Protein AF-0000000078962928 (afdb_homodimer)

Structure (mmCIF, N/CA/C/O backbone):
data_AF-0000000078962928-model_v1
#
loop_
_entity.id
_entity.type
_entity.pdbx_description
1 polymer GH17647
#
loop_
_atom_site.group_PDB
_atom_site.id
_atom_site.type_symbol
_atom_site.label_atom_id
_atom_site.label_alt_id
_atom_site.label_comp_id
_atom_site.label_asym_id
_atom_site.label_entity_id
_atom_site.label_seq_id
_atom_site.pdbx_PDB_ins_code
_atom_site.Cartn_x
_atom_site.Cartn_y
_atom_site.Cartn_z
_atom_site.occupancy
_atom_site.B_iso_or_equiv
_atom_site.auth_seq_id
_atom_site.auth_comp_id
_atom_site.auth_asym_id
_atom_site.auth_atom_id
_atom_site.pdbx_PDB_model_num
ATOM 1 N N . MET A 1 1 ? -3.213 33.406 3.795 1 86.19 1 MET A N 1
ATOM 2 C CA . MET A 1 1 ? -2.703 32.656 4.949 1 86.19 1 MET A CA 1
ATOM 3 C C . MET A 1 1 ? -3.242 33.25 6.25 1 86.19 1 MET A C 1
ATOM 5 O O . MET A 1 1 ? -3.115 32.625 7.312 1 86.19 1 MET A O 1
ATOM 9 N N . GLN A 1 2 ? -3.898 34.312 6.117 1 88.88 2 GLN A N 1
ATOM 10 C CA . GLN A 1 2 ? -4.398 35 7.301 1 88.88 2 GLN A CA 1
ATOM 11 C C . GLN A 1 2 ? -5.383 34.125 8.078 1 88.88 2 GLN A C 1
ATOM 13 O O . GLN A 1 2 ? -5.391 34.125 9.305 1 88.88 2 GLN A O 1
ATOM 18 N N . ARG A 1 3 ? -6.16 33.344 7.367 1 91.06 3 ARG A N 1
ATOM 19 C CA . ARG A 1 3 ? -7.18 32.531 8 1 91.06 3 ARG A CA 1
ATOM 20 C C . ARG A 1 3 ? -6.551 31.453 8.883 1 91.06 3 ARG A C 1
ATOM 22 O O . ARG A 1 3 ? -7.211 30.891 9.758 1 91.06 3 ARG A O 1
ATOM 29 N N . TRP A 1 4 ? -5.242 31.188 8.625 1 95.06 4 TRP A N 1
ATOM 30 C CA . TRP A 1 4 ? -4.57 30.109 9.359 1 95.06 4 TRP A CA 1
ATOM 31 C C . TRP A 1 4 ? -3.742 30.688 10.508 1 95.06 4 TRP A C 1
ATOM 33 O O . TRP A 1 4 ? -3.094 29.938 11.242 1 95.06 4 TRP A O 1
ATOM 43 N N . HIS A 1 5 ? -3.814 32.031 10.617 1 96.44 5 HIS A N 1
ATOM 44 C CA . HIS A 1 5 ? -3.051 32.656 11.695 1 96.44 5 HIS A CA 1
ATOM 45 C C . HIS A 1 5 ? -3.488 32.125 13.055 1 96.44 5 HIS A C 1
ATOM 47 O O . HIS A 1 5 ? -4.684 32.062 13.344 1 96.44 5 HIS A O 1
ATOM 53 N N . ASN A 1 6 ? -2.539 31.578 13.844 1 96.88 6 ASN A N 1
ATOM 54 C CA . ASN A 1 6 ? -2.684 31.047 15.195 1 96.88 6 ASN A CA 1
ATOM 55 C C . ASN A 1 6 ? -3.383 29.703 15.188 1 96.88 6 ASN A C 1
ATOM 57 O O . ASN A 1 6 ? -3.703 29.156 16.25 1 96.88 6 ASN A O 1
ATOM 61 N N . LYS A 1 7 ? -3.715 29.219 13.992 1 97.25 7 LYS A N 1
ATOM 62 C CA . LYS A 1 7 ? -4.238 27.859 13.914 1 97.25 7 LYS A CA 1
ATOM 63 C C . LYS A 1 7 ? -3.125 26.828 14.109 1 97.25 7 LYS A C 1
ATOM 65 O O . LYS A 1 7 ? -1.946 27.141 13.922 1 97.25 7 LYS A O 1
ATOM 70 N N . VAL A 1 8 ? -3.508 25.609 14.469 1 98.38 8 VAL A N 1
ATOM 71 C CA . VAL A 1 8 ? -2.535 24.609 14.891 1 98.38 8 VAL A CA 1
ATOM 72 C C . VAL A 1 8 ? -2.287 23.625 13.75 1 98.38 8 VAL A C 1
ATOM 74 O O . VAL A 1 8 ? -3.232 23.047 13.203 1 98.38 8 VAL A O 1
ATOM 77 N N . ALA A 1 9 ? -1.033 23.422 13.414 1 98.81 9 ALA A N 1
ATOM 78 C CA . ALA A 1 9 ? -0.599 22.422 12.445 1 98.81 9 ALA A CA 1
ATOM 79 C C . ALA A 1 9 ? 0.276 21.359 13.117 1 98.81 9 ALA A C 1
ATOM 81 O O . ALA A 1 9 ? 1.124 21.688 13.945 1 98.81 9 ALA A O 1
ATOM 82 N N . VAL A 1 10 ? 0.019 20.125 12.781 1 98.94 10 VAL A N 1
ATOM 83 C CA . VAL A 1 10 ? 0.899 19.031 13.172 1 98.94 10 VAL A CA 1
ATOM 84 C C . VAL A 1 10 ? 1.692 18.547 11.961 1 98.94 10 VAL A C 1
ATOM 86 O O . VAL A 1 10 ? 1.134 18.359 10.883 1 98.94 10 VAL A O 1
ATOM 89 N N . VAL A 1 11 ? 2.988 18.422 12.117 1 98.94 11 VAL A N 1
ATOM 90 C CA . VAL A 1 11 ? 3.867 17.922 11.062 1 98.94 11 VAL A CA 1
ATOM 91 C C . VAL A 1 11 ? 4.59 16.656 11.547 1 98.94 11 VAL A C 1
ATOM 93 O O . VAL A 1 11 ? 5.348 16.703 12.516 1 98.94 11 VAL A O 1
ATOM 96 N N . SER A 1 12 ? 4.352 15.539 10.922 1 98.88 12 SER A N 1
ATOM 97 C CA . SER A 1 12 ? 5.121 14.344 11.258 1 98.88 12 SER A CA 1
ATOM 98 C C . SER A 1 12 ? 6.457 14.328 10.516 1 98.88 12 SER A C 1
ATOM 100 O O . SER A 1 12 ? 6.559 14.828 9.391 1 98.88 12 SER A O 1
ATOM 102 N N . GLY A 1 13 ? 7.461 13.711 11.172 1 98.19 13 GLY A N 1
ATOM 103 C CA . GLY A 1 13 ? 8.789 13.734 10.578 1 98.19 13 GLY A CA 1
ATOM 104 C C . GLY A 1 13 ? 9.367 15.133 10.461 1 98.19 13 GLY A C 1
ATOM 105 O O . GLY A 1 13 ? 9.938 15.492 9.43 1 98.19 13 GLY A O 1
ATOM 106 N N . ALA A 1 14 ? 9.203 15.922 11.469 1 98.5 14 ALA A N 1
ATOM 107 C CA . ALA A 1 14 ? 9.492 17.344 11.391 1 98.5 14 ALA A CA 1
ATOM 108 C C . ALA A 1 14 ? 10.961 17.625 11.711 1 98.5 14 ALA A C 1
ATOM 110 O O . ALA A 1 14 ? 11.391 18.781 11.703 1 98.5 14 ALA A O 1
ATOM 111 N N . SER A 1 15 ? 11.758 16.594 11.953 1 97.19 15 SER A N 1
ATOM 112 C CA . SER A 1 15 ? 13.109 16.812 12.469 1 97.19 15 SER A CA 1
ATOM 113 C C . SER A 1 15 ? 14.102 17.047 11.344 1 97.19 15 SER A C 1
ATOM 115 O O . SER A 1 15 ? 15.242 17.453 11.586 1 97.19 15 SER A O 1
ATOM 117 N N . ALA A 1 16 ? 13.742 16.75 10.102 1 95.31 16 ALA A N 1
ATOM 118 C CA . ALA A 1 16 ? 14.688 16.906 9 1 95.31 16 ALA A CA 1
ATOM 119 C C . ALA A 1 16 ? 13.961 17.016 7.664 1 95.31 16 ALA A C 1
ATOM 121 O O . ALA A 1 16 ? 12.742 16.844 7.602 1 95.31 16 ALA A O 1
ATOM 122 N N . GLY A 1 17 ? 14.68 17.438 6.719 1 96.31 17 GLY A N 1
ATOM 123 C CA . GLY A 1 17 ? 14.211 17.359 5.348 1 96.31 17 GLY A CA 1
ATOM 124 C C . GLY A 1 17 ? 12.969 18.203 5.098 1 96.31 17 GLY A C 1
ATOM 125 O O . GLY A 1 17 ? 12.891 19.359 5.516 1 96.31 17 GLY A O 1
ATOM 126 N N . ILE A 1 18 ? 12.07 17.578 4.332 1 97.62 18 ILE A N 1
ATOM 127 C CA . ILE A 1 18 ? 10.836 18.25 3.932 1 97.62 18 ILE A CA 1
ATOM 128 C C . ILE A 1 18 ? 10.047 18.641 5.172 1 97.62 18 ILE A C 1
ATOM 130 O O . ILE A 1 18 ? 9.508 19.75 5.238 1 97.62 18 ILE A O 1
ATOM 134 N N . GLY A 1 19 ? 10.031 17.766 6.195 1 98.44 19 GLY A N 1
ATOM 135 C CA . GLY A 1 19 ? 9.289 18.047 7.41 1 98.44 19 GLY A CA 1
ATOM 136 C C . GLY A 1 19 ? 9.781 19.266 8.156 1 98.44 19 GLY A C 1
ATOM 137 O O . GLY A 1 19 ? 8.977 20.094 8.594 1 98.44 19 GLY A O 1
ATOM 138 N N . ALA A 1 20 ? 11.031 19.375 8.234 1 98.44 20 ALA A N 1
ATOM 139 C CA . ALA A 1 20 ? 11.617 20.516 8.914 1 98.44 20 ALA A CA 1
ATOM 140 C C . ALA A 1 20 ? 11.336 21.812 8.148 1 98.44 20 ALA A C 1
ATOM 142 O O . ALA A 1 20 ? 10.969 22.828 8.742 1 98.44 20 ALA A O 1
ATOM 143 N N . ALA A 1 21 ? 11.5 21.75 6.836 1 98.38 21 ALA A N 1
ATOM 144 C CA . ALA A 1 21 ? 11.234 22.906 6 1 98.38 21 ALA A CA 1
ATOM 145 C C . ALA A 1 21 ? 9.766 23.344 6.102 1 98.38 21 ALA A C 1
ATOM 147 O O . ALA A 1 21 ? 9.469 24.531 6.156 1 98.38 21 ALA A O 1
ATOM 148 N N . CYS A 1 22 ? 8.922 22.359 6.16 1 98.5 22 CYS A N 1
ATOM 149 C CA . CYS A 1 22 ? 7.492 22.625 6.277 1 98.5 22 CYS A CA 1
ATOM 150 C C . CYS A 1 22 ? 7.164 23.266 7.621 1 98.5 22 CYS A C 1
ATOM 152 O O . CYS A 1 22 ? 6.414 24.234 7.68 1 98.5 22 CYS A O 1
ATOM 154 N N . ALA A 1 23 ? 7.719 22.703 8.672 1 98.75 23 ALA A N 1
ATOM 155 C CA . ALA A 1 23 ? 7.484 23.25 10 1 98.75 23 ALA A CA 1
ATOM 156 C C . ALA A 1 23 ? 7.906 24.719 10.055 1 98.75 23 ALA A C 1
ATOM 158 O O . ALA A 1 23 ? 7.152 25.578 10.531 1 98.75 23 ALA A O 1
ATOM 159 N N . ARG A 1 24 ? 9.055 25.031 9.516 1 98.31 24 ARG A N 1
ATOM 160 C CA . ARG A 1 24 ? 9.562 26.406 9.492 1 98.31 24 ARG A CA 1
ATOM 161 C C . ARG A 1 24 ? 8.641 27.312 8.695 1 98.31 24 ARG A C 1
ATOM 163 O O . ARG A 1 24 ? 8.328 28.422 9.125 1 98.31 24 ARG A O 1
ATOM 170 N N . ALA A 1 25 ? 8.258 26.828 7.547 1 98.25 25 ALA A N 1
ATOM 171 C CA . ALA A 1 25 ? 7.426 27.641 6.656 1 98.25 25 ALA A CA 1
ATOM 172 C C . ALA A 1 25 ? 6.07 27.938 7.297 1 98.25 25 ALA A C 1
ATOM 174 O O . ALA A 1 25 ? 5.562 29.047 7.195 1 98.25 25 ALA A O 1
ATOM 175 N N . LEU A 1 26 ? 5.496 26.953 7.973 1 98.69 26 LEU A N 1
ATOM 176 C CA . LEU A 1 26 ? 4.191 27.109 8.617 1 98.69 26 LEU A CA 1
ATOM 177 C C . LEU A 1 26 ? 4.277 28.078 9.789 1 98.69 26 LEU A C 1
ATOM 179 O O . LEU A 1 26 ? 3.395 28.922 9.969 1 98.69 26 LEU A O 1
ATOM 183 N N . VAL A 1 27 ? 5.324 27.953 10.57 1 98.69 27 VAL A N 1
ATOM 184 C CA . VAL A 1 27 ? 5.551 28.906 11.656 1 98.69 27 VAL A CA 1
ATOM 185 C C . VAL A 1 27 ? 5.664 30.312 11.102 1 98.69 27 VAL A C 1
ATOM 187 O O . VAL A 1 27 ? 5.031 31.25 11.617 1 98.69 27 VAL A O 1
ATOM 190 N N . GLY A 1 28 ? 6.414 30.438 10.055 1 97.69 28 GLY A N 1
ATOM 191 C CA . GLY A 1 28 ? 6.594 31.734 9.406 1 97.69 28 GLY A CA 1
ATOM 192 C C . GLY A 1 28 ? 5.301 32.312 8.867 1 97.69 28 GLY A C 1
ATOM 193 O O . GLY A 1 28 ? 5.148 33.531 8.797 1 97.69 28 GLY A O 1
ATOM 194 N N . ALA A 1 29 ? 4.395 31.453 8.562 1 97.75 29 ALA A N 1
ATOM 195 C CA . ALA A 1 29 ? 3.109 31.891 8.016 1 97.75 29 ALA A CA 1
ATOM 196 C C . ALA A 1 29 ? 2.119 32.188 9.133 1 97.75 29 ALA A C 1
ATOM 198 O O . ALA A 1 29 ? 0.967 32.562 8.867 1 97.75 29 ALA A O 1
ATOM 199 N N . GLY A 1 30 ? 2.555 32 10.367 1 98.06 30 GLY A N 1
ATOM 200 C CA . GLY A 1 30 ? 1.758 32.438 11.5 1 98.06 30 GLY A CA 1
ATOM 201 C C . GLY A 1 30 ? 1.047 31.312 12.219 1 98.06 30 GLY A C 1
ATOM 202 O O . GLY A 1 30 ? 0.286 31.562 13.156 1 98.06 30 GLY A O 1
ATOM 203 N N . LEU A 1 31 ? 1.229 30.078 11.812 1 98.56 31 LEU A N 1
ATOM 204 C CA . LEU A 1 31 ? 0.598 28.953 12.484 1 98.56 31 LEU A CA 1
ATOM 205 C C . LEU A 1 31 ? 1.374 28.562 13.734 1 98.56 31 LEU A C 1
ATOM 207 O O . LEU A 1 31 ? 2.555 28.891 13.867 1 98.56 31 LEU A O 1
ATOM 211 N N . VAL A 1 32 ? 0.657 27.938 14.633 1 98.75 32 VAL A N 1
ATOM 212 C CA . VAL A 1 32 ? 1.296 27.203 15.719 1 98.75 32 VAL A CA 1
ATOM 213 C C . VAL A 1 32 ? 1.577 25.766 15.266 1 98.75 32 VAL A C 1
ATOM 215 O O . VAL A 1 32 ? 0.673 25.062 14.805 1 98.75 32 VAL A O 1
ATOM 218 N N . VAL A 1 33 ? 2.859 25.344 15.391 1 98.94 33 VAL A N 1
ATOM 219 C CA . VAL A 1 33 ? 3.242 24.078 14.766 1 98.94 33 VAL A CA 1
ATOM 220 C C . VAL A 1 33 ? 3.699 23.094 15.836 1 98.94 33 VAL A C 1
ATOM 222 O O . VAL A 1 33 ? 4.492 23.438 16.719 1 98.94 33 VAL A O 1
ATOM 225 N N . VAL A 1 34 ? 3.137 21.906 15.812 1 98.94 34 VAL A N 1
ATOM 226 C CA . VAL A 1 34 ? 3.613 20.766 16.578 1 98.94 34 VAL A CA 1
ATOM 227 C C . VAL A 1 34 ? 4.383 19.812 15.68 1 98.94 34 VAL A C 1
ATOM 229 O O . VAL A 1 34 ? 3.795 19.156 14.812 1 98.94 34 VAL A O 1
ATOM 232 N N . GLY A 1 35 ? 5.691 19.734 15.93 1 98.88 35 GLY A N 1
ATOM 233 C CA . GLY A 1 35 ? 6.52 18.797 15.195 1 98.88 35 GLY A CA 1
ATOM 234 C C . GLY A 1 35 ? 6.688 17.469 15.906 1 98.88 35 GLY A C 1
ATOM 235 O O . GLY A 1 35 ? 7.082 17.422 17.078 1 98.88 35 GLY A O 1
ATOM 236 N N . LEU A 1 36 ? 6.367 16.422 15.203 1 98.88 36 LEU A N 1
ATOM 237 C CA . LEU A 1 36 ? 6.547 15.07 15.719 1 98.88 36 LEU A CA 1
ATOM 238 C C . LEU A 1 36 ? 7.789 14.422 15.125 1 98.88 36 LEU A C 1
ATOM 240 O O . LEU A 1 36 ? 7.996 14.469 13.906 1 98.88 36 LEU A O 1
ATOM 244 N N . ALA A 1 37 ? 8.586 13.891 15.938 1 98.62 37 ALA A N 1
ATOM 245 C CA . ALA A 1 37 ? 9.734 13.125 15.461 1 98.62 37 ALA A CA 1
ATOM 246 C C . ALA A 1 37 ? 10.312 12.258 16.578 1 98.62 37 ALA A C 1
ATOM 248 O O . ALA A 1 37 ? 10.18 12.586 17.766 1 98.62 37 ALA A O 1
ATOM 249 N N . ARG A 1 38 ? 11.016 11.211 16.203 1 96.62 38 ARG A N 1
ATOM 250 C CA . ARG A 1 38 ? 11.789 10.43 17.172 1 96.62 38 ARG A CA 1
ATOM 251 C C . ARG A 1 38 ? 12.945 11.25 17.734 1 96.62 38 ARG A C 1
ATOM 253 O O . ARG A 1 38 ? 13.195 11.242 18.938 1 96.62 38 ARG A O 1
ATOM 260 N N . ARG A 1 39 ? 13.523 12.031 16.812 1 94.81 39 ARG A N 1
ATOM 261 C CA . ARG A 1 39 ? 14.602 12.938 17.188 1 94.81 39 ARG A CA 1
ATOM 262 C C . ARG A 1 39 ? 14.078 14.352 17.438 1 94.81 39 ARG A C 1
ATOM 264 O O . ARG A 1 39 ? 14.477 15.297 16.75 1 94.81 39 ARG A O 1
ATOM 271 N N . HIS A 1 40 ? 13.266 14.352 18.469 1 96.94 40 HIS A N 1
ATOM 272 C CA . HIS A 1 40 ? 12.562 15.602 18.719 1 96.94 40 HIS A CA 1
ATOM 273 C C . HIS A 1 40 ? 13.531 16.703 19.109 1 96.94 40 HIS A C 1
ATOM 275 O O . HIS A 1 40 ? 13.211 17.891 18.984 1 96.94 40 HIS A O 1
ATOM 281 N N . GLN A 1 41 ? 14.727 16.391 19.547 1 98.25 41 GLN A N 1
ATOM 282 C CA . GLN A 1 41 ? 15.727 17.391 19.906 1 98.25 41 GLN A CA 1
ATOM 283 C C . GLN A 1 41 ? 16.125 18.25 18.703 1 98.25 41 GLN A C 1
ATOM 285 O O . GLN A 1 41 ? 16.438 19.422 18.859 1 98.25 41 GLN A O 1
ATOM 290 N N . ARG A 1 42 ? 16.031 17.641 17.531 1 98 42 ARG A N 1
ATOM 291 C CA . ARG A 1 42 ? 16.344 18.391 16.328 1 98 42 ARG A CA 1
ATOM 292 C C . ARG A 1 42 ? 15.305 19.469 16.062 1 98 42 ARG A C 1
ATOM 294 O O . ARG A 1 42 ? 15.625 20.516 15.5 1 98 42 ARG A O 1
ATOM 301 N N . ILE A 1 43 ? 14.109 19.219 16.422 1 98.56 43 ILE A N 1
ATOM 302 C CA . ILE A 1 43 ? 13.047 20.203 16.312 1 98.56 43 ILE A CA 1
ATOM 303 C C . ILE A 1 43 ? 13.273 21.328 17.312 1 98.56 43 ILE A C 1
ATOM 305 O O . ILE A 1 43 ? 13.086 22.516 17 1 98.56 43 ILE A O 1
ATOM 309 N N . GLU A 1 44 ? 13.719 20.984 18.5 1 98.38 44 GLU A N 1
ATOM 310 C CA . GLU A 1 44 ? 14.047 21.984 19.516 1 98.38 44 GLU A CA 1
ATOM 311 C C . GLU A 1 44 ? 15.18 22.891 19.047 1 98.38 44 GLU A C 1
ATOM 313 O O . GLU A 1 44 ? 15.125 24.109 19.234 1 98.38 44 GLU A O 1
ATOM 318 N N . GLN A 1 45 ? 16.141 22.25 18.438 1 98.38 45 GLN A N 1
ATOM 319 C CA . GLN A 1 45 ? 17.234 23.031 17.891 1 98.38 45 GLN A CA 1
ATOM 320 C C . GLN A 1 45 ? 16.75 23.984 16.797 1 98.38 45 GLN A C 1
ATOM 322 O O . GLN A 1 45 ? 17.188 25.141 16.734 1 98.38 45 GLN A O 1
ATOM 327 N N . MET A 1 46 ? 15.898 23.484 15.969 1 97.69 46 MET A N 1
ATOM 328 C CA . MET A 1 46 ? 15.305 24.312 14.914 1 97.69 46 MET A CA 1
ATOM 329 C C . MET A 1 46 ? 14.539 25.484 15.516 1 97.69 46 MET A C 1
ATOM 331 O O . MET A 1 46 ? 14.602 26.594 15.008 1 97.69 46 MET A O 1
ATOM 335 N N . ARG A 1 47 ? 13.812 25.234 16.578 1 98.06 47 ARG A N 1
ATOM 336 C CA . ARG A 1 47 ? 13.047 26.281 17.266 1 98.06 47 ARG A CA 1
ATOM 337 C C . ARG A 1 47 ? 13.945 27.422 17.703 1 98.06 47 ARG A C 1
ATOM 339 O O . ARG A 1 47 ? 13.602 28.594 17.516 1 98.06 47 ARG A O 1
ATOM 346 N N . LEU A 1 48 ? 15.102 27.109 18.172 1 97.5 48 LEU A N 1
ATOM 347 C CA . LEU A 1 48 ? 16.031 28.094 18.703 1 97.5 48 LEU A CA 1
ATOM 348 C C . LEU A 1 48 ? 16.609 28.953 17.562 1 97.5 48 LEU A C 1
ATOM 350 O O . LEU A 1 48 ? 17.141 30.031 17.812 1 97.5 48 LEU A O 1
ATOM 354 N N . GLN A 1 49 ? 16.5 28.469 16.375 1 97.25 49 GLN A N 1
ATOM 355 C CA . GLN A 1 49 ? 17.031 29.188 15.227 1 97.25 49 GLN A CA 1
ATOM 356 C C . GLN A 1 49 ? 15.984 30.109 14.625 1 97.25 49 GLN A C 1
ATOM 358 O O . GLN A 1 49 ? 16.297 30.938 13.758 1 97.25 49 GLN A O 1
ATOM 363 N N . LEU A 1 50 ? 14.781 30 15.062 1 97.56 50 LEU A N 1
ATOM 364 C CA . LEU A 1 50 ? 13.703 30.859 14.586 1 97.56 50 LEU A CA 1
ATOM 365 C C . LEU A 1 50 ? 13.805 32.25 15.188 1 97.56 50 LEU A C 1
ATOM 367 O O . LEU A 1 50 ? 14.43 32.438 16.234 1 97.56 50 LEU A O 1
ATOM 371 N N . PRO A 1 51 ? 13.203 33.25 14.484 1 97.06 51 PRO A N 1
ATOM 372 C CA . PRO A 1 51 ? 13.062 34.531 15.156 1 97.06 51 PRO A CA 1
ATOM 373 C C . PRO A 1 51 ? 12.398 34.438 16.531 1 97.06 51 PRO A C 1
ATOM 375 O O . PRO A 1 51 ? 11.477 33.625 16.703 1 97.06 51 PRO A O 1
ATOM 378 N N . LEU A 1 52 ? 12.82 35.188 17.453 1 97 52 LEU A N 1
ATOM 379 C CA . LEU A 1 52 ? 12.391 35.094 18.844 1 97 52 LEU A CA 1
ATOM 380 C C . LEU A 1 52 ? 10.867 35.125 18.938 1 97 52 LEU A C 1
ATOM 382 O O . LEU A 1 52 ? 10.273 34.344 19.67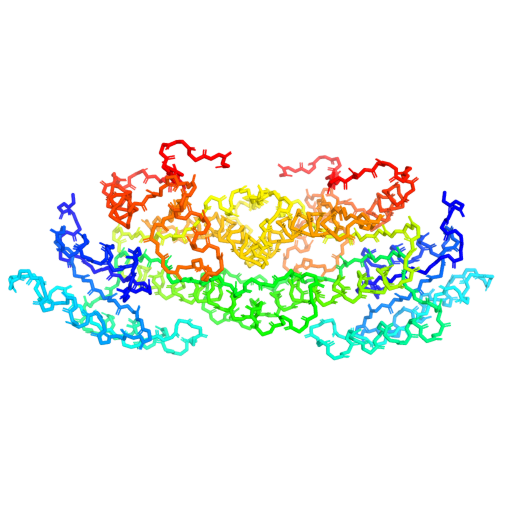2 1 97 52 LEU A O 1
ATOM 386 N N . ALA A 1 53 ? 10.297 36 18.125 1 96.06 53 ALA A N 1
ATOM 387 C CA . ALA A 1 53 ? 8.852 36.188 18.188 1 96.06 53 ALA A CA 1
ATOM 388 C C . ALA A 1 53 ? 8.109 34.938 17.688 1 96.06 53 ALA A C 1
ATOM 390 O O . ALA A 1 53 ? 6.914 34.781 17.938 1 96.06 53 ALA A O 1
ATOM 391 N N . GLU A 1 54 ? 8.797 34 17.016 1 97.44 54 GLU A N 1
ATOM 392 C CA . GLU A 1 54 ? 8.156 32.875 16.406 1 97.44 54 GLU A CA 1
ATOM 393 C C . GLU A 1 54 ? 8.469 31.578 17.172 1 97.44 54 GLU A C 1
ATOM 395 O O . GLU A 1 54 ? 7.844 30.547 16.938 1 97.44 54 GLU A O 1
ATOM 400 N N . GLN A 1 55 ? 9.406 31.594 18.078 1 98.12 55 GLN A N 1
ATOM 401 C CA . GLN A 1 55 ? 9.898 30.391 18.75 1 98.12 55 GLN A CA 1
ATOM 402 C C . GLN A 1 55 ? 8.789 29.703 19.547 1 98.12 55 GLN A C 1
ATOM 404 O O . GLN A 1 55 ? 8.742 28.484 19.609 1 98.12 55 GLN A O 1
ATOM 409 N N . ASN A 1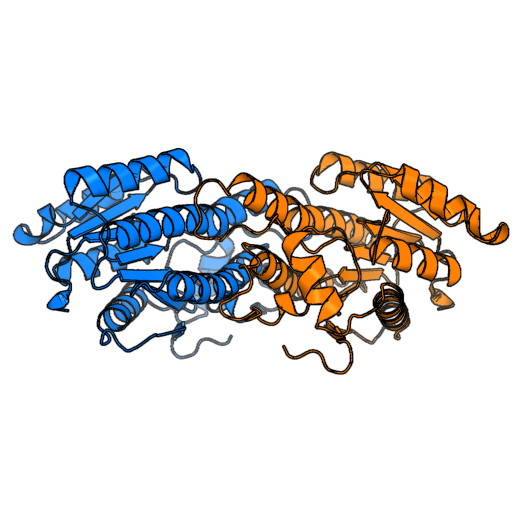 56 ? 7.879 30.516 20.078 1 97.44 56 ASN A N 1
ATOM 410 C CA . ASN A 1 56 ? 6.805 29.953 20.891 1 97.44 56 ASN A CA 1
ATOM 411 C C . ASN A 1 56 ? 5.754 29.266 20.016 1 97.44 56 ASN A C 1
ATOM 413 O O . ASN A 1 56 ? 4.859 28.594 20.547 1 97.44 56 ASN A O 1
ATOM 417 N N . ARG A 1 57 ? 5.902 29.406 18.703 1 98.38 57 ARG A N 1
ATOM 418 C CA . ARG A 1 57 ? 4.93 28.828 17.781 1 98.38 57 ARG A CA 1
ATOM 419 C C . ARG A 1 57 ? 5.355 27.422 17.359 1 98.38 57 ARG A C 1
ATOM 421 O O . ARG A 1 57 ? 4.617 26.734 16.641 1 98.38 57 ARG A O 1
ATOM 428 N N . LEU A 1 58 ? 6.504 26.984 17.734 1 98.81 58 LEU A N 1
ATOM 429 C CA . LEU A 1 58 ? 6.977 25.641 17.375 1 98.81 58 LEU A CA 1
ATOM 430 C C . LEU A 1 58 ? 7.145 24.781 18.625 1 98.81 58 LEU A C 1
ATOM 432 O O . LEU A 1 58 ? 7.91 25.109 19.516 1 98.81 58 LEU A O 1
ATOM 436 N N . HIS A 1 59 ? 6.387 23.719 18.656 1 98.81 59 HIS A N 1
ATOM 437 C CA . HIS A 1 59 ? 6.465 22.734 19.719 1 98.81 59 HIS A CA 1
ATOM 438 C C . HIS A 1 59 ? 7.043 21.422 19.219 1 98.81 59 HIS A C 1
ATOM 440 O O . HIS A 1 59 ? 6.668 20.938 18.156 1 98.81 59 HIS A O 1
ATOM 446 N N . ALA A 1 60 ? 7.98 20.875 20 1 98.75 60 ALA A N 1
ATOM 447 C CA . ALA A 1 60 ? 8.602 19.594 19.672 1 98.75 60 ALA A CA 1
ATOM 448 C C . ALA A 1 60 ? 8.055 18.469 20.531 1 98.75 60 ALA A C 1
ATOM 450 O O . ALA A 1 60 ? 8.102 18.547 21.766 1 98.75 60 ALA A O 1
ATOM 451 N N . LEU A 1 61 ? 7.508 17.438 19.922 1 98.75 61 LEU A N 1
ATOM 452 C CA . LEU A 1 61 ? 7.051 16.266 20.656 1 98.75 61 LEU A CA 1
ATOM 453 C C . LEU A 1 61 ? 7.766 15.016 20.172 1 98.75 61 LEU A C 1
ATOM 455 O O . LEU A 1 61 ? 7.879 14.781 18.969 1 98.75 61 LEU A O 1
ATOM 459 N N . ARG A 1 62 ? 8.266 14.266 21.141 1 98.62 62 ARG A N 1
ATOM 460 C CA . ARG A 1 62 ? 8.805 12.953 20.797 1 98.62 62 ARG A CA 1
ATOM 461 C C . ARG A 1 62 ? 7.684 12 20.391 1 98.62 62 ARG A C 1
ATOM 463 O O . ARG A 1 62 ? 6.734 11.789 21.141 1 98.62 62 ARG A O 1
ATOM 470 N N . CYS A 1 63 ? 7.832 11.484 19.156 1 98.75 63 CYS A N 1
ATOM 471 C CA . CYS A 1 63 ? 6.793 10.586 18.656 1 98.75 63 CYS A CA 1
ATOM 472 C C . CYS A 1 63 ? 7.332 9.672 17.578 1 98.75 63 CYS A C 1
ATOM 474 O O . CYS A 1 63 ? 7.832 10.141 16.547 1 98.75 63 CYS A O 1
ATOM 476 N N . ASP A 1 64 ? 7.324 8.406 17.812 1 98.75 64 ASP A N 1
ATOM 477 C CA . ASP A 1 64 ? 7.441 7.398 16.766 1 98.75 64 ASP A CA 1
ATOM 478 C C . ASP A 1 64 ? 6.082 7.082 16.156 1 98.75 64 ASP A C 1
ATOM 480 O O . ASP A 1 64 ? 5.246 6.43 16.781 1 98.75 64 ASP A O 1
ATOM 484 N N . ILE A 1 65 ? 5.93 7.496 14.922 1 98.44 65 ILE A N 1
ATOM 485 C CA . ILE A 1 65 ? 4.586 7.441 14.367 1 98.44 65 ILE A CA 1
ATOM 486 C C . ILE A 1 65 ? 4.195 5.984 14.109 1 98.44 65 ILE A C 1
ATOM 488 O O . ILE A 1 65 ? 3.031 5.691 13.828 1 98.44 65 ILE A O 1
ATOM 492 N N . THR A 1 66 ? 5.18 5.039 14.141 1 98.38 66 THR A N 1
ATOM 493 C CA . THR A 1 66 ? 4.832 3.627 14 1 98.38 66 THR A CA 1
ATOM 494 C C . THR A 1 66 ? 4.152 3.113 15.266 1 98.38 66 THR A C 1
ATOM 496 O O . THR A 1 66 ? 3.574 2.025 15.273 1 98.38 66 THR A O 1
ATOM 499 N N . SER A 1 67 ? 4.258 3.863 16.344 1 98.62 67 SER A N 1
ATOM 500 C CA . SER A 1 67 ? 3.578 3.545 17.594 1 98.62 67 SER A CA 1
ATOM 501 C C . SER A 1 67 ? 2.232 4.258 17.688 1 98.62 67 SER A C 1
ATOM 503 O O . SER A 1 67 ? 2.18 5.473 17.906 1 98.62 67 SER A O 1
ATOM 505 N N . GLU A 1 68 ? 1.179 3.463 17.625 1 98 68 GLU A N 1
ATOM 506 C CA . GLU A 1 68 ? -0.168 4.023 17.672 1 98 68 GLU A CA 1
ATOM 507 C C . GLU A 1 68 ? -0.388 4.805 18.969 1 98 68 GLU A C 1
ATOM 509 O O . GLU A 1 68 ? -0.975 5.891 18.953 1 98 68 GLU A O 1
ATOM 514 N N . SER A 1 69 ? 0.084 4.281 20.047 1 98.25 69 SER A N 1
ATOM 515 C CA . SER A 1 69 ? -0.115 4.918 21.344 1 98.25 69 SER A CA 1
ATOM 516 C C . SER A 1 69 ? 0.631 6.246 21.422 1 98.25 69 SER A C 1
ATOM 518 O O . SER A 1 69 ? 0.13 7.207 22 1 98.25 69 SER A O 1
ATOM 520 N N . GLN A 1 70 ? 1.855 6.352 20.828 1 98.81 70 GLN A N 1
ATOM 521 C CA . GLN A 1 70 ? 2.6 7.605 20.859 1 98.81 70 GLN A CA 1
ATOM 522 C C . GLN A 1 70 ? 1.912 8.672 20 1 98.81 70 GLN A C 1
ATOM 524 O O . GLN A 1 70 ? 1.897 9.852 20.375 1 98.81 70 GLN A O 1
ATOM 529 N N . VAL A 1 71 ? 1.308 8.219 18.906 1 98.69 71 VAL A N 1
ATOM 530 C CA . VAL A 1 71 ? 0.557 9.148 18.062 1 98.69 71 VAL A CA 1
ATOM 531 C C . VAL A 1 71 ? -0.657 9.672 18.828 1 98.69 71 VAL A C 1
ATOM 533 O O . VAL A 1 71 ? -0.915 10.875 18.844 1 98.69 71 VAL A O 1
ATOM 536 N N . LEU A 1 72 ? -1.35 8.758 19.469 1 98.12 72 LEU A N 1
ATOM 537 C CA . LEU A 1 72 ? -2.502 9.156 20.266 1 98.12 72 LEU A CA 1
ATOM 538 C C . LEU A 1 72 ? -2.1 10.164 21.328 1 98.12 72 LEU A C 1
ATOM 540 O O . LEU A 1 72 ? -2.764 11.188 21.5 1 98.12 72 LEU A O 1
ATOM 544 N N . ASP A 1 73 ? -1.006 9.922 21.984 1 98.69 73 ASP A N 1
ATOM 545 C CA . ASP A 1 73 ? -0.515 10.797 23.047 1 98.69 73 ASP A CA 1
ATOM 546 C C . ASP A 1 73 ? -0.182 12.18 22.5 1 98.69 73 ASP A C 1
ATOM 548 O O . ASP A 1 73 ? -0.474 13.195 23.156 1 98.69 73 ASP A O 1
ATOM 552 N N . ALA A 1 74 ? 0.429 12.203 21.375 1 98.81 74 ALA A N 1
ATOM 553 C CA . ALA A 1 74 ? 0.819 13.477 20.766 1 98.81 74 ALA A CA 1
ATOM 554 C C . ALA A 1 74 ? -0.406 14.32 20.422 1 98.81 74 ALA A C 1
ATOM 556 O O . ALA A 1 74 ? -0.418 15.531 20.656 1 98.81 74 ALA A O 1
ATOM 557 N N . PHE A 1 75 ? -1.437 13.719 19.891 1 98.31 75 PHE A N 1
ATOM 558 C CA . PHE A 1 75 ? -2.633 14.461 19.5 1 98.31 75 PHE A CA 1
ATOM 559 C C . PHE A 1 75 ? -3.455 14.844 20.719 1 98.31 75 PHE A C 1
ATOM 561 O O . PHE A 1 75 ? -4.098 15.898 20.734 1 98.31 75 PHE A O 1
ATOM 568 N N . GLU A 1 76 ? -3.404 14 21.75 1 98.38 76 GLU A N 1
ATOM 569 C CA . GLU A 1 76 ? -4.035 14.359 23.016 1 98.38 76 GLU A CA 1
ATOM 570 C C . GLU A 1 76 ? -3.35 15.57 23.641 1 98.38 76 GLU A C 1
ATOM 572 O O . GLU A 1 76 ? -4.02 16.469 24.141 1 98.38 76 GLU A O 1
ATOM 577 N N . TRP A 1 77 ? -2.057 15.531 23.609 1 98.75 77 TRP A N 1
ATOM 578 C CA . TRP A 1 77 ? -1.314 16.688 24.094 1 98.75 77 TRP A CA 1
ATOM 579 C C . TRP A 1 77 ? -1.712 17.953 23.328 1 98.75 77 TRP A C 1
ATOM 581 O O . TRP A 1 77 ? -1.953 19 23.922 1 98.75 77 TRP A O 1
ATOM 591 N N . THR A 1 78 ? -1.796 17.844 22 1 98.56 78 THR A N 1
ATOM 592 C CA . THR A 1 78 ? -2.146 18.969 21.141 1 98.56 78 THR A CA 1
ATOM 593 C C . THR A 1 78 ? -3.533 19.516 21.484 1 98.56 78 THR A C 1
ATOM 595 O O . THR A 1 78 ? -3.744 20.719 21.531 1 98.56 78 THR A O 1
ATOM 598 N N . GLN A 1 79 ? -4.422 18.594 21.734 1 97.69 79 GLN A N 1
ATOM 599 C CA . GLN A 1 79 ? -5.77 18.969 22.156 1 97.69 79 GLN A CA 1
ATOM 600 C C . GLN A 1 79 ? -5.738 19.703 23.484 1 97.69 79 GLN A C 1
ATOM 602 O O . GLN A 1 79 ? -6.324 20.781 23.625 1 97.69 79 GLN A O 1
ATOM 607 N N . ARG A 1 80 ? -5.062 19.172 24.406 1 98.06 80 ARG A N 1
ATOM 608 C CA . ARG A 1 80 ? -5.035 19.719 25.766 1 98.06 80 ARG A CA 1
ATOM 609 C C . ARG A 1 80 ? -4.34 21.062 25.812 1 98.06 80 ARG A C 1
ATOM 611 O O . ARG A 1 80 ? -4.836 22.016 26.422 1 98.06 80 ARG A O 1
ATOM 618 N N . GLU A 1 81 ? -3.229 21.203 25.078 1 98.38 81 GLU A N 1
ATOM 619 C CA . GLU A 1 81 ? -2.367 22.375 25.219 1 98.38 81 GLU A CA 1
ATOM 620 C C . GLU A 1 81 ? -2.727 23.453 24.188 1 98.38 81 GLU A C 1
ATOM 622 O O . GLU A 1 81 ? -2.533 24.641 24.453 1 98.38 81 GLU A O 1
ATOM 627 N N . LEU A 1 82 ? -3.252 23.047 23.031 1 97.88 82 LEU A N 1
ATOM 628 C CA . LEU A 1 82 ? -3.371 24.016 21.938 1 97.88 82 LEU A CA 1
ATOM 629 C C . LEU A 1 82 ? -4.797 24.062 21.406 1 97.88 82 LEU A C 1
ATOM 631 O O . LEU A 1 82 ? -5.105 24.844 20.516 1 97.88 82 LEU A O 1
ATOM 635 N N . GLY A 1 83 ? -5.68 23.203 21.953 1 96.31 83 GLY A N 1
ATOM 636 C CA . GLY A 1 83 ? -7.09 23.25 21.609 1 96.31 83 GLY A CA 1
ATOM 637 C C . GLY A 1 83 ? -7.445 22.391 20.406 1 96.31 83 GLY A C 1
ATOM 638 O O . GLY A 1 83 ? -8.586 22.422 19.938 1 96.31 83 GLY A O 1
ATOM 639 N N . GLY A 1 84 ? -6.484 21.688 19.859 1 96.56 84 GLY A N 1
ATOM 640 C CA . GLY A 1 84 ? -6.781 20.781 18.75 1 96.56 84 GLY A CA 1
ATOM 641 C C . GLY A 1 84 ? -5.98 21.094 17.5 1 96.56 84 GLY A C 1
ATOM 642 O O . GLY A 1 84 ? -5.105 21.969 17.516 1 96.56 84 GLY A O 1
ATOM 643 N N . VAL A 1 85 ? -6.328 20.328 16.422 1 97.25 85 VAL A N 1
ATOM 644 C CA . VAL A 1 85 ? -5.555 20.391 15.18 1 97.25 85 VAL A CA 1
ATOM 645 C C . VAL A 1 85 ? -6.402 20.984 14.062 1 97.25 85 VAL A C 1
ATOM 647 O O . VAL A 1 85 ? -7.594 20.703 13.953 1 97.25 85 VAL A O 1
ATOM 650 N N . HIS A 1 86 ? -5.758 21.844 13.242 1 97.5 86 HIS A N 1
ATOM 651 C CA . HIS A 1 86 ? -6.43 22.422 12.086 1 97.5 86 HIS A CA 1
ATOM 652 C C . HIS A 1 86 ? -5.82 21.938 10.781 1 97.5 86 HIS A C 1
ATOM 654 O O . HIS A 1 86 ? -6.508 21.844 9.758 1 97.5 86 HIS A O 1
ATOM 660 N N . VAL A 1 87 ? -4.52 21.672 10.789 1 98.25 87 VAL A N 1
ATOM 661 C CA . VAL A 1 87 ? -3.789 21.188 9.617 1 98.25 87 VAL A CA 1
ATOM 662 C C . VAL A 1 87 ? -2.881 20.031 10.008 1 98.25 87 VAL A C 1
ATOM 664 O O . VAL A 1 87 ? -2.221 20.078 11.047 1 98.25 87 VAL A O 1
ATOM 667 N N . LEU A 1 88 ? -2.936 18.984 9.273 1 98.81 88 LEU A N 1
ATOM 668 C CA . LEU A 1 88 ? -1.947 17.906 9.383 1 98.81 88 LEU A CA 1
ATOM 669 C C . LEU A 1 88 ? -1.093 17.828 8.117 1 98.81 88 LEU A C 1
ATOM 671 O O . LEU A 1 88 ? -1.623 17.797 7.008 1 98.81 88 LEU A O 1
ATOM 675 N N . VAL A 1 89 ? 0.185 17.891 8.289 1 98.94 89 VAL A N 1
ATOM 676 C CA . VAL A 1 89 ? 1.126 17.484 7.25 1 98.94 89 VAL A CA 1
ATOM 677 C C . VAL A 1 89 ? 1.719 16.125 7.582 1 98.94 89 VAL A C 1
ATOM 679 O O . VAL A 1 89 ? 2.652 16.031 8.383 1 98.94 89 VAL A O 1
ATOM 682 N N . SER A 1 90 ? 1.137 15.117 7.027 1 98.81 90 SER A N 1
ATOM 683 C CA . SER A 1 90 ? 1.659 13.766 7.148 1 98.81 90 SER A CA 1
ATOM 684 C C . SER A 1 90 ? 2.855 13.547 6.23 1 98.81 90 SER A C 1
ATOM 686 O O . SER A 1 90 ? 2.689 13.219 5.055 1 98.81 90 SER A O 1
ATOM 688 N N . ASN A 1 91 ? 4.055 13.633 6.816 1 98.44 91 ASN A N 1
ATOM 689 C CA . ASN A 1 91 ? 5.27 13.719 6.016 1 98.44 91 ASN A CA 1
ATOM 690 C C . ASN A 1 91 ? 6.242 12.586 6.348 1 98.44 91 ASN A C 1
ATOM 692 O O . ASN A 1 91 ? 7.031 12.172 5.496 1 98.44 91 ASN A O 1
ATOM 696 N N . ALA A 1 92 ? 6.164 12.086 7.598 1 97.5 92 ALA A N 1
ATOM 697 C CA . ALA A 1 92 ? 7.109 11.047 7.992 1 97.5 92 ALA A CA 1
ATOM 698 C C . ALA A 1 92 ? 7.082 9.875 7.012 1 97.5 92 ALA A C 1
ATOM 700 O O . ALA A 1 92 ? 6.012 9.414 6.613 1 97.5 92 ALA A O 1
ATOM 701 N N . GLY A 1 93 ? 8.195 9.469 6.594 1 96.38 93 GLY A N 1
ATOM 702 C CA . GLY A 1 93 ? 8.352 8.352 5.672 1 96.38 93 GLY A CA 1
ATOM 703 C C . GLY A 1 93 ? 9.789 7.887 5.539 1 96.38 93 GLY A C 1
ATOM 704 O O . GLY A 1 93 ? 10.719 8.641 5.812 1 96.38 93 GLY A O 1
ATOM 705 N N . ILE A 1 94 ? 9.914 6.66 5.137 1 95.12 94 ILE A N 1
ATOM 706 C CA . ILE A 1 94 ? 11.258 6.125 4.945 1 95.12 94 ILE A CA 1
ATOM 707 C C . ILE A 1 94 ? 11.305 5.277 3.676 1 95.12 94 ILE A C 1
ATOM 709 O O . ILE A 1 94 ? 10.266 4.906 3.135 1 95.12 94 ILE A O 1
ATOM 713 N N . MET A 1 95 ? 12.477 5.086 3.229 1 91.88 95 MET A N 1
ATOM 714 C CA . MET A 1 95 ? 12.82 4.133 2.176 1 91.88 95 MET A CA 1
ATOM 715 C C . MET A 1 95 ? 13.82 3.102 2.678 1 91.88 95 MET A C 1
ATOM 717 O O . MET A 1 95 ? 14.859 3.459 3.236 1 91.88 95 MET A O 1
ATOM 721 N N . ALA A 1 96 ? 13.438 1.872 2.545 1 83.56 96 ALA A N 1
ATOM 722 C CA . ALA A 1 96 ? 14.359 0.821 2.973 1 83.56 96 ALA A CA 1
ATOM 723 C C . ALA A 1 96 ? 15.672 0.896 2.207 1 83.56 96 ALA A C 1
ATOM 725 O O . ALA A 1 96 ? 15.703 1.314 1.047 1 83.56 96 ALA A O 1
ATOM 726 N N . ALA A 1 97 ? 16.766 0.552 2.969 1 75.62 97 ALA A N 1
ATOM 727 C CA . ALA A 1 97 ? 18.047 0.434 2.285 1 75.62 97 ALA A CA 1
ATOM 728 C C . ALA A 1 97 ? 17.953 -0.529 1.105 1 75.62 97 ALA A C 1
ATOM 730 O O . ALA A 1 97 ? 17.156 -1.464 1.12 1 75.62 97 ALA A O 1
ATOM 731 N N . SER A 1 98 ? 18.641 -0.112 0.104 1 65.5 98 SER A N 1
ATOM 732 C CA . SER A 1 98 ? 18.531 -0.758 -1.199 1 65.5 98 SER A CA 1
ATOM 733 C C . SER A 1 98 ? 18.719 -2.268 -1.085 1 65.5 98 SER A C 1
ATOM 735 O O . SER A 1 98 ? 19.719 -2.732 -0.521 1 65.5 98 SER A O 1
ATOM 737 N N . THR A 1 99 ? 17.531 -2.973 -1.029 1 77.81 99 THR A N 1
ATOM 738 C CA . THR A 1 99 ? 17.359 -4.391 -1.328 1 77.81 99 THR A CA 1
ATOM 739 C C . THR A 1 99 ? 16.172 -4.613 -2.256 1 77.81 99 THR A C 1
ATOM 741 O O . THR A 1 99 ? 15.242 -3.801 -2.293 1 77.81 99 THR A O 1
ATOM 744 N N . GLU A 1 100 ? 16.391 -5.555 -3.135 1 88.75 100 GLU A N 1
ATOM 745 C CA . GLU A 1 100 ? 15.32 -5.949 -4.035 1 88.75 100 GLU A CA 1
ATOM 746 C C . GLU A 1 100 ? 14.109 -6.465 -3.26 1 88.75 100 GLU A C 1
ATOM 748 O O . GLU A 1 100 ? 14.266 -7.145 -2.244 1 88.75 100 GLU A O 1
ATOM 753 N N . LEU A 1 101 ? 12.938 -6.074 -3.73 1 92.94 101 LEU A N 1
ATOM 754 C CA . LEU A 1 101 ? 11.711 -6.59 -3.143 1 92.94 101 LEU A CA 1
ATOM 755 C C . LEU A 1 101 ? 11.672 -8.109 -3.209 1 92.94 101 LEU A C 1
ATOM 757 O O . LEU A 1 101 ? 11.141 -8.766 -2.307 1 92.94 101 LEU A O 1
ATOM 761 N N . SER A 1 102 ? 12.312 -8.625 -4.156 1 92.75 102 SER A N 1
ATOM 762 C CA . SER A 1 102 ? 12.336 -10.07 -4.359 1 92.75 102 SER A CA 1
ATOM 763 C C . SER A 1 102 ? 13.539 -10.703 -3.672 1 92.75 102 SER A C 1
ATOM 765 O O . SER A 1 102 ? 13.734 -11.922 -3.752 1 92.75 102 SER A O 1
ATOM 767 N N . GLY A 1 103 ? 14.336 -9.883 -3.02 1 89.69 103 GLY A N 1
ATOM 768 C CA . GLY A 1 103 ? 15.555 -10.383 -2.402 1 89.69 103 GLY A CA 1
ATOM 769 C C . GLY A 1 103 ? 15.305 -11.102 -1.089 1 89.69 103 GLY A C 1
ATOM 770 O O . GLY A 1 103 ? 14.32 -10.82 -0.399 1 89.69 103 GLY A O 1
ATOM 771 N N . ALA A 1 104 ? 16.328 -11.906 -0.762 1 84.69 104 ALA A N 1
ATOM 772 C CA . ALA A 1 104 ? 16.25 -12.609 0.516 1 84.69 104 ALA A CA 1
ATOM 773 C C . ALA A 1 104 ? 16.594 -11.68 1.676 1 84.69 104 ALA A C 1
ATOM 775 O O . ALA A 1 104 ? 17.297 -10.68 1.491 1 84.69 104 ALA A O 1
ATOM 776 N N . THR A 1 105 ? 16.109 -11.914 2.82 1 82.12 105 THR A N 1
ATOM 777 C CA . THR A 1 105 ? 16.469 -11.281 4.086 1 82.12 105 THR A CA 1
ATOM 778 C C . THR A 1 105 ? 16.141 -9.789 4.059 1 82.12 105 THR A C 1
ATOM 780 O O . THR A 1 105 ? 16.938 -8.961 4.508 1 82.12 105 THR A O 1
ATOM 783 N N . ASN A 1 106 ? 15.102 -9.367 3.463 1 89.94 106 ASN A N 1
ATOM 784 C CA . ASN A 1 106 ? 14.758 -7.945 3.42 1 89.94 106 ASN A CA 1
ATOM 785 C C . ASN A 1 106 ? 13.422 -7.676 4.105 1 89.94 106 ASN A C 1
ATOM 787 O O . ASN A 1 106 ? 12.875 -6.574 3.992 1 89.94 106 ASN A O 1
ATOM 791 N N . THR A 1 107 ? 12.93 -8.617 4.867 1 94.94 107 THR A N 1
ATOM 792 C CA . THR A 1 107 ? 11.594 -8.547 5.441 1 94.94 107 THR A CA 1
ATOM 793 C C . THR A 1 107 ? 11.477 -7.387 6.426 1 94.94 107 THR A C 1
ATOM 795 O O . THR A 1 107 ? 10.492 -6.645 6.406 1 94.94 107 THR A O 1
ATOM 798 N N . GLN A 1 108 ? 12.461 -7.266 7.219 1 94.94 108 GLN A N 1
ATOM 799 C CA . GLN A 1 108 ? 12.391 -6.234 8.25 1 94.94 108 GLN A CA 1
ATOM 800 C C . GLN A 1 108 ? 12.328 -4.84 7.625 1 94.94 108 GLN A C 1
ATOM 802 O O . GLN A 1 108 ? 11.555 -3.988 8.07 1 94.94 108 GLN A O 1
ATOM 807 N N . GLY A 1 109 ? 13.195 -4.578 6.598 1 94.38 109 GLY A N 1
ATOM 808 C CA . GLY A 1 109 ? 13.148 -3.299 5.906 1 94.38 109 GLY A CA 1
ATOM 809 C C . GLY A 1 109 ? 11.797 -3.016 5.27 1 94.38 109 GLY A C 1
ATOM 810 O O . GLY A 1 109 ? 11.32 -1.88 5.293 1 94.38 109 GLY A O 1
ATOM 811 N N . ILE A 1 110 ? 11.188 -4.043 4.695 1 96.5 110 ILE A N 1
ATOM 812 C CA . ILE A 1 110 ? 9.867 -3.924 4.086 1 96.5 110 ILE A CA 1
ATOM 813 C C . ILE A 1 110 ? 8.836 -3.562 5.152 1 96.5 110 ILE A C 1
ATOM 815 O O . ILE A 1 110 ? 8.055 -2.625 4.977 1 96.5 110 ILE A O 1
ATOM 819 N N . ARG A 1 111 ? 8.859 -4.258 6.262 1 96.94 111 ARG A N 1
ATOM 820 C CA . ARG A 1 111 ? 7.918 -4.027 7.352 1 96.94 111 ARG A CA 1
ATOM 821 C C . ARG A 1 111 ? 8.086 -2.623 7.926 1 96.94 111 ARG A C 1
ATOM 823 O O . ARG A 1 111 ? 7.094 -1.937 8.195 1 96.94 111 ARG A O 1
ATOM 830 N N . ASP A 1 112 ? 9.336 -2.227 8.117 1 96.56 112 ASP A N 1
ATOM 831 C CA . ASP A 1 112 ? 9.594 -0.883 8.625 1 96.56 112 ASP A CA 1
ATOM 832 C C . ASP A 1 112 ? 8.984 0.177 7.711 1 96.56 112 ASP A C 1
ATOM 834 O O . ASP A 1 112 ? 8.406 1.157 8.188 1 96.56 112 ASP A O 1
ATOM 838 N N . THR A 1 113 ? 9.117 -0.015 6.426 1 97 113 THR A N 1
ATOM 839 C CA . THR A 1 113 ? 8.594 0.935 5.449 1 97 113 THR A CA 1
ATOM 840 C C . THR A 1 113 ? 7.07 0.975 5.496 1 97 113 THR A C 1
ATOM 842 O O . THR A 1 113 ? 6.473 2.053 5.516 1 97 113 THR A O 1
ATOM 845 N N . ILE A 1 114 ? 6.449 -0.168 5.566 1 98.12 114 ILE A N 1
ATOM 846 C CA . ILE A 1 114 ? 4.992 -0.265 5.613 1 98.12 114 ILE A CA 1
ATOM 847 C C . ILE A 1 114 ? 4.477 0.36 6.906 1 98.12 114 ILE A C 1
ATOM 849 O O . ILE A 1 114 ? 3.525 1.146 6.887 1 98.12 114 ILE A O 1
ATOM 853 N N . ASP A 1 115 ? 5.113 0.073 7.984 1 98.25 115 ASP A N 1
ATOM 854 C CA . ASP A 1 115 ? 4.691 0.581 9.289 1 98.25 115 ASP A CA 1
ATOM 855 C C . ASP A 1 115 ? 4.801 2.104 9.344 1 98.25 115 ASP A C 1
ATOM 857 O O . ASP A 1 115 ? 3.922 2.775 9.891 1 98.25 115 ASP A O 1
ATOM 861 N N . THR A 1 116 ? 5.82 2.594 8.789 1 98.31 116 THR A N 1
ATOM 862 C CA . THR A 1 116 ? 6.035 4.035 8.844 1 98.31 116 THR A CA 1
ATOM 863 C C . THR A 1 116 ? 5.176 4.746 7.801 1 98.31 116 THR A C 1
ATOM 865 O O . THR A 1 116 ? 4.371 5.617 8.141 1 98.31 116 THR A O 1
ATOM 868 N N . ASN A 1 117 ? 5.266 4.352 6.555 1 98.69 117 ASN A N 1
ATOM 869 C CA . ASN A 1 117 ? 4.688 5.102 5.445 1 98.69 117 ASN A CA 1
ATOM 870 C C . ASN A 1 117 ? 3.172 4.941 5.391 1 98.69 117 ASN A C 1
ATOM 872 O O . ASN A 1 117 ? 2.461 5.855 4.973 1 98.69 117 ASN A O 1
ATOM 876 N N . ILE A 1 118 ? 2.713 3.736 5.766 1 98.69 118 ILE A N 1
ATOM 877 C CA . ILE A 1 118 ? 1.281 3.486 5.637 1 98.69 118 ILE A CA 1
ATOM 878 C C . ILE A 1 118 ? 0.614 3.578 7.004 1 98.69 118 ILE A C 1
ATOM 880 O O . ILE A 1 118 ? -0.191 4.48 7.254 1 98.69 118 ILE A O 1
ATOM 884 N N . MET A 1 119 ? 1.055 2.748 7.941 1 98.5 119 MET A N 1
ATOM 885 C CA . MET A 1 119 ? 0.372 2.693 9.234 1 98.5 119 MET A CA 1
ATOM 886 C C . MET A 1 119 ? 0.545 4.004 9.992 1 98.5 119 MET A C 1
ATOM 888 O O . MET A 1 119 ? -0.404 4.504 10.602 1 98.5 119 MET A O 1
ATOM 892 N N . GLY A 1 120 ? 1.775 4.535 10.023 1 98.69 120 GLY A N 1
ATOM 893 C CA . GLY A 1 120 ? 1.983 5.836 10.648 1 98.69 120 GLY A CA 1
ATOM 894 C C . GLY A 1 120 ? 1.068 6.914 10.094 1 98.69 120 GLY A C 1
ATOM 895 O O . GLY A 1 120 ? 0.534 7.727 10.852 1 98.69 120 GLY A O 1
ATOM 896 N N . THR A 1 121 ? 0.921 6.906 8.773 1 98.75 121 THR A N 1
ATOM 897 C CA . THR A 1 121 ? 0.027 7.848 8.109 1 98.75 121 THR A CA 1
ATOM 898 C C . THR A 1 121 ? -1.418 7.621 8.547 1 98.75 121 THR A C 1
ATOM 900 O O . THR A 1 121 ? -2.145 8.578 8.82 1 98.75 121 THR A O 1
ATOM 903 N N . VAL A 1 122 ? -1.841 6.391 8.648 1 98.38 122 VAL A N 1
ATOM 904 C CA . VAL A 1 122 ? -3.188 6.043 9.094 1 98.38 122 VAL A CA 1
ATOM 905 C C . VAL A 1 122 ? -3.438 6.625 10.484 1 98.38 122 VAL A C 1
ATOM 907 O O . VAL A 1 122 ? -4.457 7.281 10.711 1 98.38 122 VAL A O 1
ATOM 910 N N . TYR A 1 123 ? -2.498 6.406 11.414 1 98.5 123 TYR A N 1
ATOM 911 C CA . TYR A 1 123 ? -2.67 6.863 12.789 1 98.5 123 TYR A CA 1
ATOM 912 C C . TYR A 1 123 ? -2.783 8.383 12.844 1 98.5 123 TYR A C 1
ATOM 914 O O . TYR A 1 123 ? -3.68 8.922 13.5 1 98.5 123 TYR A O 1
ATOM 922 N N . CYS A 1 124 ? -1.889 9.047 12.141 1 98.69 124 CYS A N 1
ATOM 923 C CA . CYS A 1 124 ? -1.852 10.5 12.195 1 98.69 124 CYS A CA 1
ATOM 924 C C . CYS A 1 124 ? -3.119 11.102 11.602 1 98.69 124 CYS A C 1
ATOM 926 O O . CYS A 1 124 ? -3.707 12.016 12.172 1 98.69 124 CYS A O 1
ATOM 928 N N . ILE A 1 125 ? -3.562 10.602 10.469 1 98.56 125 ILE A N 1
ATOM 929 C CA . ILE A 1 125 ? -4.734 11.164 9.805 1 98.56 125 ILE A CA 1
ATOM 930 C C . ILE A 1 125 ? -5.984 10.883 10.633 1 98.56 125 ILE A C 1
ATOM 932 O O . ILE A 1 125 ? -6.855 11.75 10.766 1 98.56 125 ILE A O 1
ATOM 936 N N . ARG A 1 126 ? -6.035 9.68 11.148 1 97.44 126 ARG A N 1
ATOM 937 C CA . ARG A 1 126 ? -7.18 9.336 11.984 1 97.44 126 ARG A CA 1
ATOM 938 C C . ARG A 1 126 ? -7.332 10.312 13.141 1 97.44 126 ARG A C 1
ATOM 940 O O . ARG A 1 126 ? -8.406 10.875 13.352 1 97.44 126 ARG A O 1
ATOM 947 N N . GLU A 1 127 ? -6.262 10.531 13.883 1 97.5 127 GLU A N 1
ATOM 948 C CA . GLU A 1 127 ? -6.324 11.398 15.055 1 97.5 127 GLU A CA 1
ATOM 949 C C . GLU A 1 127 ? -6.559 12.852 14.656 1 97.5 127 GLU A C 1
ATOM 951 O O . GLU A 1 127 ? -7.297 13.57 15.328 1 97.5 127 GLU A O 1
ATOM 956 N N . ALA A 1 128 ? -5.926 13.32 13.562 1 97.75 128 ALA A N 1
ATOM 957 C CA . ALA A 1 128 ? -6.141 14.68 13.078 1 97.75 128 ALA A CA 1
ATOM 958 C C . ALA A 1 128 ? -7.598 14.891 12.672 1 97.75 128 ALA A C 1
ATOM 960 O O . ALA A 1 128 ? -8.211 15.898 13.039 1 97.75 128 ALA A O 1
ATOM 961 N N . PHE A 1 129 ? -8.125 13.938 11.938 1 97.06 129 PHE A N 1
ATOM 962 C CA . PHE A 1 129 ? -9.5 14.039 11.469 1 97.06 129 PHE A CA 1
ATOM 963 C C . PHE A 1 129 ? -10.469 14.07 12.648 1 97.06 129 PHE A C 1
ATOM 965 O O . PHE A 1 129 ? -11.398 14.883 12.672 1 97.06 129 PHE A O 1
ATOM 972 N N . GLN A 1 130 ? -10.234 13.172 13.602 1 95.12 130 GLN A N 1
ATOM 973 C CA . GLN A 1 130 ? -11.109 13.141 14.766 1 95.12 130 GLN A CA 1
ATOM 974 C C . GLN A 1 130 ? -11.062 14.469 15.523 1 95.12 130 GLN A C 1
ATOM 976 O O . GLN A 1 130 ? -12.086 14.945 16 1 95.12 130 GLN A O 1
ATOM 981 N N . SER A 1 131 ? -9.93 15.031 15.68 1 95.81 131 SER A N 1
ATOM 982 C CA . SER A 1 131 ? -9.781 16.328 16.312 1 95.81 131 SER A CA 1
ATOM 983 C C . SER A 1 131 ? -10.562 17.406 15.57 1 95.81 131 SER A C 1
ATOM 985 O O . SER A 1 131 ? -11.281 18.203 16.188 1 95.81 131 SER A O 1
ATOM 987 N N . MET A 1 132 ? -10.453 17.406 14.242 1 95.88 132 MET A N 1
ATOM 988 C CA . MET A 1 132 ? -11.125 18.391 13.398 1 95.88 132 MET A CA 1
ATOM 989 C C . MET A 1 132 ? -12.641 18.203 13.445 1 95.88 132 MET A C 1
ATOM 991 O O . MET A 1 132 ? -13.383 19.188 13.531 1 95.88 132 MET A O 1
ATOM 995 N N . ARG A 1 133 ? -13.016 16.984 13.422 1 92.88 133 ARG A N 1
ATOM 996 C CA . ARG A 1 133 ? -14.43 16.656 13.406 1 92.88 133 ARG A CA 1
ATOM 997 C C . ARG A 1 133 ? -15.102 17.047 14.719 1 92.88 133 ARG A C 1
ATOM 999 O O . ARG A 1 133 ? -16.203 17.609 14.719 1 92.88 133 ARG A O 1
ATOM 1006 N N . ARG A 1 134 ? -14.508 16.812 15.789 1 89.75 134 ARG A N 1
ATOM 1007 C CA . ARG A 1 134 ? -15.07 17.078 17.109 1 89.75 134 ARG A CA 1
ATOM 1008 C C . ARG A 1 134 ? -15.25 18.578 17.328 1 89.75 134 ARG A C 1
ATOM 1010 O O . ARG A 1 134 ? -16.188 18.984 18.016 1 89.75 134 ARG A O 1
ATOM 1017 N N . ARG A 1 135 ? -14.445 19.281 16.75 1 86.75 135 ARG A N 1
ATOM 1018 C CA . ARG A 1 135 ? -14.477 20.719 16.984 1 86.75 135 ARG A CA 1
ATOM 1019 C C . ARG A 1 135 ? -15.406 21.406 15.984 1 86.75 135 ARG A C 1
ATOM 1021 O O . ARG A 1 135 ? -15.547 22.625 16 1 86.75 135 ARG A O 1
ATOM 1028 N N . GLU A 1 136 ? -16.016 20.562 15.195 1 79.56 136 GLU A N 1
ATOM 1029 C CA . GLU A 1 136 ? -16.891 21.094 14.156 1 79.56 136 GLU A CA 1
ATOM 1030 C C . GLU A 1 136 ? -16.25 22.281 13.453 1 79.56 136 GLU A C 1
ATOM 1032 O O . GLU A 1 136 ? -16.875 23.328 13.266 1 79.56 136 GLU A O 1
ATOM 1037 N N . THR A 1 137 ? -14.914 22.062 13.328 1 71 137 THR A N 1
ATOM 1038 C CA . THR A 1 137 ? -14.125 23.156 12.758 1 71 137 THR A CA 1
ATOM 1039 C C . THR A 1 137 ? -14.734 23.625 11.438 1 71 137 THR A C 1
ATOM 1041 O O . THR A 1 137 ? -15.336 22.828 10.711 1 71 137 THR A O 1
ATOM 1044 N N . GLU A 1 138 ? -14.609 24.828 11.312 1 74.38 138 GLU A N 1
ATOM 1045 C CA . GLU A 1 138 ? -15.078 25.406 10.055 1 74.38 138 GLU A CA 1
ATOM 1046 C C . GLU A 1 138 ? -14.203 24.969 8.883 1 74.38 138 GLU A C 1
ATOM 1048 O O . GLU A 1 138 ? -14.641 24.984 7.73 1 74.38 138 GLU A O 1
ATOM 1053 N N . GLU A 1 139 ? -12.906 24.688 9.297 1 88.12 139 GLU A N 1
ATOM 1054 C CA . GLU A 1 139 ? -12.031 24.266 8.203 1 88.12 139 GLU A CA 1
ATOM 1055 C C . GLU A 1 139 ? -10.875 23.422 8.727 1 88.12 139 GLU A C 1
ATOM 1057 O O . GLU A 1 139 ? -10.352 23.672 9.812 1 88.12 139 GLU A O 1
ATOM 1062 N N . GLY A 1 140 ? -10.492 22.328 8.078 1 95.88 140 GLY A N 1
ATOM 1063 C CA . GLY A 1 140 ? -9.344 21.469 8.305 1 95.88 140 GLY A CA 1
ATOM 1064 C C . GLY A 1 140 ? -8.68 21 7.023 1 95.88 140 GLY A C 1
ATOM 1065 O O . GLY A 1 140 ? -9.312 20.984 5.965 1 95.88 140 GLY A O 1
ATOM 1066 N N . HIS A 1 141 ? -7.453 20.75 7.109 1 97.94 141 HIS A N 1
ATOM 1067 C CA . HIS A 1 141 ? -6.754 20.297 5.91 1 97.94 141 HIS A CA 1
ATOM 1068 C C . HIS A 1 141 ? -5.699 19.25 6.254 1 97.94 141 HIS A C 1
ATOM 1070 O O . HIS A 1 141 ? -4.84 19.484 7.105 1 97.94 141 HIS A O 1
ATOM 1076 N N . VAL A 1 142 ? -5.824 18.125 5.637 1 98.44 142 VAL A N 1
ATOM 1077 C CA . VAL A 1 142 ? -4.824 17.062 5.73 1 98.44 142 VAL A CA 1
ATOM 1078 C C . VAL A 1 142 ? -3.971 17.047 4.465 1 98.44 142 VAL A C 1
ATOM 1080 O O . VAL A 1 142 ? -4.496 16.938 3.355 1 98.44 142 VAL A O 1
ATOM 1083 N N . ILE A 1 143 ? -2.682 17.203 4.637 1 98.81 143 ILE A N 1
ATOM 1084 C CA . ILE A 1 143 ? -1.729 17.094 3.537 1 98.81 143 ILE A CA 1
ATOM 1085 C C . ILE A 1 143 ? -0.91 15.812 3.686 1 98.81 143 ILE A C 1
ATOM 1087 O O . ILE A 1 143 ? -0.288 15.586 4.727 1 98.81 143 ILE A O 1
ATOM 1091 N N . ILE A 1 144 ? -0.942 14.961 2.672 1 98.81 144 ILE A N 1
ATOM 1092 C CA . ILE A 1 144 ? -0.106 13.766 2.621 1 98.81 144 ILE A CA 1
ATOM 1093 C C . ILE A 1 144 ? 1.087 14.008 1.699 1 98.81 144 ILE A C 1
ATOM 1095 O O . ILE A 1 144 ? 0.914 14.305 0.514 1 98.81 144 ILE A O 1
ATOM 1099 N N . VAL A 1 145 ? 2.293 13.93 2.289 1 98.62 145 VAL A N 1
ATOM 1100 C CA . VAL A 1 145 ? 3.479 14.031 1.445 1 98.62 145 VAL A CA 1
ATOM 1101 C C . VAL A 1 145 ? 3.748 12.688 0.769 1 98.62 145 VAL A C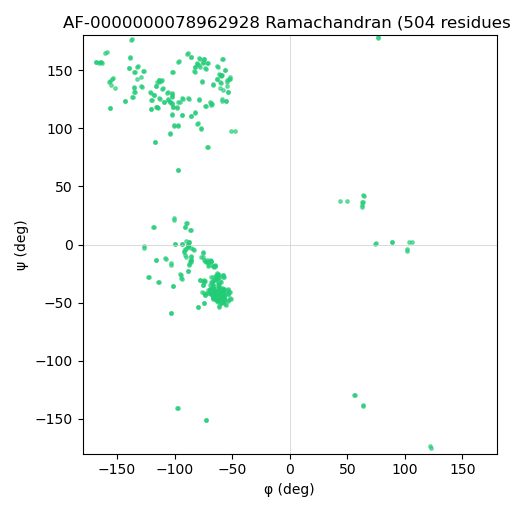 1
ATOM 1103 O O . VAL A 1 145 ? 4.219 11.75 1.411 1 98.62 145 VAL A O 1
ATOM 1106 N N . ASN A 1 146 ? 3.438 12.633 -0.442 1 98.19 146 ASN A N 1
ATOM 1107 C CA . ASN A 1 146 ? 3.613 11.445 -1.272 1 98.19 146 ASN A CA 1
ATOM 1108 C C . ASN A 1 146 ? 4.898 11.516 -2.088 1 98.19 146 ASN A C 1
ATOM 1110 O O . ASN A 1 146 ? 5.969 11.789 -1.544 1 98.19 146 ASN A O 1
ATOM 1114 N N . SER A 1 147 ? 4.883 11.086 -3.311 1 96.25 147 SER A N 1
ATOM 1115 C CA . SER A 1 147 ? 6.02 11.062 -4.227 1 96.25 147 SER A CA 1
ATOM 1116 C C . SER A 1 147 ? 5.566 10.828 -5.664 1 96.25 147 SER A C 1
ATOM 1118 O O . SER A 1 147 ? 4.477 10.297 -5.898 1 96.25 147 SER A O 1
ATOM 1120 N N . VAL A 1 148 ? 6.418 11.266 -6.609 1 94.19 148 VAL A N 1
ATOM 1121 C CA . VAL A 1 148 ? 6.188 10.836 -7.984 1 94.19 148 VAL A CA 1
ATOM 1122 C C . VAL A 1 148 ? 6.195 9.312 -8.062 1 94.19 148 VAL A C 1
ATOM 1124 O O . VAL A 1 148 ? 5.527 8.727 -8.922 1 94.19 148 VAL A O 1
ATOM 1127 N N . ALA A 1 149 ? 6.875 8.68 -7.164 1 93.62 149 ALA A N 1
ATOM 1128 C CA . ALA A 1 149 ? 6.926 7.223 -7.09 1 93.62 149 ALA A CA 1
ATOM 1129 C C . ALA A 1 149 ? 5.578 6.645 -6.664 1 93.62 149 ALA A C 1
ATOM 1131 O O . ALA A 1 149 ? 5.363 5.434 -6.734 1 93.62 149 ALA A O 1
ATOM 1132 N N . GLY A 1 150 ? 4.668 7.441 -6.176 1 96.38 150 GLY A N 1
ATOM 1133 C CA . GLY A 1 150 ? 3.305 7.035 -5.879 1 96.38 150 GLY A CA 1
ATOM 1134 C C . GLY A 1 150 ? 2.379 7.125 -7.074 1 96.38 150 GLY A C 1
ATOM 1135 O O . GLY A 1 150 ? 1.248 6.637 -7.031 1 96.38 150 GLY A O 1
ATOM 1136 N N . GLN A 1 151 ? 2.914 7.762 -8.125 1 93.44 151 GLN A N 1
ATOM 1137 C CA . GLN A 1 151 ? 2.141 7.93 -9.344 1 93.44 151 GLN A CA 1
ATOM 1138 C C . GLN A 1 151 ? 2.559 6.91 -10.406 1 93.44 151 GLN A C 1
ATOM 1140 O O . GLN A 1 151 ? 1.72 6.402 -11.148 1 93.44 151 GLN A O 1
ATOM 1145 N N . GLN A 1 152 ? 3.816 6.672 -10.367 1 93.75 152 GLN A N 1
ATOM 1146 C CA . GLN A 1 152 ? 4.406 5.691 -11.273 1 93.75 152 GLN A CA 1
ATOM 1147 C C . GLN A 1 152 ? 5.676 5.09 -10.672 1 93.75 152 GLN A C 1
ATOM 1149 O O . GLN A 1 152 ? 6.484 5.801 -10.07 1 93.75 152 GLN A O 1
ATOM 1154 N N . VAL A 1 153 ? 5.848 3.779 -10.945 1 93.69 153 VAL A N 1
ATOM 1155 C CA . VAL A 1 153 ? 7.07 3.135 -10.484 1 93.69 153 VAL A CA 1
ATOM 1156 C C . VAL A 1 153 ? 8.25 3.59 -11.336 1 93.69 153 VAL A C 1
ATOM 1158 O O . VAL A 1 153 ? 8.273 3.359 -12.547 1 93.69 153 VAL A O 1
ATOM 1161 N N . PRO A 1 154 ? 9.211 4.207 -10.695 1 86.75 154 PRO A N 1
ATOM 1162 C CA . PRO A 1 154 ? 10.352 4.672 -11.492 1 86.75 154 PRO A CA 1
ATOM 1163 C C . PRO A 1 154 ? 11.172 3.525 -12.07 1 86.75 154 PRO A C 1
ATOM 1165 O O . PRO A 1 154 ? 11.352 2.492 -11.422 1 86.75 154 PRO A O 1
ATOM 1168 N N . ASN A 1 155 ? 11.539 3.672 -13.258 1 84.5 155 ASN A N 1
ATOM 1169 C CA . ASN A 1 155 ? 12.539 2.799 -13.875 1 84.5 155 ASN A CA 1
ATOM 1170 C C . ASN A 1 155 ? 13.93 3.422 -13.836 1 84.5 155 ASN A C 1
ATOM 1172 O O . ASN A 1 155 ? 14.227 4.352 -14.586 1 84.5 155 ASN A O 1
ATOM 1176 N N . LEU A 1 156 ? 14.742 2.984 -12.953 1 74.94 156 LEU A N 1
ATOM 1177 C CA . LEU A 1 156 ? 16.047 3.602 -12.703 1 74.94 156 LEU A CA 1
ATOM 1178 C C . LEU A 1 156 ? 17.125 2.961 -13.57 1 74.94 156 LEU A C 1
ATOM 1180 O O . LEU A 1 156 ? 18.312 3.18 -13.352 1 74.94 156 LEU A O 1
ATOM 1184 N N . GLY A 1 157 ? 16.672 2.256 -14.523 1 72.75 157 GLY A N 1
ATOM 1185 C CA . GLY A 1 157 ? 17.625 1.599 -15.406 1 72.75 157 GLY A CA 1
ATOM 1186 C C . GLY A 1 157 ? 18.25 0.362 -14.797 1 72.75 157 GLY A C 1
ATOM 1187 O O . GLY A 1 157 ? 17.938 -0.009 -13.664 1 72.75 157 GLY A O 1
ATOM 1188 N N . PRO A 1 158 ? 19.078 -0.274 -15.531 1 70.94 158 PRO A N 1
ATOM 1189 C CA . PRO A 1 158 ? 19.609 -1.574 -15.125 1 70.94 158 PRO A CA 1
ATOM 1190 C C . PRO A 1 158 ? 20.703 -1.456 -14.055 1 70.94 158 PRO A C 1
ATOM 1192 O O . PRO A 1 158 ? 21.047 -2.451 -13.414 1 70.94 158 PRO A O 1
ATOM 1195 N N . LEU A 1 159 ? 21.125 -0.23 -13.844 1 70.31 159 LEU A N 1
ATOM 1196 C CA . LEU A 1 159 ? 22.312 -0.094 -13 1 70.31 159 LEU A CA 1
ATOM 1197 C C . LEU A 1 159 ? 21.922 0.371 -11.594 1 70.31 159 LEU A C 1
ATOM 1199 O O . LEU A 1 159 ? 22.703 0.225 -10.648 1 70.31 159 LEU A O 1
ATOM 1203 N N . LEU A 1 160 ? 20.75 0.884 -11.5 1 72.94 160 LEU A N 1
ATOM 1204 C CA . LEU A 1 160 ? 20.375 1.395 -10.188 1 72.94 160 LEU A CA 1
ATOM 1205 C C . LEU A 1 160 ? 19.453 0.405 -9.461 1 72.94 160 LEU A C 1
ATOM 1207 O O . LEU A 1 160 ? 18.688 -0.315 -10.102 1 72.94 160 LEU A O 1
ATOM 1211 N N . PRO A 1 161 ? 19.625 0.452 -8.18 1 76.19 161 PRO A N 1
ATOM 1212 C CA . PRO A 1 161 ? 18.891 -0.544 -7.402 1 76.19 161 PRO A CA 1
ATOM 1213 C C . PRO A 1 161 ? 17.391 -0.262 -7.359 1 76.19 161 PRO A C 1
ATOM 1215 O O . PRO A 1 161 ? 16.953 0.867 -7.609 1 76.19 161 PRO A O 1
ATOM 1218 N N . SER A 1 162 ? 16.703 -1.35 -7.121 1 82.69 162 SER A N 1
ATOM 1219 C CA . SER A 1 162 ? 15.273 -1.276 -6.863 1 82.69 162 SER A CA 1
ATOM 1220 C C . SER A 1 162 ? 14.977 -0.432 -5.629 1 82.69 162 SER A C 1
ATOM 1222 O O . SER A 1 162 ? 15.781 -0.377 -4.699 1 82.69 162 SER A O 1
ATOM 1224 N N . LEU A 1 163 ? 13.867 0.27 -5.684 1 87.31 163 LEU A N 1
ATOM 1225 C CA . LEU A 1 163 ? 13.43 1.061 -4.539 1 87.31 163 LEU A CA 1
ATOM 1226 C C . LEU A 1 163 ? 12.625 0.207 -3.566 1 87.31 163 LEU A C 1
ATOM 1228 O O . LEU A 1 163 ? 11.969 0.736 -2.666 1 87.31 163 LEU A O 1
ATOM 1232 N N . ASN A 1 164 ? 12.695 -1.116 -3.799 1 91.19 164 ASN A N 1
ATOM 1233 C CA . ASN A 1 164 ? 12.039 -2.08 -2.924 1 91.19 164 ASN A CA 1
ATOM 1234 C C . ASN A 1 164 ? 10.539 -1.795 -2.797 1 91.19 164 ASN A C 1
ATOM 1236 O O . ASN A 1 164 ? 9.859 -1.592 -3.801 1 91.19 164 ASN A O 1
ATOM 1240 N N . ILE A 1 165 ? 10.031 -1.73 -1.574 1 96.31 165 ILE A N 1
ATOM 1241 C CA . ILE A 1 165 ? 8.594 -1.637 -1.354 1 96.31 165 ILE A CA 1
ATOM 1242 C C . ILE A 1 165 ? 8.164 -0.171 -1.367 1 96.31 165 ILE A C 1
ATOM 1244 O O . ILE A 1 165 ? 6.969 0.133 -1.332 1 96.31 165 ILE A O 1
ATOM 1248 N N . TYR A 1 166 ? 9.016 0.779 -1.532 1 95.38 166 TYR A N 1
ATOM 1249 C CA . TYR A 1 166 ? 8.742 2.203 -1.365 1 95.38 166 TYR A CA 1
ATOM 1250 C C . TYR A 1 166 ? 7.68 2.676 -2.348 1 95.38 166 TYR A C 1
ATOM 1252 O O . TYR A 1 166 ? 6.66 3.238 -1.943 1 95.38 166 TYR A O 1
ATOM 1260 N N . PRO A 1 167 ? 7.848 2.428 -3.672 1 96.5 167 PRO A N 1
ATOM 1261 C CA . PRO A 1 167 ? 6.785 2.883 -4.574 1 96.5 167 PRO A CA 1
ATOM 1262 C C . PRO A 1 167 ? 5.418 2.311 -4.215 1 96.5 167 PRO A C 1
ATOM 1264 O O . PRO A 1 167 ? 4.406 3.008 -4.324 1 96.5 167 PRO A O 1
ATOM 1267 N N . ALA A 1 168 ? 5.402 1.062 -3.807 1 98.06 168 ALA A N 1
ATOM 1268 C CA . ALA A 1 168 ? 4.137 0.442 -3.414 1 98.06 168 ALA A CA 1
ATOM 1269 C C . ALA A 1 168 ? 3.494 1.196 -2.254 1 98.06 168 ALA A C 1
ATOM 1271 O O . ALA A 1 168 ? 2.279 1.413 -2.244 1 98.06 168 ALA A O 1
ATOM 1272 N N . SER A 1 169 ? 4.277 1.567 -1.265 1 98.31 169 SER A N 1
ATOM 1273 C CA . SER A 1 169 ? 3.756 2.34 -0.141 1 98.31 169 SER A CA 1
ATOM 1274 C C . SER A 1 169 ? 3.199 3.682 -0.604 1 98.31 169 SER A C 1
ATOM 1276 O O . SER A 1 169 ? 2.189 4.156 -0.08 1 98.31 169 SER A O 1
ATOM 1278 N N . LYS A 1 170 ? 3.84 4.246 -1.555 1 98.38 170 LYS A N 1
ATOM 1279 C CA . LYS A 1 170 ? 3.416 5.562 -2.031 1 98.38 170 LYS A CA 1
ATOM 1280 C C . LYS A 1 170 ? 2.195 5.449 -2.939 1 98.38 170 LYS A C 1
ATOM 1282 O O . LYS A 1 170 ? 1.348 6.344 -2.963 1 98.38 170 LYS A O 1
ATOM 1287 N N . PHE A 1 171 ? 2.061 4.348 -3.648 1 98.62 171 PHE A N 1
ATOM 1288 C CA . PHE A 1 171 ? 0.811 4.059 -4.34 1 98.62 171 PHE A CA 1
ATOM 1289 C C . PHE A 1 171 ? -0.341 3.936 -3.352 1 98.62 171 PHE A C 1
ATOM 1291 O O . PHE A 1 171 ? -1.447 4.41 -3.617 1 98.62 171 PHE A O 1
ATOM 1298 N N . ALA A 1 172 ? -0.054 3.285 -2.299 1 98.75 172 ALA A N 1
ATOM 1299 C CA . ALA A 1 172 ? -1.074 3.145 -1.263 1 98.75 172 ALA A CA 1
ATOM 1300 C C . ALA A 1 172 ? -1.531 4.508 -0.754 1 98.75 172 ALA A C 1
ATOM 1302 O O . ALA A 1 172 ? -2.727 4.734 -0.548 1 98.75 172 ALA A O 1
ATOM 1303 N N . LEU A 1 173 ? -0.603 5.398 -0.541 1 98.69 173 LEU A N 1
ATOM 1304 C CA . LEU A 1 173 ? -0.936 6.738 -0.072 1 98.69 173 LEU A CA 1
ATOM 1305 C C . LEU A 1 173 ? -1.829 7.457 -1.076 1 98.69 173 LEU A C 1
ATOM 1307 O O . LEU A 1 173 ? -2.723 8.211 -0.688 1 98.69 173 LEU A O 1
ATOM 1311 N N . ARG A 1 174 ? -1.537 7.285 -2.32 1 98.19 174 ARG A N 1
ATOM 1312 C CA . ARG A 1 174 ? -2.375 7.867 -3.361 1 98.19 174 ARG A CA 1
ATOM 1313 C C . ARG A 1 174 ? -3.818 7.395 -3.232 1 98.19 174 ARG A C 1
ATOM 1315 O O . ARG A 1 174 ? -4.75 8.195 -3.293 1 98.19 174 ARG A O 1
ATOM 1322 N N . ALA A 1 175 ? -3.967 6.121 -3.082 1 98.25 175 ALA A N 1
ATOM 1323 C CA . ALA A 1 175 ? -5.309 5.574 -2.893 1 98.25 175 ALA A CA 1
ATOM 1324 C C . ALA A 1 175 ? -5.945 6.105 -1.613 1 98.25 175 ALA A C 1
ATOM 1326 O O . ALA A 1 175 ? -7.133 6.434 -1.594 1 98.25 175 ALA A O 1
ATOM 1327 N N . MET A 1 176 ? -5.188 6.168 -0.568 1 98.12 176 MET A N 1
ATOM 1328 C CA . MET A 1 176 ? -5.68 6.617 0.731 1 98.12 176 MET A CA 1
ATOM 1329 C C . MET A 1 176 ? -6.207 8.047 0.65 1 98.12 176 MET A C 1
ATOM 1331 O O . MET A 1 176 ? -7.203 8.383 1.295 1 98.12 176 MET A O 1
ATOM 1335 N N . GLN A 1 177 ? -5.523 8.852 -0.104 1 97.81 177 GLN A N 1
ATOM 1336 C CA . GLN A 1 177 ? -6 10.219 -0.281 1 97.81 177 GLN A CA 1
ATOM 1337 C C . GLN A 1 177 ? -7.449 10.234 -0.757 1 97.81 177 GLN A C 1
ATOM 1339 O O . GLN A 1 177 ? -8.281 10.953 -0.195 1 97.81 177 GLN A O 1
ATOM 1344 N N . GLU A 1 178 ? -7.723 9.461 -1.742 1 96.69 178 GLU A N 1
ATOM 1345 C CA . GLU A 1 178 ? -9.07 9.422 -2.291 1 96.69 178 GLU A CA 1
ATOM 1346 C C . GLU A 1 178 ? -10.047 8.781 -1.308 1 96.69 178 GLU A C 1
ATOM 1348 O O . GLU A 1 178 ? -11.195 9.227 -1.184 1 96.69 178 GLU A O 1
ATOM 1353 N N . ILE A 1 179 ? -9.656 7.781 -0.606 1 96 179 ILE A N 1
ATOM 1354 C CA . ILE A 1 179 ? -10.492 7.129 0.394 1 96 179 ILE A CA 1
ATOM 1355 C C . ILE A 1 179 ? -10.891 8.141 1.47 1 96 179 ILE A C 1
ATOM 1357 O O . ILE A 1 179 ? -12.07 8.273 1.79 1 96 179 ILE A O 1
ATOM 1361 N N . TYR A 1 180 ? -9.922 8.828 1.987 1 96.81 180 TYR A N 1
ATOM 1362 C CA . TYR A 1 180 ? -10.18 9.82 3.023 1 96.81 180 TYR A CA 1
ATOM 1363 C C . TYR A 1 180 ? -11.109 10.914 2.51 1 96.81 180 TYR A C 1
ATOM 1365 O O . TYR A 1 180 ? -12.023 11.344 3.213 1 96.81 180 TYR A O 1
ATOM 1373 N N . ARG A 1 181 ? -10.82 11.414 1.291 1 95.25 181 ARG A N 1
ATOM 1374 C CA . ARG A 1 181 ? -11.672 12.453 0.718 1 95.25 181 ARG A CA 1
ATOM 1375 C C . ARG A 1 181 ? -13.141 12.031 0.758 1 95.25 181 ARG A C 1
ATOM 1377 O O . ARG A 1 181 ? -14 12.812 1.175 1 95.25 181 ARG A O 1
ATOM 1384 N N . GLN A 1 182 ? -13.391 10.82 0.354 1 94 182 GLN A N 1
ATOM 1385 C CA . GLN A 1 182 ? -14.758 10.312 0.318 1 94 182 GLN A CA 1
ATOM 1386 C C . GLN A 1 182 ? -15.328 10.18 1.726 1 94 182 GLN A C 1
ATOM 1388 O O . GLN A 1 182 ? -16.484 10.539 1.97 1 94 182 GLN A O 1
ATOM 1393 N N . GLU A 1 183 ? -14.57 9.703 2.635 1 93.19 183 GLU A N 1
ATOM 1394 C CA . GLU A 1 183 ? -15.039 9.508 4.004 1 93.19 183 GLU A CA 1
ATOM 1395 C C . GLU A 1 183 ? -15.328 10.836 4.684 1 93.19 183 GLU A C 1
ATOM 1397 O O . GLU A 1 183 ? -16.344 10.977 5.383 1 93.19 183 GLU A O 1
ATOM 1402 N N . PHE A 1 184 ? -14.359 11.773 4.488 1 93.44 184 PHE A N 1
ATOM 1403 C CA . PHE A 1 184 ? -14.555 13.086 5.086 1 93.44 184 PHE A CA 1
ATOM 1404 C C . PHE A 1 184 ? -15.844 13.719 4.586 1 93.44 184 PHE A C 1
ATOM 1406 O O . PHE A 1 184 ? -16.578 14.336 5.359 1 93.44 184 PHE A O 1
ATOM 1413 N N . GLN A 1 185 ? -16.109 13.531 3.33 1 90.38 185 GLN A N 1
ATOM 1414 C CA . GLN A 1 185 ? -17.344 14.055 2.727 1 90.38 185 GLN A CA 1
ATOM 1415 C C . GLN A 1 185 ? -18.562 13.359 3.297 1 90.38 185 GLN A C 1
ATOM 1417 O O . GLN A 1 185 ? -19.578 14.008 3.561 1 90.38 185 GLN A O 1
ATOM 1422 N N . ARG A 1 186 ? -18.469 12.109 3.514 1 89.75 186 ARG A N 1
ATOM 1423 C CA . ARG A 1 186 ? -19.578 11.352 4.062 1 89.75 186 ARG A CA 1
ATOM 1424 C C . ARG A 1 186 ? -19.922 11.82 5.473 1 89.75 186 ARG A C 1
ATOM 1426 O O . ARG A 1 186 ? -21.094 11.82 5.875 1 89.75 186 ARG A O 1
ATOM 1433 N N . HIS A 1 187 ? -18.969 12.273 6.172 1 90.5 187 HIS A N 1
ATOM 1434 C CA . HIS A 1 187 ? -19.172 12.812 7.512 1 90.5 187 HIS A CA 1
ATOM 1435 C C . HIS A 1 187 ? -19.609 14.266 7.457 1 90.5 187 HIS A C 1
ATOM 1437 O O . HIS A 1 187 ? -19.812 14.898 8.5 1 90.5 187 HIS A O 1
ATOM 1443 N N . LYS A 1 188 ? -19.656 14.836 6.238 1 90 188 LYS A N 1
ATOM 1444 C CA . LYS A 1 188 ? -20.109 16.203 5.988 1 90 188 LYS A CA 1
ATOM 1445 C C . LYS A 1 188 ? -19.203 17.219 6.684 1 90 188 LYS A C 1
ATOM 1447 O O . LYS A 1 188 ? -19.688 18.219 7.203 1 90 188 LYS A O 1
ATOM 1452 N N . THR A 1 189 ? -17.969 16.828 6.75 1 91.88 189 THR A N 1
ATOM 1453 C CA . THR A 1 189 ? -17.016 17.781 7.293 1 91.88 189 THR A CA 1
ATOM 1454 C C . THR A 1 189 ? -16.453 18.672 6.188 1 91.88 189 THR A C 1
ATOM 1456 O O . THR A 1 189 ? -16.625 18.375 5.004 1 91.88 189 THR A O 1
ATOM 1459 N N . ARG A 1 190 ? -15.836 19.766 6.664 1 91.5 190 ARG A N 1
ATOM 1460 C CA . ARG A 1 190 ? -15.156 20.656 5.727 1 91.5 190 ARG A CA 1
ATOM 1461 C C . ARG A 1 190 ? -13.656 20.406 5.73 1 91.5 190 ARG A C 1
ATOM 1463 O O . ARG A 1 190 ? -12.867 21.312 5.406 1 91.5 190 ARG A O 1
ATOM 1470 N N . VAL A 1 191 ? -13.297 19.234 6.191 1 95.56 191 VAL A N 1
ATOM 1471 C CA . VAL A 1 191 ? -11.891 18.859 6.176 1 95.56 191 VAL A CA 1
ATOM 1472 C C . VAL A 1 191 ? -11.484 18.422 4.77 1 95.56 191 VAL A C 1
ATOM 1474 O O . VAL A 1 191 ? -12.148 17.594 4.152 1 95.56 191 VAL A O 1
ATOM 1477 N N . ARG A 1 192 ? -10.461 19.047 4.262 1 96.69 192 ARG A N 1
ATOM 1478 C CA . ARG A 1 192 ? -9.922 18.703 2.951 1 96.69 192 ARG A CA 1
ATOM 1479 C C . ARG A 1 192 ? -8.734 17.766 3.076 1 96.69 192 ARG A C 1
ATOM 1481 O O . ARG A 1 192 ? -8.109 17.672 4.141 1 96.69 192 ARG A O 1
ATOM 1488 N N . VAL A 1 193 ? -8.453 17 1.982 1 97.88 193 VAL A N 1
ATOM 1489 C CA . VAL A 1 193 ? -7.281 16.125 1.939 1 97.88 193 VAL A CA 1
ATOM 1490 C C . VAL A 1 193 ? -6.582 16.266 0.59 1 97.88 193 VAL A C 1
ATOM 1492 O O . VAL A 1 193 ? -7.227 16.203 -0.46 1 97.88 193 VAL A O 1
ATOM 1495 N N . SER A 1 194 ? -5.242 16.562 0.649 1 98.19 194 SER A N 1
ATOM 1496 C CA . SER A 1 194 ? -4.422 16.734 -0.542 1 98.19 194 SER A CA 1
ATOM 1497 C C . SER A 1 194 ? -3.127 15.938 -0.45 1 98.19 194 SER A C 1
ATOM 1499 O O . SER A 1 194 ? -2.648 15.648 0.647 1 98.19 194 SER A O 1
ATOM 1501 N N . THR A 1 195 ? -2.625 15.594 -1.619 1 98.44 195 THR A N 1
ATOM 1502 C CA . THR A 1 195 ? -1.29 15.008 -1.679 1 98.44 195 THR A CA 1
ATOM 1503 C C . THR A 1 195 ? -0.322 15.945 -2.395 1 98.44 195 THR A C 1
ATOM 1505 O O . THR A 1 195 ? -0.714 16.672 -3.318 1 98.44 195 THR A O 1
ATOM 1508 N N . ILE A 1 196 ? 0.891 16.016 -1.909 1 98.31 196 ILE A N 1
ATOM 1509 C CA . ILE A 1 196 ? 2.027 16.578 -2.631 1 98.31 196 ILE A CA 1
ATOM 1510 C C . ILE A 1 196 ? 2.941 15.453 -3.113 1 98.31 196 ILE A C 1
ATOM 1512 O O . ILE A 1 196 ? 3.369 14.609 -2.322 1 98.31 196 ILE A O 1
ATOM 1516 N N . SER A 1 197 ? 3.207 15.406 -4.395 1 98.06 197 SER A N 1
ATOM 1517 C CA . SER A 1 197 ? 4.027 14.359 -4.992 1 98.06 197 SER A CA 1
ATOM 1518 C C . SER A 1 197 ? 5.297 14.938 -5.609 1 98.06 197 SER A C 1
ATOM 1520 O O . SER A 1 197 ? 5.363 15.133 -6.824 1 98.06 197 SER A O 1
ATOM 1522 N N . PRO A 1 198 ? 6.32 15.039 -4.809 1 96.69 198 PRO A N 1
ATOM 1523 C CA . PRO A 1 198 ? 7.566 15.594 -5.336 1 96.69 198 PRO A CA 1
ATOM 1524 C C . PRO A 1 198 ? 8.398 14.562 -6.094 1 96.69 198 PRO A C 1
ATOM 1526 O O . PRO A 1 198 ? 8.305 13.367 -5.816 1 96.69 198 PRO A O 1
ATOM 1529 N N . GLY A 1 199 ? 9.188 15.07 -7.031 1 93.56 199 GLY A N 1
ATOM 1530 C CA . GLY A 1 199 ? 10.297 14.305 -7.566 1 93.56 199 GLY A CA 1
ATOM 1531 C C . GLY A 1 199 ? 11.461 14.172 -6.598 1 93.56 199 GLY A C 1
ATOM 1532 O O . GLY A 1 199 ? 11.258 14.109 -5.383 1 93.56 199 GLY A O 1
ATOM 1533 N N . ILE A 1 200 ? 12.586 14.047 -7.066 1 90.5 200 ILE A N 1
ATOM 1534 C CA . ILE A 1 200 ? 13.75 13.859 -6.199 1 90.5 200 ILE A CA 1
ATOM 1535 C C . ILE A 1 200 ? 14.008 15.141 -5.402 1 90.5 200 ILE A C 1
ATOM 1537 O O . ILE A 1 200 ? 14.102 16.234 -5.977 1 90.5 200 ILE A O 1
ATOM 1541 N N . VAL A 1 201 ? 13.977 14.992 -4.156 1 92.81 201 VAL A N 1
ATOM 1542 C CA . VAL A 1 201 ? 14.234 16.109 -3.244 1 92.81 201 VAL A CA 1
ATOM 1543 C C . VAL A 1 201 ? 15.555 15.867 -2.514 1 92.81 201 VAL A C 1
ATOM 1545 O O . VAL A 1 201 ? 15.875 14.734 -2.141 1 92.81 201 VAL A O 1
ATOM 1548 N N . ASP A 1 202 ? 16.266 16.875 -2.342 1 89.06 202 ASP A N 1
ATOM 1549 C CA . ASP A 1 202 ? 17.547 16.781 -1.646 1 89.06 202 ASP A CA 1
ATOM 1550 C C . ASP A 1 202 ? 17.344 16.531 -0.154 1 89.06 202 ASP A C 1
ATOM 1552 O O . ASP A 1 202 ? 17.297 17.469 0.64 1 89.06 202 ASP A O 1
ATOM 1556 N N . THR A 1 203 ? 17.156 15.258 0.187 1 89.75 203 THR A N 1
ATOM 1557 C CA . THR A 1 203 ? 17.016 14.797 1.563 1 89.75 203 THR A CA 1
ATOM 1558 C C . THR A 1 203 ? 17.797 13.508 1.785 1 89.75 203 THR A C 1
ATOM 1560 O O . THR A 1 203 ? 18.406 12.977 0.851 1 89.75 203 THR A O 1
ATOM 1563 N N . ASP A 1 204 ? 17.781 13.086 3.004 1 81.06 204 ASP A N 1
ATOM 1564 C CA . ASP A 1 204 ? 18.516 11.875 3.348 1 81.06 204 ASP A CA 1
ATOM 1565 C C . ASP A 1 204 ? 17.656 10.633 3.172 1 81.06 204 ASP A C 1
ATOM 1567 O O . ASP A 1 204 ? 17.938 9.586 3.754 1 81.06 204 ASP A O 1
ATOM 1571 N N . ILE A 1 205 ? 16.578 10.75 2.406 1 83.31 205 ILE A N 1
ATOM 1572 C CA . ILE A 1 205 ? 15.648 9.633 2.305 1 83.31 205 ILE A CA 1
ATOM 1573 C C . ILE A 1 205 ? 16.25 8.539 1.425 1 83.31 205 ILE A C 1
ATOM 1575 O O . ILE A 1 205 ? 15.977 7.352 1.63 1 83.31 205 ILE A O 1
ATOM 1579 N N . LEU A 1 206 ? 17.078 8.945 0.443 1 79.62 206 LEU A N 1
ATOM 1580 C CA . LEU A 1 206 ? 17.688 7.965 -0.447 1 79.62 206 LEU A CA 1
ATOM 1581 C C . LEU A 1 206 ? 18.828 7.23 0.254 1 79.62 206 LEU A C 1
ATOM 1583 O O . LEU A 1 206 ? 19.594 7.836 0.996 1 79.62 206 LEU A O 1
ATOM 1587 N N . PRO A 1 207 ? 18.859 5.996 -0.015 1 75.62 207 PRO A N 1
ATOM 1588 C CA . PRO A 1 207 ? 20.016 5.266 0.508 1 75.62 207 PRO A CA 1
ATOM 1589 C C . PRO A 1 207 ? 21.344 5.867 0.054 1 75.62 207 PRO A C 1
ATOM 1591 O O . PRO A 1 207 ? 21.422 6.441 -1.035 1 75.62 207 PRO A O 1
ATOM 1594 N N . GLU A 1 208 ? 22.281 5.688 0.916 1 72.75 208 GLU A N 1
ATOM 1595 C CA . GLU A 1 208 ? 23.594 6.297 0.688 1 72.75 208 GLU A CA 1
ATOM 1596 C C . GLU A 1 208 ? 24.141 5.922 -0.685 1 72.75 208 GLU A C 1
ATOM 1598 O O . GLU A 1 208 ? 24.734 6.754 -1.37 1 72.75 208 GLU A O 1
ATOM 1603 N N . GLN A 1 209 ? 23.906 4.668 -1.058 1 69.88 209 GLN A N 1
ATOM 1604 C CA . GLN A 1 209 ? 24.453 4.168 -2.32 1 69.88 209 GLN A CA 1
ATOM 1605 C C . GLN A 1 209 ? 23.859 4.926 -3.506 1 69.88 209 GLN A C 1
ATOM 1607 O O . GLN A 1 209 ? 24.516 5.078 -4.539 1 69.88 209 GLN A O 1
ATOM 1612 N N . LEU A 1 210 ? 22.688 5.43 -3.299 1 73.75 210 LEU A N 1
ATOM 1613 C CA . LEU A 1 210 ? 22 6.105 -4.391 1 73.75 210 LEU A CA 1
ATOM 1614 C C . LEU A 1 210 ? 22.234 7.609 -4.34 1 73.75 210 LEU A C 1
ATOM 1616 O O . LEU A 1 210 ? 22.156 8.289 -5.363 1 73.75 210 LEU A O 1
ATOM 1620 N N . GLN A 1 211 ? 22.5 8.07 -3.174 1 75.25 211 GLN A N 1
ATOM 1621 C CA . GLN A 1 211 ? 22.625 9.508 -2.979 1 75.25 211 GLN A CA 1
ATOM 1622 C C . GLN A 1 211 ? 23.75 10.086 -3.848 1 75.25 211 GLN A C 1
ATOM 1624 O O . GLN A 1 211 ? 23.562 11.117 -4.496 1 75.25 211 GLN A O 1
ATOM 1629 N N . GLY A 1 212 ? 24.812 9.281 -3.867 1 73.12 212 GLY A N 1
ATOM 1630 C CA . GLY A 1 212 ? 25.953 9.773 -4.633 1 73.12 212 GLY A CA 1
ATOM 1631 C C . GLY A 1 212 ? 25.688 9.836 -6.125 1 73.12 212 GLY A C 1
ATOM 1632 O O . GLY A 1 212 ? 26 10.828 -6.777 1 73.12 212 GLY A O 1
ATOM 1633 N N . ILE A 1 213 ? 25.016 8.859 -6.582 1 74.06 213 ILE A N 1
ATOM 1634 C CA . ILE A 1 213 ? 24.781 8.75 -8.016 1 74.06 213 ILE A CA 1
ATOM 1635 C C . ILE A 1 213 ? 23.703 9.75 -8.438 1 74.06 213 ILE A C 1
ATOM 1637 O O . ILE A 1 213 ? 23.875 10.484 -9.414 1 74.06 213 ILE A O 1
ATOM 1641 N N . ILE A 1 214 ? 22.719 9.867 -7.66 1 75.56 214 ILE A N 1
ATOM 1642 C CA . ILE A 1 214 ? 21.578 10.703 -8.008 1 75.56 214 ILE A CA 1
ATOM 1643 C C . ILE A 1 214 ? 21.953 12.18 -7.875 1 75.56 214 ILE A C 1
ATOM 1645 O O . ILE A 1 214 ? 21.641 12.984 -8.758 1 75.56 214 ILE A O 1
ATOM 1649 N N . LYS A 1 215 ? 22.641 12.531 -6.812 1 75.81 215 LYS A N 1
ATOM 1650 C CA . LYS A 1 215 ? 23 13.922 -6.559 1 75.81 215 LYS A CA 1
ATOM 1651 C C . LYS A 1 215 ? 23.922 14.453 -7.656 1 75.81 215 LYS A C 1
ATOM 1653 O O . LYS A 1 215 ? 23.891 15.648 -7.977 1 75.81 215 LYS A O 1
ATOM 1658 N N . GLN A 1 216 ? 24.594 13.461 -8.25 1 76.5 216 GLN A N 1
ATOM 1659 C CA . GLN A 1 216 ? 25.562 13.867 -9.273 1 76.5 216 GLN A CA 1
ATOM 1660 C C . GLN A 1 216 ? 24.891 13.961 -10.641 1 76.5 216 GLN A C 1
ATOM 1662 O O . GLN A 1 216 ? 25.344 14.703 -11.508 1 76.5 216 GLN A O 1
ATOM 1667 N N . GLN A 1 217 ? 23.844 13.289 -10.758 1 75.88 217 GLN A N 1
ATOM 1668 C CA . GLN A 1 217 ? 23.391 13.094 -12.133 1 75.88 217 GLN A CA 1
ATOM 1669 C C . GLN A 1 217 ? 22.031 13.758 -12.359 1 75.88 217 GLN A C 1
ATOM 1671 O O . GLN A 1 217 ? 21.625 13.977 -13.5 1 75.88 217 GLN A O 1
ATOM 1676 N N . MET A 1 218 ? 21.375 14.141 -11.273 1 80.44 218 MET A N 1
ATOM 1677 C CA . MET A 1 218 ? 20 14.586 -11.477 1 80.44 218 MET A CA 1
ATOM 1678 C C . MET A 1 218 ? 19.719 15.867 -10.703 1 80.44 218 MET A C 1
ATOM 1680 O O . MET A 1 218 ? 20.203 16.031 -9.578 1 80.44 218 MET A O 1
ATOM 1684 N N . PRO A 1 219 ? 19.047 16.812 -11.414 1 87.81 219 PRO A N 1
ATOM 1685 C CA . PRO A 1 219 ? 18.562 17.938 -10.625 1 87.81 219 PRO A CA 1
ATOM 1686 C C . PRO A 1 219 ? 17.625 17.531 -9.5 1 87.81 219 PRO A C 1
ATOM 1688 O O . PRO A 1 219 ? 16.906 16.531 -9.625 1 87.81 219 PRO A O 1
ATOM 1691 N N . MET A 1 220 ? 17.688 18.234 -8.43 1 92.25 220 MET A N 1
ATOM 1692 C CA . MET A 1 220 ? 16.859 17.906 -7.27 1 92.25 220 MET A CA 1
ATOM 1693 C C . MET A 1 220 ? 16.062 19.125 -6.809 1 92.25 220 MET A C 1
ATOM 1695 O O . MET A 1 220 ? 16.516 20.266 -6.988 1 92.25 220 MET A O 1
ATOM 1699 N N . LEU A 1 221 ? 14.93 18.906 -6.273 1 94.38 221 LEU A N 1
ATOM 1700 C CA . LEU A 1 221 ? 14.203 19.922 -5.527 1 94.38 221 LEU A CA 1
ATOM 1701 C C . LEU A 1 221 ? 14.859 20.172 -4.176 1 94.38 221 LEU A C 1
ATOM 1703 O O . LEU A 1 221 ? 15.516 19.297 -3.623 1 94.38 221 LEU A O 1
ATOM 1707 N N . SER A 1 222 ? 14.695 21.391 -3.713 1 95.44 222 SER A N 1
ATOM 1708 C CA . SER A 1 222 ? 15.008 21.656 -2.312 1 95.44 222 SER A CA 1
ATOM 1709 C C . SER A 1 222 ? 13.82 21.344 -1.411 1 95.44 222 SER A C 1
ATOM 1711 O O . SER A 1 222 ? 12.68 21.281 -1.876 1 95.44 222 SER A O 1
ATOM 1713 N N . CYS A 1 223 ? 14.047 21.172 -0.151 1 97.38 223 CYS A N 1
ATOM 1714 C CA . CYS A 1 223 ? 12.977 20.969 0.816 1 97.38 223 CYS A CA 1
ATOM 1715 C C . CYS A 1 223 ? 12.023 22.156 0.834 1 97.38 223 CYS A C 1
ATOM 1717 O O . CYS A 1 223 ? 10.812 21.984 1.017 1 97.38 223 CYS A O 1
ATOM 1719 N N . LYS A 1 224 ? 12.523 23.328 0.582 1 97.44 224 LYS A N 1
ATOM 1720 C CA . LYS A 1 224 ? 11.719 24.547 0.568 1 97.44 224 LYS A CA 1
ATOM 1721 C C . LYS A 1 224 ? 10.719 24.531 -0.585 1 97.44 224 LYS A C 1
ATOM 1723 O O . LYS A 1 224 ? 9.609 25.062 -0.457 1 97.44 224 LYS A O 1
ATOM 1728 N N . ASP A 1 225 ? 11.094 23.953 -1.701 1 97.19 225 ASP A N 1
ATOM 1729 C CA . ASP A 1 225 ? 10.188 23.859 -2.838 1 97.19 225 ASP A CA 1
ATOM 1730 C C . ASP A 1 225 ? 8.922 23.094 -2.463 1 97.19 225 ASP A C 1
ATOM 1732 O O . ASP A 1 225 ? 7.812 23.484 -2.834 1 97.19 225 ASP A O 1
ATOM 1736 N N . VAL A 1 226 ? 9.102 22.047 -1.722 1 97.81 226 VAL A N 1
ATOM 1737 C CA . VAL A 1 226 ? 7.969 21.234 -1.292 1 97.81 226 VAL A CA 1
ATOM 1738 C C . VAL A 1 226 ? 7.152 22 -0.25 1 97.81 226 VAL A C 1
ATOM 1740 O O . VAL A 1 226 ? 5.922 22.016 -0.307 1 97.81 226 VAL A O 1
ATOM 1743 N N . ALA A 1 227 ? 7.82 22.672 0.68 1 98.44 227 ALA A N 1
ATOM 1744 C CA . ALA A 1 227 ? 7.145 23.469 1.698 1 98.44 227 ALA A CA 1
ATOM 1745 C C . ALA A 1 227 ? 6.285 24.562 1.061 1 98.44 227 ALA A C 1
ATOM 1747 O O . ALA A 1 227 ? 5.176 24.828 1.521 1 98.44 227 ALA A O 1
ATOM 1748 N N . ASP A 1 228 ? 6.785 25.141 -0.02 1 97.62 228 ASP A N 1
ATOM 1749 C CA . ASP A 1 228 ? 6.043 26.188 -0.731 1 97.62 228 ASP A CA 1
ATOM 1750 C C . ASP A 1 228 ? 4.758 25.625 -1.338 1 97.62 228 ASP A C 1
ATOM 1752 O O . ASP A 1 228 ? 3.715 26.281 -1.305 1 97.62 228 ASP A O 1
ATOM 1756 N N . ALA A 1 229 ? 4.883 24.469 -1.896 1 97.88 229 ALA A N 1
ATOM 1757 C CA . ALA A 1 229 ? 3.703 23.812 -2.463 1 97.88 229 ALA A CA 1
ATOM 1758 C C . ALA A 1 229 ? 2.66 23.547 -1.385 1 97.88 229 ALA A C 1
ATOM 1760 O O . ALA A 1 229 ? 1.459 23.703 -1.618 1 97.88 229 ALA A O 1
ATOM 1761 N N . ILE A 1 230 ? 3.109 23.141 -0.218 1 97.88 230 ILE A N 1
ATOM 1762 C CA . ILE A 1 230 ? 2.215 22.844 0.895 1 97.88 230 ILE A CA 1
ATOM 1763 C C . ILE A 1 230 ? 1.53 24.125 1.359 1 97.88 230 ILE A C 1
ATOM 1765 O O . ILE A 1 230 ? 0.314 24.156 1.562 1 97.88 230 ILE A O 1
ATOM 1769 N N . LEU A 1 231 ? 2.248 25.234 1.475 1 97.94 231 LEU A N 1
ATOM 1770 C CA . LEU A 1 231 ? 1.676 26.516 1.875 1 97.94 231 LEU A CA 1
ATOM 1771 C C . LEU A 1 231 ? 0.635 26.984 0.864 1 97.94 231 LEU A C 1
ATOM 1773 O O . LEU A 1 231 ? -0.439 27.453 1.245 1 97.94 231 LEU A O 1
ATOM 1777 N N . TRP A 1 232 ? 1.022 26.859 -0.407 1 96.94 232 TRP A N 1
ATOM 1778 C CA . TRP A 1 232 ? 0.063 27.25 -1.437 1 96.94 232 TRP A CA 1
ATOM 1779 C C . TRP A 1 232 ? -1.221 26.422 -1.318 1 96.94 232 TRP A C 1
ATOM 1781 O O . TRP A 1 232 ? -2.322 26.969 -1.419 1 96.94 232 TRP A O 1
ATOM 1791 N N . THR A 1 233 ? -1.08 25.188 -1.097 1 97.44 233 THR A N 1
ATOM 1792 C CA . THR A 1 233 ? -2.211 24.266 -1.042 1 97.44 233 THR A CA 1
ATOM 1793 C C . THR A 1 233 ? -3.156 24.641 0.097 1 97.44 233 THR A C 1
ATOM 1795 O O . THR A 1 233 ? -4.367 24.75 -0.106 1 97.44 233 THR A O 1
ATOM 1798 N N . ILE A 1 234 ? -2.611 24.859 1.311 1 96.75 234 ILE A N 1
ATOM 1799 C CA . ILE A 1 234 ? -3.492 25.156 2.438 1 96.75 234 ILE A CA 1
ATOM 1800 C C . ILE A 1 234 ? -4.035 26.578 2.318 1 96.75 234 ILE A C 1
ATOM 1802 O O . ILE A 1 234 ? -5.035 26.922 2.953 1 96.75 234 ILE A O 1
ATOM 1806 N N . GLY A 1 235 ? -3.441 27.375 1.457 1 96.38 235 GLY A N 1
ATOM 1807 C CA . GLY A 1 235 ? -3.867 28.75 1.278 1 96.38 235 GLY A CA 1
ATOM 1808 C C . GLY A 1 235 ? -5.008 28.906 0.289 1 96.38 235 GLY A C 1
ATOM 1809 O O . GLY A 1 235 ? -5.602 29.984 0.177 1 96.38 235 GLY A O 1
ATOM 1810 N N . THR A 1 236 ? -5.266 27.828 -0.464 1 95.06 236 THR A N 1
ATOM 1811 C CA . THR A 1 236 ? -6.363 27.922 -1.419 1 95.06 236 THR A CA 1
ATOM 1812 C C . THR A 1 236 ? -7.691 28.141 -0.698 1 95.06 236 THR A C 1
ATOM 1814 O O . THR A 1 236 ? -7.836 27.781 0.471 1 95.06 236 THR A O 1
ATOM 1817 N N . PRO A 1 237 ? -8.656 28.766 -1.369 1 92.44 237 PRO A N 1
ATOM 1818 C CA . PRO A 1 237 ? -9.953 29 -0.729 1 92.44 237 PRO A CA 1
ATOM 1819 C C . PRO A 1 237 ? -10.625 27.703 -0.27 1 92.44 237 PRO A C 1
ATOM 1821 O O . PRO A 1 237 ? -10.328 26.625 -0.801 1 92.44 237 PRO A O 1
ATOM 1824 N N . SER A 1 238 ? -11.547 27.906 0.673 1 88.38 238 SER A N 1
ATOM 1825 C CA . SER A 1 238 ? -12.148 26.766 1.35 1 88.38 238 SER A CA 1
ATOM 1826 C C . SER A 1 238 ? -12.961 25.906 0.381 1 88.38 238 SER A C 1
ATOM 1828 O O . SER A 1 238 ? -13.234 24.734 0.652 1 88.38 238 SER A O 1
ATOM 1830 N N . ASN A 1 239 ? -13.297 26.469 -0.725 1 90.44 239 ASN A N 1
ATOM 1831 C CA . ASN A 1 239 ? -14.102 25.719 -1.686 1 90.44 239 ASN A CA 1
ATOM 1832 C C . ASN A 1 239 ? -13.227 24.953 -2.67 1 90.44 239 ASN A C 1
ATOM 1834 O O . ASN A 1 239 ? -13.734 24.203 -3.508 1 90.44 239 ASN A O 1
ATOM 1838 N N . VAL A 1 240 ? -11.914 25.125 -2.59 1 93.5 240 VAL A N 1
ATOM 1839 C CA . VAL A 1 240 ? -10.992 24.484 -3.529 1 93.5 240 VAL A CA 1
ATOM 1840 C C . VAL A 1 240 ? -10.422 23.219 -2.906 1 93.5 240 VAL A C 1
ATOM 1842 O O . VAL A 1 240 ? -9.773 23.266 -1.861 1 93.5 240 VAL A O 1
ATOM 1845 N N . GLN A 1 241 ? -10.688 22.078 -3.533 1 94.94 241 GLN A N 1
ATOM 1846 C CA . GLN A 1 241 ? -10.102 20.781 -3.174 1 94.94 241 GLN A CA 1
ATOM 1847 C C . GLN A 1 241 ? -8.953 20.422 -4.113 1 94.94 241 GLN A C 1
ATOM 1849 O O . GLN A 1 241 ? -9.188 19.984 -5.242 1 94.94 241 GLN A O 1
ATOM 1854 N N . VAL A 1 242 ? -7.746 20.609 -3.637 1 95.31 242 VAL A N 1
ATOM 1855 C CA . VAL A 1 242 ? -6.582 20.203 -4.414 1 95.31 242 VAL A CA 1
ATOM 1856 C C . VAL A 1 242 ? -6.328 18.719 -4.23 1 95.31 242 VAL A C 1
ATOM 1858 O O . VAL A 1 242 ? -5.922 18.266 -3.154 1 95.31 242 VAL A O 1
ATOM 1861 N N . GLN A 1 243 ? -6.496 18.016 -5.258 1 95.5 243 GLN A N 1
ATOM 1862 C CA . GLN A 1 243 ? -6.352 16.562 -5.145 1 95.5 243 GLN A CA 1
ATOM 1863 C C . GLN A 1 243 ? -4.887 16.156 -5.016 1 95.5 243 GLN A C 1
ATOM 1865 O O . GLN A 1 243 ? -4.523 15.383 -4.133 1 95.5 243 GLN A O 1
ATOM 1870 N N . ASN A 1 244 ? -4.078 16.641 -5.875 1 96.69 244 ASN A N 1
ATOM 1871 C CA . ASN A 1 244 ? -2.658 16.312 -5.93 1 96.69 244 ASN A CA 1
ATOM 1872 C C . ASN A 1 244 ? -1.856 17.406 -6.625 1 96.69 244 ASN A C 1
ATOM 1874 O O . ASN A 1 244 ? -2.324 18 -7.602 1 96.69 244 ASN A O 1
ATOM 1878 N N . ILE A 1 245 ? -0.683 17.719 -6.109 1 95.81 245 ILE A N 1
ATOM 1879 C CA . ILE A 1 245 ? 0.316 18.516 -6.805 1 95.81 245 ILE A CA 1
ATOM 1880 C C . ILE A 1 245 ? 1.549 17.672 -7.102 1 95.81 245 ILE A C 1
ATOM 1882 O O . ILE A 1 245 ? 2.172 17.125 -6.188 1 95.81 245 ILE A O 1
ATOM 1886 N N . THR A 1 246 ? 1.863 17.484 -8.344 1 96.38 246 THR A N 1
ATOM 1887 C CA . THR A 1 246 ? 3.137 16.906 -8.742 1 96.38 246 THR A CA 1
ATOM 1888 C C . THR A 1 246 ? 4.156 17.984 -9.07 1 96.38 246 THR A C 1
ATOM 1890 O O . THR A 1 246 ? 3.9 18.844 -9.914 1 96.38 246 THR A O 1
ATOM 1893 N N . ILE A 1 247 ? 5.266 17.969 -8.398 1 94.25 247 ILE A N 1
ATOM 1894 C CA . ILE A 1 247 ? 6.312 18.938 -8.688 1 94.25 247 ILE A CA 1
ATOM 1895 C C . ILE A 1 247 ? 7.645 18.234 -8.891 1 94.25 247 ILE A C 1
ATOM 1897 O O . ILE A 1 247 ? 7.98 17.297 -8.148 1 94.25 247 ILE A O 1
ATOM 1901 N N . LYS A 1 248 ? 8.398 18.594 -9.859 1 93.06 248 LYS A N 1
ATOM 1902 C CA . LYS A 1 248 ? 9.664 17.969 -10.227 1 93.06 248 LYS A CA 1
ATOM 1903 C C . LYS A 1 248 ? 10.727 19.031 -10.516 1 93.06 248 LYS A C 1
ATOM 1905 O O . LYS A 1 248 ? 10.406 20.141 -10.938 1 93.06 248 LYS A O 1
ATOM 1910 N N . PRO A 1 249 ? 11.914 18.672 -10.234 1 91.69 249 PRO A N 1
ATOM 1911 C CA . PRO A 1 249 ? 12.938 19.578 -10.758 1 91.69 249 PRO A CA 1
ATOM 1912 C C . PRO A 1 249 ? 12.945 19.625 -12.289 1 91.69 249 PRO A C 1
ATOM 1914 O O . PRO A 1 249 ? 12.711 18.609 -12.945 1 91.69 249 PRO A O 1
ATOM 1917 N N . GLN A 1 250 ? 13.18 20.828 -12.734 1 86.62 250 GLN A N 1
ATOM 1918 C CA . GLN A 1 250 ? 13.312 20.938 -14.18 1 86.62 250 GLN A CA 1
ATOM 1919 C C . GLN A 1 250 ? 14.391 19.984 -14.711 1 86.62 250 GLN A C 1
ATOM 1921 O O . GLN A 1 250 ? 15.508 19.969 -14.203 1 86.62 250 GLN A O 1
ATOM 1926 N N . GLY A 1 251 ? 14.094 19.109 -15.633 1 79.31 251 GLY A N 1
ATOM 1927 C CA . GLY A 1 251 ? 15.062 18.219 -16.234 1 79.31 251 GLY A CA 1
ATOM 1928 C C . GLY A 1 251 ? 14.992 16.797 -15.672 1 79.31 251 GLY A C 1
ATOM 1929 O O . GLY A 1 251 ? 15.75 15.93 -16.094 1 79.31 251 GLY A O 1
ATOM 1930 N N . GLU A 1 252 ? 14.164 16.531 -14.68 1 82.12 252 GLU A N 1
ATOM 1931 C CA . GLU A 1 252 ? 14.016 15.172 -14.164 1 82.12 252 GLU A CA 1
ATOM 1932 C C . GLU A 1 252 ? 13.523 14.219 -15.25 1 82.12 252 GLU A C 1
ATOM 1934 O O . GLU A 1 252 ? 12.594 14.547 -15.992 1 82.12 252 GLU A O 1
ATOM 1939 N N . LYS A 1 253 ? 14.117 13.016 -15.398 1 69.44 253 LYS A N 1
ATOM 1940 C CA . LYS A 1 253 ? 13.938 12.117 -16.531 1 69.44 253 LYS A CA 1
ATOM 1941 C C . LYS A 1 253 ? 12.742 11.195 -16.328 1 69.44 253 LYS A C 1
ATOM 1943 O O . LYS A 1 253 ? 12.234 10.594 -17.266 1 69.44 253 LYS A O 1
ATOM 1948 N N . PHE A 1 254 ? 12.32 11.102 -15.109 1 68.5 254 PHE A N 1
ATOM 1949 C CA . PHE A 1 254 ? 11.227 10.148 -14.914 1 68.5 254 PHE A CA 1
ATOM 1950 C C . PHE A 1 254 ? 10 10.844 -14.328 1 68.5 254 PHE A C 1
ATOM 1952 O O . PHE A 1 254 ? 10.125 11.891 -13.688 1 68.5 254 PHE A O 1
ATOM 1959 N N . MET B 1 1 ? -1.312 -24.672 -23.531 1 85.81 1 MET B N 1
ATOM 1960 C CA . MET B 1 1 ? -1.198 -25.125 -22.141 1 85.81 1 MET B CA 1
ATOM 1961 C C . MET B 1 1 ? -0.311 -26.359 -22.047 1 85.81 1 MET B C 1
ATOM 1963 O O . MET B 1 1 ? 0.102 -26.75 -20.953 1 85.81 1 MET B O 1
ATOM 1967 N N . GLN B 1 2 ? 0.041 -26.844 -23.141 1 88.81 2 GLN B N 1
ATOM 1968 C CA . GLN B 1 2 ? 0.829 -28.062 -23.172 1 88.81 2 GLN B CA 1
ATOM 1969 C C . GLN B 1 2 ? 2.18 -27.859 -22.484 1 88.81 2 GLN B C 1
ATOM 1971 O O . GLN B 1 2 ? 2.67 -28.766 -21.797 1 88.81 2 GLN B O 1
ATOM 1976 N N . ARG B 1 3 ? 2.74 -26.719 -22.641 1 91.06 3 ARG B N 1
ATOM 1977 C CA . ARG B 1 3 ? 4.062 -26.438 -22.094 1 91.06 3 ARG B CA 1
ATOM 1978 C C . ARG B 1 3 ? 4.035 -26.469 -20.562 1 91.06 3 ARG B C 1
ATOM 1980 O O . ARG B 1 3 ? 5.082 -26.609 -19.922 1 91.06 3 ARG B O 1
ATOM 1987 N N . TRP B 1 4 ? 2.816 -26.359 -20 1 95.06 4 TRP B N 1
ATOM 1988 C CA . TRP B 1 4 ? 2.695 -26.297 -18.547 1 95.06 4 TRP B CA 1
ATOM 1989 C C . TRP B 1 4 ? 2.305 -27.656 -17.969 1 95.06 4 TRP B C 1
ATOM 1991 O O . TRP B 1 4 ? 2.148 -27.812 -16.766 1 95.06 4 TRP B O 1
ATOM 2001 N N . HIS B 1 5 ? 2.164 -28.625 -18.922 1 96.44 5 HIS B N 1
ATOM 2002 C CA . HIS B 1 5 ? 1.792 -29.953 -18.453 1 96.44 5 HIS B CA 1
ATOM 2003 C C . HIS B 1 5 ? 2.82 -30.5 -17.469 1 96.44 5 HIS B C 1
ATOM 2005 O O . HIS B 1 5 ? 4.023 -30.453 -17.734 1 96.44 5 HIS B O 1
ATOM 2011 N N . ASN B 1 6 ? 2.377 -30.891 -16.266 1 96.88 6 ASN B N 1
ATOM 2012 C CA . ASN B 1 6 ? 3.139 -31.484 -15.18 1 96.88 6 ASN B CA 1
ATOM 2013 C C . ASN B 1 6 ? 4.012 -30.453 -14.469 1 96.88 6 ASN B C 1
ATOM 2015 O O . ASN B 1 6 ? 4.812 -30.797 -13.602 1 96.88 6 ASN B O 1
ATOM 2019 N N . LYS B 1 7 ? 3.928 -29.203 -14.93 1 97.31 7 LYS B N 1
ATOM 2020 C CA . LYS B 1 7 ? 4.613 -28.156 -14.195 1 97.31 7 LYS B CA 1
ATOM 2021 C C . LYS B 1 7 ? 3.877 -27.812 -12.898 1 97.31 7 LYS B C 1
ATOM 2023 O O . LYS B 1 7 ? 2.686 -28.094 -12.766 1 97.31 7 LYS B O 1
ATOM 2028 N N . VAL B 1 8 ? 4.582 -27.203 -11.969 1 98.44 8 VAL B N 1
ATOM 2029 C CA . VAL B 1 8 ? 4.059 -27.016 -10.617 1 98.44 8 VAL B CA 1
ATOM 2030 C C . VAL B 1 8 ? 3.566 -25.578 -10.445 1 98.44 8 VAL B C 1
ATOM 2032 O O . VAL B 1 8 ? 4.301 -24.625 -10.719 1 98.44 8 VAL B O 1
ATOM 2035 N N . ALA B 1 9 ? 2.338 -25.438 -10.008 1 98.81 9 ALA B N 1
ATOM 2036 C CA . ALA B 1 9 ? 1.749 -24.141 -9.656 1 98.81 9 ALA B CA 1
ATOM 2037 C C . ALA B 1 9 ? 1.409 -24.078 -8.172 1 98.81 9 ALA B C 1
ATOM 2039 O O . ALA B 1 9 ? 0.913 -25.047 -7.598 1 98.81 9 ALA B O 1
ATOM 2040 N N . VAL B 1 10 ? 1.736 -22.969 -7.562 1 98.94 10 VAL B N 1
ATOM 2041 C CA . VAL B 1 10 ? 1.295 -22.688 -6.203 1 98.94 10 VAL B CA 1
ATOM 2042 C C . VAL B 1 10 ? 0.19 -21.641 -6.227 1 98.94 10 VAL B C 1
ATOM 2044 O O . VAL B 1 10 ? 0.297 -20.641 -6.934 1 98.94 10 VAL B O 1
ATOM 2047 N N . VAL B 1 11 ? -0.893 -21.891 -5.543 1 98.94 11 VAL B N 1
ATOM 2048 C CA . VAL B 1 11 ? -2.01 -20.953 -5.43 1 98.94 11 VAL B CA 1
ATOM 2049 C C . VAL B 1 11 ? -2.244 -20.609 -3.965 1 98.94 11 VAL B C 1
ATOM 2051 O O . VAL B 1 11 ? -2.557 -21.484 -3.152 1 98.94 11 VAL B O 1
ATOM 2054 N N . SER B 1 12 ? -2.066 -19.375 -3.594 1 98.88 12 SER B N 1
ATOM 2055 C CA . SER B 1 12 ? -2.414 -18.953 -2.238 1 98.88 12 SER B CA 1
ATOM 2056 C C . SER B 1 12 ? -3.904 -18.656 -2.117 1 98.88 12 SER B C 1
ATOM 2058 O O . SER B 1 12 ? -4.527 -18.188 -3.072 1 98.88 12 SER B O 1
ATOM 2060 N N . GLY B 1 13 ? -4.441 -18.906 -0.917 1 98.19 13 GLY B N 1
ATOM 2061 C CA . GLY B 1 13 ? -5.875 -18.719 -0.747 1 98.19 13 GLY B CA 1
ATOM 2062 C C . GLY B 1 13 ? -6.695 -19.672 -1.596 1 98.19 13 GLY B C 1
ATOM 2063 O O . GLY B 1 13 ? -7.684 -19.266 -2.209 1 98.19 13 GLY B O 1
ATOM 2064 N N . ALA B 1 14 ? -6.293 -20.891 -1.663 1 98.5 14 ALA B N 1
ATOM 2065 C CA . ALA B 1 14 ? -6.848 -21.844 -2.625 1 98.5 14 ALA B CA 1
ATOM 2066 C C . ALA B 1 14 ? -8.094 -22.531 -2.064 1 98.5 14 ALA B C 1
ATOM 2068 O O . ALA B 1 14 ? -8.695 -23.375 -2.729 1 98.5 14 ALA B O 1
ATOM 2069 N N . SER B 1 15 ? -8.523 -22.156 -0.863 1 97.25 15 SER B N 1
ATOM 2070 C CA . SER B 1 15 ? -9.578 -22.922 -0.192 1 97.25 15 SER B CA 1
ATOM 2071 C C . SER B 1 15 ? -10.961 -22.453 -0.621 1 97.25 15 SER B C 1
ATOM 2073 O O . SER B 1 15 ? -11.961 -23.109 -0.335 1 97.25 15 SER B O 1
ATOM 2075 N N . ALA B 1 16 ? -11.078 -21.297 -1.254 1 95.38 16 ALA B N 1
ATOM 2076 C CA . ALA B 1 16 ? -12.391 -20.781 -1.621 1 95.38 16 ALA B CA 1
ATOM 2077 C C . ALA B 1 16 ? -12.273 -19.734 -2.734 1 95.38 16 ALA B C 1
ATOM 2079 O O . ALA B 1 16 ? -11.172 -19.359 -3.119 1 95.38 16 ALA B O 1
ATOM 2080 N N . GLY B 1 17 ? -13.375 -19.469 -3.297 1 96.31 17 GLY B N 1
ATOM 2081 C CA . GLY B 1 17 ? -13.477 -18.328 -4.203 1 96.31 17 GLY B CA 1
ATOM 2082 C C . GLY B 1 17 ? -12.602 -18.484 -5.438 1 96.31 17 GLY B C 1
ATOM 2083 O O . GLY B 1 17 ? -12.586 -19.531 -6.07 1 96.31 17 GLY B O 1
ATOM 2084 N N . ILE B 1 18 ? -11.984 -17.344 -5.77 1 97.62 18 ILE B N 1
ATOM 2085 C CA . ILE B 1 18 ? -11.156 -17.281 -6.969 1 97.62 18 ILE B CA 1
ATOM 2086 C C . ILE B 1 18 ? -10.023 -18.297 -6.875 1 97.62 18 ILE B C 1
ATOM 2088 O O . ILE B 1 18 ? -9.711 -18.984 -7.852 1 97.62 18 ILE B O 1
ATOM 2092 N N . GLY B 1 19 ? -9.445 -18.453 -5.66 1 98.5 19 GLY B N 1
ATOM 2093 C CA . GLY B 1 19 ? -8.344 -19.375 -5.465 1 98.5 19 GLY B CA 1
ATOM 2094 C C . GLY B 1 19 ? -8.719 -20.828 -5.742 1 98.5 19 GLY B C 1
ATOM 2095 O O . GLY B 1 19 ? -7.973 -21.547 -6.406 1 98.5 19 GLY B O 1
ATOM 2096 N N . ALA B 1 20 ? -9.82 -21.172 -5.273 1 98.44 20 ALA B N 1
ATOM 2097 C CA . ALA B 1 20 ? -10.297 -22.547 -5.492 1 98.44 20 ALA B CA 1
ATOM 2098 C C . ALA B 1 20 ? -10.578 -22.797 -6.973 1 98.44 20 ALA B C 1
ATOM 2100 O O . ALA B 1 20 ? -10.203 -23.828 -7.516 1 98.44 20 ALA B O 1
ATOM 2101 N N . ALA B 1 21 ? -11.234 -21.828 -7.598 1 98.38 21 ALA B N 1
ATOM 2102 C CA . ALA B 1 21 ? -11.531 -21.953 -9.023 1 98.38 21 ALA B CA 1
ATOM 2103 C C . ALA B 1 21 ? -10.25 -22.047 -9.844 1 98.38 21 ALA B C 1
ATOM 2105 O O . ALA B 1 21 ? -10.172 -22.828 -10.797 1 98.38 21 ALA B O 1
ATOM 2106 N N . CYS B 1 22 ? -9.281 -21.281 -9.43 1 98.5 22 CYS B N 1
ATOM 2107 C CA . CYS B 1 22 ? -8 -21.281 -10.117 1 98.5 22 CYS B CA 1
ATOM 2108 C C . CYS B 1 22 ? -7.293 -22.625 -9.953 1 98.5 22 CYS B C 1
ATOM 2110 O O . CYS B 1 22 ? -6.773 -23.172 -10.922 1 98.5 22 CYS B O 1
ATOM 2112 N N . ALA B 1 23 ? -7.273 -23.109 -8.734 1 98.75 23 ALA B N 1
ATOM 2113 C CA . ALA B 1 23 ? -6.641 -24.391 -8.477 1 98.75 23 ALA B CA 1
ATOM 2114 C C . ALA B 1 23 ? -7.266 -25.484 -9.344 1 98.75 23 ALA B C 1
ATOM 2116 O O . ALA B 1 23 ? -6.551 -26.266 -9.984 1 98.75 23 ALA B O 1
ATOM 2117 N N . ARG B 1 24 ? -8.57 -25.516 -9.422 1 98.31 24 ARG B N 1
ATOM 2118 C CA . ARG B 1 24 ? -9.281 -26.5 -10.227 1 98.31 24 ARG B CA 1
ATOM 2119 C C . ARG B 1 24 ? -8.938 -26.359 -11.703 1 98.31 24 ARG B C 1
ATOM 2121 O O . ARG B 1 24 ? -8.68 -27.359 -12.383 1 98.31 24 ARG B O 1
ATOM 2128 N N . ALA B 1 25 ? -8.961 -25.141 -12.148 1 98.25 25 ALA B N 1
ATOM 2129 C CA . ALA B 1 25 ? -8.703 -24.875 -13.562 1 98.25 25 ALA B CA 1
ATOM 2130 C C . ALA B 1 25 ? -7.289 -25.297 -13.953 1 98.25 25 ALA B C 1
ATOM 2132 O O . ALA B 1 25 ? -7.07 -25.859 -15.016 1 98.25 25 ALA B O 1
ATOM 2133 N N . LEU B 1 26 ? -6.324 -25.016 -13.086 1 98.69 26 LEU B N 1
ATOM 2134 C CA . LEU B 1 26 ? -4.926 -25.344 -13.352 1 98.69 26 LEU B CA 1
ATOM 2135 C C . LEU B 1 26 ? -4.715 -26.859 -13.352 1 98.69 26 LEU B C 1
ATOM 2137 O O . LEU B 1 26 ? -4.004 -27.391 -14.211 1 98.69 26 LEU B O 1
ATOM 2141 N N . VAL B 1 27 ? -5.328 -27.547 -12.406 1 98.69 27 VAL B N 1
ATOM 2142 C CA . VAL B 1 27 ? -5.273 -29 -12.391 1 98.69 27 VAL B CA 1
ATOM 2143 C C . VAL B 1 27 ? -5.852 -29.562 -13.688 1 98.69 27 VAL B C 1
ATOM 2145 O O . VAL B 1 27 ? -5.246 -30.438 -14.32 1 98.69 27 VAL B O 1
ATOM 2148 N N . GLY B 1 28 ? -6.961 -29.031 -14.07 1 97.69 28 GLY B N 1
ATOM 2149 C CA . GLY B 1 28 ? -7.613 -29.453 -15.297 1 97.69 28 GLY B CA 1
ATOM 2150 C C . GLY B 1 28 ? -6.766 -29.219 -16.531 1 97.69 28 GLY B C 1
ATOM 2151 O O . GLY B 1 28 ? -6.875 -29.953 -17.516 1 97.69 28 GLY B O 1
ATOM 2152 N N . ALA B 1 29 ? -5.926 -28.25 -16.453 1 97.75 29 ALA B N 1
ATOM 2153 C CA . ALA B 1 29 ? -5.055 -27.906 -17.578 1 97.75 29 ALA B CA 1
ATOM 2154 C C . ALA B 1 29 ? -3.783 -28.75 -17.562 1 97.75 29 ALA B C 1
ATOM 2156 O O . ALA B 1 29 ? -2.912 -28.578 -18.422 1 97.75 29 ALA B O 1
ATOM 2157 N N . GLY B 1 30 ? -3.645 -29.578 -16.531 1 98.06 30 GLY B N 1
ATOM 2158 C CA . GLY B 1 30 ? -2.566 -30.547 -16.531 1 98.06 30 GLY B CA 1
ATOM 2159 C C . GLY B 1 30 ? -1.437 -30.188 -15.586 1 98.06 30 GLY B C 1
ATOM 2160 O O . GLY B 1 30 ? -0.422 -30.891 -15.523 1 98.06 30 GLY B O 1
ATOM 2161 N N . LEU B 1 31 ? -1.542 -29.109 -14.852 1 98.56 31 LEU B N 1
ATOM 2162 C CA . LEU B 1 31 ? -0.504 -28.734 -13.898 1 98.56 31 LEU B CA 1
ATOM 2163 C C . LEU B 1 31 ? -0.64 -29.516 -12.602 1 98.56 31 LEU B C 1
ATOM 2165 O O . LEU B 1 31 ? -1.712 -30.047 -12.305 1 98.56 31 LEU B O 1
ATOM 2169 N N . VAL B 1 32 ? 0.47 -29.625 -11.922 1 98.75 32 VAL B N 1
ATOM 2170 C CA . VAL B 1 32 ? 0.456 -30.031 -10.523 1 98.75 32 VAL B CA 1
ATOM 2171 C C . VAL B 1 32 ? 0.287 -28.812 -9.625 1 98.75 32 VAL B C 1
ATOM 2173 O O . VAL B 1 32 ? 1.052 -27.844 -9.734 1 98.75 32 VAL B O 1
ATOM 2176 N N . VAL B 1 33 ? -0.743 -28.844 -8.75 1 98.94 33 VAL B N 1
ATOM 2177 C CA . VAL B 1 33 ? -1.104 -27.625 -8.039 1 98.94 33 VAL B CA 1
ATOM 2178 C C . VAL B 1 33 ? -0.916 -27.828 -6.539 1 98.94 33 VAL B C 1
ATOM 2180 O O . VAL B 1 33 ? -1.349 -28.828 -5.98 1 98.94 33 VAL B O 1
ATOM 2183 N N . VAL B 1 34 ? -0.201 -26.922 -5.914 1 98.94 34 VAL B N 1
ATOM 2184 C CA . VAL B 1 34 ? -0.117 -26.812 -4.461 1 98.94 34 VAL B CA 1
ATOM 2185 C C . VAL B 1 34 ? -0.995 -25.656 -3.98 1 98.94 34 VAL B C 1
ATOM 2187 O O . VAL B 1 34 ? -0.685 -24.484 -4.223 1 98.94 34 VAL B O 1
ATOM 2190 N N . GLY B 1 35 ? -2.064 -26.031 -3.277 1 98.88 35 GLY B N 1
ATOM 2191 C CA . GLY B 1 35 ? -2.934 -25.031 -2.686 1 98.88 35 GLY B CA 1
ATOM 2192 C C . GLY B 1 35 ? -2.562 -24.688 -1.254 1 98.88 35 GLY B C 1
ATOM 2193 O O . GLY B 1 35 ? -2.453 -25.578 -0.407 1 98.88 35 GLY B O 1
ATOM 2194 N N . LEU B 1 36 ? -2.359 -23.422 -1.021 1 98.88 36 LEU B N 1
ATOM 2195 C CA . LEU B 1 36 ? -2.074 -22.922 0.324 1 98.88 36 LEU B CA 1
ATOM 2196 C C . LEU B 1 36 ? -3.312 -22.281 0.944 1 98.88 36 LEU B C 1
ATOM 2198 O O . LEU B 1 36 ? -3.984 -21.484 0.302 1 98.88 36 LEU B O 1
ATOM 2202 N N . ALA B 1 37 ? -3.619 -22.672 2.107 1 98.69 37 ALA B N 1
ATOM 2203 C CA . ALA B 1 37 ? -4.703 -22.031 2.848 1 98.69 37 ALA B CA 1
ATOM 2204 C C . ALA B 1 37 ? -4.625 -22.359 4.332 1 98.69 37 ALA B C 1
ATOM 2206 O O . ALA B 1 37 ? -4.102 -23.406 4.711 1 98.69 37 ALA B O 1
ATOM 2207 N N . ARG B 1 38 ? -5.203 -21.516 5.156 1 96.62 38 ARG B N 1
ATOM 2208 C CA . ARG B 1 38 ? -5.383 -21.844 6.57 1 96.62 38 ARG B CA 1
ATOM 2209 C C . ARG B 1 38 ? -6.359 -23 6.746 1 96.62 38 ARG B C 1
ATOM 2211 O O . ARG B 1 38 ? -6.109 -23.906 7.539 1 96.62 38 ARG B O 1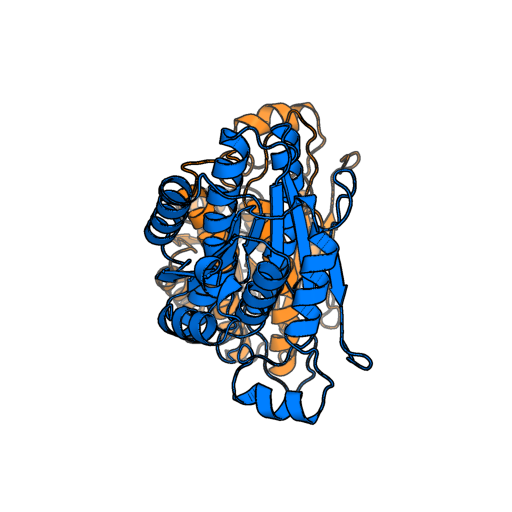
ATOM 2218 N N . ARG B 1 39 ? -7.371 -22.969 5.887 1 94.94 39 ARG B N 1
ATOM 2219 C CA . ARG B 1 39 ? -8.367 -24.031 5.863 1 94.94 39 ARG B CA 1
ATOM 2220 C C . ARG B 1 39 ? -8.047 -25.047 4.777 1 94.94 39 ARG B C 1
ATOM 2222 O O . ARG B 1 39 ? -8.844 -25.266 3.861 1 94.94 39 ARG B O 1
ATOM 2229 N N . HIS B 1 40 ? -6.922 -25.656 5.039 1 97 40 HIS B N 1
ATOM 2230 C CA . HIS B 1 40 ? -6.414 -26.547 3.996 1 97 40 HIS B CA 1
ATOM 2231 C C . HIS B 1 40 ? -7.332 -27.75 3.799 1 97 40 HIS B C 1
ATOM 2233 O O . HIS B 1 40 ? -7.312 -28.375 2.74 1 97 40 HIS B O 1
ATOM 2239 N N . GLN B 1 41 ? -8.18 -28.062 4.738 1 98.25 41 GLN B N 1
ATOM 2240 C CA . GLN B 1 41 ? -9.117 -29.188 4.613 1 98.25 41 GLN B CA 1
ATOM 2241 C C . GLN B 1 41 ? -10.102 -28.953 3.473 1 98.25 41 GLN B C 1
ATOM 2243 O O . GLN B 1 41 ? -10.547 -29.891 2.822 1 98.25 41 GLN B O 1
ATOM 2248 N N . ARG B 1 42 ? -10.375 -27.672 3.219 1 98 42 ARG B N 1
ATOM 2249 C CA . ARG B 1 42 ? -11.273 -27.344 2.113 1 98 42 ARG B CA 1
ATOM 2250 C C . ARG B 1 42 ? -10.633 -27.688 0.771 1 98 42 ARG B C 1
ATOM 2252 O O . ARG B 1 42 ? -11.328 -28.031 -0.183 1 98 42 ARG B O 1
ATOM 2259 N N . ILE B 1 43 ? -9.359 -27.578 0.69 1 98.62 43 ILE B N 1
ATOM 2260 C CA . ILE B 1 43 ? -8.633 -27.953 -0.515 1 98.62 43 ILE B CA 1
ATOM 2261 C C . ILE B 1 43 ? -8.648 -29.469 -0.673 1 98.62 43 ILE B C 1
ATOM 2263 O O . ILE B 1 43 ? -8.812 -29.984 -1.782 1 98.62 43 ILE B O 1
ATOM 2267 N N . GLU B 1 44 ? -8.516 -30.172 0.426 1 98.38 44 GLU B N 1
ATOM 2268 C CA . GLU B 1 44 ? -8.602 -31.641 0.405 1 98.38 44 GLU B CA 1
ATOM 2269 C C . GLU B 1 44 ? -9.969 -32.094 -0.08 1 98.38 44 GLU B C 1
ATOM 2271 O O . GLU B 1 44 ? -10.07 -33.031 -0.876 1 98.38 44 GLU B O 1
ATOM 2276 N N . GLN B 1 45 ? -10.953 -31.422 0.413 1 98.38 45 GLN B N 1
ATOM 2277 C CA . GLN B 1 45 ? -12.305 -31.75 -0.028 1 98.38 45 GLN B CA 1
ATOM 2278 C C . GLN B 1 45 ? -12.469 -31.484 -1.522 1 98.38 45 GLN B C 1
ATOM 2280 O O . GLN B 1 45 ? -13.094 -32.281 -2.229 1 98.38 45 GLN B O 1
ATOM 2285 N N . MET B 1 46 ? -11.93 -30.406 -1.972 1 97.69 46 MET B N 1
ATOM 2286 C CA . MET B 1 46 ? -11.953 -30.078 -3.396 1 97.69 46 MET B CA 1
ATOM 2287 C C . MET B 1 46 ? -11.242 -31.156 -4.207 1 97.69 46 MET B C 1
ATOM 2289 O O . MET B 1 46 ? -11.703 -31.531 -5.281 1 97.69 46 MET B O 1
ATOM 2293 N N . ARG B 1 47 ? -10.133 -31.625 -3.723 1 98.06 47 ARG B N 1
ATOM 2294 C CA . ARG B 1 47 ? -9.359 -32.688 -4.383 1 98.06 47 ARG B CA 1
ATOM 2295 C C . ARG B 1 47 ? -10.211 -33.906 -4.617 1 98.06 47 ARG B C 1
ATOM 2297 O O . ARG B 1 47 ? -10.18 -34.5 -5.699 1 98.06 47 ARG B O 1
ATOM 2304 N N . LEU B 1 48 ? -11 -34.25 -3.658 1 97.5 48 LEU B N 1
ATOM 2305 C CA . LEU B 1 48 ? -11.82 -35.469 -3.717 1 97.5 48 LEU B CA 1
ATOM 2306 C C . LEU B 1 48 ? -12.938 -35.312 -4.746 1 97.5 48 LEU B C 1
ATOM 2308 O O . LEU B 1 48 ? -13.523 -36.312 -5.184 1 97.5 48 LEU B O 1
ATOM 2312 N N . GLN B 1 49 ? -13.219 -34.125 -5.109 1 97.25 49 GLN B N 1
ATOM 2313 C CA . GLN B 1 49 ? -14.273 -33.844 -6.078 1 97.25 49 GLN B CA 1
ATOM 2314 C C . GLN B 1 49 ? -13.727 -33.844 -7.504 1 97.25 49 GLN B C 1
ATOM 2316 O O . GLN B 1 49 ? -14.492 -33.812 -8.469 1 97.25 49 GLN B O 1
ATOM 2321 N N . LEU B 1 50 ? -12.453 -33.875 -7.645 1 97.56 50 LEU B N 1
ATOM 2322 C CA . LEU B 1 50 ? -11.828 -33.906 -8.961 1 97.56 50 LEU B CA 1
ATOM 2323 C C . LEU B 1 50 ? -11.938 -35.281 -9.586 1 97.56 50 LEU B C 1
ATOM 2325 O O . LEU B 1 50 ? -12.109 -36.281 -8.883 1 97.56 50 LEU B O 1
ATOM 2329 N N . PRO B 1 51 ? -11.844 -35.312 -10.938 1 97.06 51 PRO B N 1
ATOM 2330 C CA . PRO B 1 51 ? -11.695 -36.625 -11.555 1 97.06 51 PRO B CA 1
ATOM 2331 C C . PRO B 1 51 ? -10.539 -37.438 -10.961 1 97.06 51 PRO B C 1
ATOM 2333 O O . PRO B 1 51 ? -9.492 -36.875 -10.641 1 97.06 51 PRO B O 1
ATOM 2336 N N . LEU B 1 52 ? -10.703 -38.688 -10.82 1 97.06 52 LEU B N 1
ATOM 2337 C CA . LEU B 1 52 ? -9.75 -39.562 -10.141 1 97.06 52 LEU B CA 1
ATOM 2338 C C . LEU B 1 52 ? -8.344 -39.375 -10.703 1 97.06 52 LEU B C 1
ATOM 2340 O O . LEU B 1 52 ? -7.375 -39.281 -9.945 1 97.06 52 LEU B O 1
ATOM 2344 N N . ALA B 1 53 ? -8.297 -39.25 -12 1 96 53 ALA B N 1
ATOM 2345 C CA . ALA B 1 53 ? -7.004 -39.156 -12.672 1 96 53 ALA B CA 1
ATOM 2346 C C . ALA B 1 53 ? -6.305 -37.844 -12.336 1 96 53 ALA B C 1
ATOM 2348 O O . ALA B 1 53 ? -5.102 -37.719 -12.555 1 96 53 ALA B O 1
ATOM 2349 N N . GLU B 1 54 ? -7.031 -36.875 -11.773 1 97.38 54 GLU B N 1
ATOM 2350 C CA . GLU B 1 54 ? -6.492 -35.531 -11.539 1 97.38 54 GLU B CA 1
ATOM 2351 C C . GLU B 1 54 ? -6.234 -35.312 -10.055 1 97.38 54 GLU B C 1
ATOM 2353 O O . GLU B 1 54 ? -5.574 -34.312 -9.688 1 97.38 54 GLU B O 1
ATOM 2358 N N . GLN B 1 55 ? -6.723 -36.156 -9.188 1 98.12 55 GLN B N 1
ATOM 2359 C CA . GLN B 1 55 ? -6.691 -35.938 -7.742 1 98.12 55 GLN B CA 1
ATOM 2360 C C . GLN B 1 55 ? -5.254 -35.844 -7.234 1 98.12 55 GLN B C 1
ATOM 2362 O O . GLN B 1 55 ? -4.961 -35.062 -6.328 1 98.12 55 GLN B O 1
ATOM 2367 N N . ASN B 1 56 ? -4.371 -36.594 -7.867 1 97.38 56 ASN B N 1
ATOM 2368 C CA . ASN B 1 56 ? -2.982 -36.625 -7.418 1 97.38 56 ASN B CA 1
ATOM 2369 C C . ASN B 1 56 ? -2.2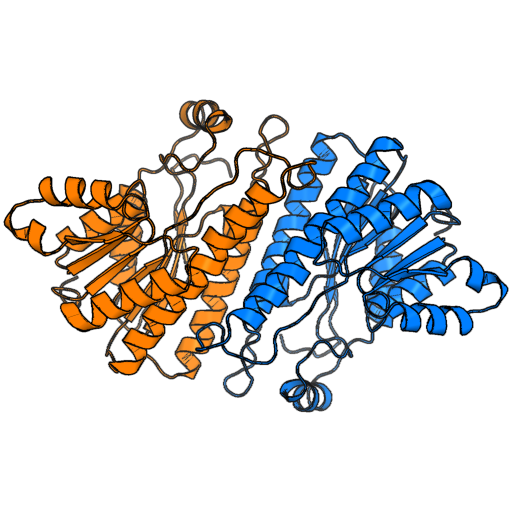48 -35.344 -7.824 1 97.38 56 ASN B C 1
ATOM 2371 O O . ASN B 1 56 ? -1.116 -35.094 -7.395 1 97.38 56 ASN B O 1
ATOM 2375 N N . ARG B 1 57 ? -2.928 -34.5 -8.625 1 98.38 57 ARG B N 1
ATOM 2376 C CA . ARG B 1 57 ? -2.303 -33.281 -9.102 1 98.38 57 ARG B CA 1
ATOM 2377 C C . ARG B 1 57 ? -2.596 -32.125 -8.156 1 98.38 57 ARG B C 1
ATOM 2379 O O . ARG B 1 57 ? -2.078 -31 -8.344 1 98.38 57 ARG B O 1
ATOM 2386 N N . LEU B 1 58 ? -3.408 -32.312 -7.172 1 98.81 58 LEU B N 1
ATOM 2387 C CA . LEU B 1 58 ? -3.734 -31.234 -6.223 1 98.81 58 LEU B CA 1
ATOM 2388 C C . LEU B 1 58 ? -3.238 -31.594 -4.824 1 98.81 58 LEU B C 1
ATOM 2390 O O . LEU B 1 58 ? -3.639 -32.625 -4.254 1 98.81 58 LEU B O 1
ATOM 2394 N N . HIS B 1 59 ? -2.346 -30.781 -4.348 1 98.81 59 HIS B N 1
ATOM 2395 C CA . HIS B 1 59 ? -1.815 -30.922 -2.998 1 98.81 59 HIS B CA 1
ATOM 2396 C C . HIS B 1 59 ? -2.297 -29.781 -2.098 1 98.81 59 HIS B C 1
ATOM 2398 O O . HIS B 1 59 ? -2.309 -28.625 -2.508 1 98.81 59 HIS B O 1
ATOM 2404 N N . ALA B 1 60 ? -2.736 -30.156 -0.894 1 98.75 60 ALA B N 1
ATOM 2405 C CA . ALA B 1 60 ? -3.199 -29.172 0.085 1 98.75 60 ALA B CA 1
ATOM 2406 C C . ALA B 1 60 ? -2.158 -28.953 1.179 1 98.75 60 ALA B C 1
ATOM 2408 O O . ALA B 1 60 ? -1.735 -29.906 1.841 1 98.75 60 ALA B O 1
ATOM 2409 N N . LEU B 1 61 ? -1.716 -27.719 1.349 1 98.75 61 LEU B N 1
ATOM 2410 C CA . LEU B 1 61 ? -0.803 -27.391 2.439 1 98.75 61 LEU B CA 1
ATOM 2411 C C . LEU B 1 61 ? -1.411 -26.344 3.357 1 98.75 61 LEU B C 1
ATOM 2413 O O . LEU B 1 61 ? -1.947 -25.344 2.887 1 98.75 61 LEU B O 1
ATOM 2417 N N . ARG B 1 62 ? -1.364 -26.625 4.645 1 98.62 62 ARG B N 1
ATOM 2418 C CA . ARG B 1 62 ? -1.739 -25.609 5.613 1 98.62 62 ARG B CA 1
ATOM 2419 C C . ARG B 1 62 ? -0.72 -24.469 5.633 1 98.62 62 ARG B C 1
ATOM 2421 O O . ARG B 1 62 ? 0.472 -24.703 5.844 1 98.62 62 ARG B O 1
ATOM 2428 N N . CYS B 1 63 ? -1.234 -23.266 5.363 1 98.75 63 CYS B N 1
ATOM 2429 C CA . CYS B 1 63 ? -0.327 -22.125 5.328 1 98.75 63 CYS B CA 1
ATOM 2430 C C . CYS B 1 63 ? -1.078 -20.828 5.586 1 98.75 63 CYS B C 1
ATOM 2432 O O . CYS B 1 63 ? -2.018 -20.484 4.859 1 98.75 63 CYS B O 1
ATOM 2434 N N . ASP B 1 64 ? -0.746 -20.156 6.633 1 98.75 64 ASP B N 1
ATOM 2435 C CA . ASP B 1 64 ? -1.083 -18.75 6.816 1 98.75 64 ASP B CA 1
ATOM 2436 C C . ASP B 1 64 ? -0.039 -17.844 6.164 1 98.75 64 ASP B C 1
ATOM 2438 O O . ASP B 1 64 ? 1.079 -17.719 6.664 1 98.75 64 ASP B O 1
ATOM 2442 N N . ILE B 1 65 ? -0.456 -17.203 5.113 1 98.44 65 ILE B N 1
ATOM 2443 C CA . ILE B 1 65 ? 0.548 -16.516 4.309 1 98.44 65 ILE B CA 1
ATOM 2444 C C . ILE B 1 65 ? 1.067 -15.297 5.066 1 98.44 65 ILE B C 1
ATOM 2446 O O . ILE B 1 65 ? 2.057 -14.68 4.66 1 98.44 65 ILE B O 1
ATOM 2450 N N . THR B 1 66 ? 0.354 -14.859 6.148 1 98.38 66 THR B N 1
ATOM 2451 C CA . THR B 1 66 ? 0.871 -13.758 6.957 1 98.38 66 THR B CA 1
ATOM 2452 C C . THR B 1 66 ? 2.078 -14.211 7.777 1 98.38 66 THR B C 1
ATOM 2454 O O . THR B 1 66 ? 2.799 -13.375 8.336 1 98.38 66 THR B O 1
ATOM 2457 N N . SER B 1 67 ? 2.275 -15.508 7.883 1 98.62 67 SER B N 1
ATOM 2458 C CA . SER B 1 67 ? 3.439 -16.078 8.555 1 98.62 67 SER B CA 1
ATOM 2459 C C . SER B 1 67 ? 4.562 -16.375 7.566 1 98.62 67 SER B C 1
ATOM 2461 O O . SER B 1 67 ? 4.473 -17.328 6.785 1 98.62 67 SER B O 1
ATOM 2463 N N . GLU B 1 68 ? 5.617 -15.609 7.688 1 97.94 68 GLU B N 1
ATOM 2464 C CA . GLU B 1 68 ? 6.754 -15.781 6.785 1 97.94 68 GLU B CA 1
ATOM 2465 C C . GLU B 1 68 ? 7.316 -17.188 6.867 1 97.94 68 GLU B C 1
ATOM 2467 O O . GLU B 1 68 ? 7.645 -17.797 5.844 1 97.94 68 GLU B O 1
ATOM 2472 N N . SER B 1 69 ? 7.414 -17.703 8.047 1 98.25 69 SER B N 1
ATOM 2473 C CA . SER B 1 69 ? 7.984 -19.031 8.242 1 98.25 69 SER B CA 1
ATOM 2474 C C . SER B 1 69 ? 7.105 -20.109 7.621 1 98.25 69 SER B C 1
ATOM 2476 O O . SER B 1 69 ? 7.609 -21.078 7.059 1 98.25 69 SER B O 1
ATOM 2478 N N . GLN B 1 70 ? 5.758 -19.984 7.691 1 98.81 70 GLN B N 1
ATOM 2479 C CA . GLN B 1 70 ? 4.863 -20.969 7.09 1 98.81 70 GLN B CA 1
ATOM 2480 C C . GLN B 1 70 ? 4.957 -20.938 5.566 1 98.81 70 GLN B C 1
ATOM 2482 O O . GLN B 1 70 ? 4.898 -21.969 4.914 1 98.81 70 GLN B O 1
ATOM 2487 N N . VAL B 1 71 ? 5.145 -19.719 5.023 1 98.69 71 VAL B N 1
ATOM 2488 C CA . VAL B 1 71 ? 5.324 -19.594 3.582 1 98.69 71 VAL B CA 1
ATOM 2489 C C . VAL B 1 71 ? 6.621 -20.281 3.16 1 98.69 71 VAL B C 1
ATOM 2491 O O . VAL B 1 71 ? 6.641 -21.047 2.197 1 98.69 71 VAL B O 1
ATOM 2494 N N . LEU B 1 72 ? 7.668 -20 3.902 1 98.12 72 LEU B N 1
ATOM 2495 C CA . LEU B 1 72 ? 8.953 -20.641 3.615 1 98.12 72 LEU B CA 1
ATOM 2496 C C . LEU B 1 72 ? 8.828 -22.156 3.648 1 98.12 72 LEU B C 1
ATOM 2498 O O . LEU B 1 72 ? 9.305 -22.844 2.742 1 98.12 72 LEU B O 1
ATOM 2502 N N . ASP B 1 73 ? 8.133 -22.656 4.633 1 98.69 73 ASP B N 1
ATOM 2503 C CA . ASP B 1 73 ? 7.953 -24.094 4.793 1 98.69 73 ASP B CA 1
ATOM 2504 C C . ASP B 1 73 ? 7.188 -24.688 3.613 1 98.69 73 ASP B C 1
ATOM 2506 O O . ASP B 1 73 ? 7.516 -25.781 3.133 1 98.69 73 ASP B O 1
ATOM 2510 N N . ALA B 1 74 ? 6.18 -24 3.195 1 98.81 74 ALA B N 1
ATOM 2511 C CA . ALA B 1 74 ? 5.363 -24.484 2.084 1 98.81 74 ALA B CA 1
ATOM 2512 C C . ALA B 1 74 ? 6.18 -24.562 0.798 1 98.81 74 ALA B C 1
ATOM 2514 O O . ALA B 1 74 ? 6.062 -25.547 0.048 1 98.81 74 ALA B O 1
ATOM 2515 N N . PHE B 1 75 ? 7.004 -23.594 0.521 1 98.38 75 PHE B N 1
ATOM 2516 C CA . PHE B 1 75 ? 7.793 -23.578 -0.704 1 98.38 75 PHE B CA 1
ATOM 2517 C C . PHE B 1 75 ? 8.945 -24.578 -0.614 1 98.38 75 PHE B C 1
ATOM 2519 O O . PHE B 1 75 ? 9.344 -25.172 -1.62 1 98.38 75 PHE B O 1
ATOM 2526 N N . GLU B 1 76 ? 9.461 -24.766 0.603 1 98.44 76 GLU B N 1
ATOM 2527 C CA . GLU B 1 76 ? 10.461 -25.812 0.805 1 98.44 76 GLU B CA 1
ATOM 2528 C C . GLU B 1 76 ? 9.875 -27.188 0.557 1 98.44 76 GLU B C 1
ATOM 2530 O O . GLU B 1 76 ? 10.508 -28.047 -0.069 1 98.44 76 GLU B O 1
ATOM 2535 N N . TRP B 1 77 ? 8.703 -27.391 1.078 1 98.75 77 TRP B N 1
ATOM 2536 C CA . TRP B 1 77 ? 8.016 -28.641 0.801 1 98.75 77 TRP B CA 1
ATOM 2537 C C . TRP B 1 77 ? 7.84 -28.844 -0.7 1 98.75 77 TRP B C 1
ATOM 2539 O O . TRP B 1 77 ? 8.102 -29.938 -1.217 1 98.75 77 TRP B O 1
ATOM 2549 N N . THR B 1 78 ? 7.406 -27.797 -1.406 1 98.56 78 THR B N 1
ATOM 2550 C CA . THR B 1 78 ? 7.18 -27.859 -2.846 1 98.56 78 THR B CA 1
ATOM 2551 C C . THR B 1 78 ? 8.469 -28.219 -3.582 1 98.56 78 THR B C 1
ATOM 2553 O O . THR B 1 78 ? 8.453 -29.016 -4.523 1 98.56 78 THR B O 1
ATOM 2556 N N . GLN B 1 79 ? 9.539 -27.609 -3.125 1 97.81 79 GLN B N 1
ATOM 2557 C CA . GLN B 1 79 ? 10.844 -27.938 -3.689 1 97.81 79 GLN B CA 1
ATOM 2558 C C . GLN B 1 79 ? 11.211 -29.391 -3.459 1 97.81 79 GLN B C 1
ATOM 2560 O O . GLN B 1 79 ? 11.594 -30.094 -4.395 1 97.81 79 GLN B O 1
ATOM 2565 N N . ARG B 1 80 ? 11.055 -29.844 -2.283 1 98.06 80 ARG B N 1
ATOM 2566 C CA . ARG B 1 80 ? 11.469 -31.188 -1.896 1 98.06 80 ARG B CA 1
ATOM 2567 C C . ARG B 1 80 ? 10.602 -32.25 -2.582 1 98.06 80 ARG B C 1
ATOM 2569 O O . ARG B 1 80 ? 11.125 -33.219 -3.109 1 98.06 80 ARG B O 1
ATOM 2576 N N . GLU B 1 81 ? 9.297 -32 -2.66 1 98.38 81 GLU B N 1
ATOM 2577 C CA . GLU B 1 81 ? 8.359 -33.031 -3.092 1 98.38 81 GLU B CA 1
ATOM 2578 C C . GLU B 1 81 ? 8.094 -32.938 -4.59 1 98.38 81 GLU B C 1
ATOM 2580 O O . GLU B 1 81 ? 7.797 -33.938 -5.234 1 98.38 81 GLU B O 1
ATOM 2585 N N . LEU B 1 82 ? 8.18 -31.734 -5.16 1 97.88 82 LEU B N 1
ATOM 2586 C CA . LEU B 1 82 ? 7.684 -31.562 -6.523 1 97.88 82 LEU B CA 1
ATOM 2587 C C . LEU B 1 82 ? 8.75 -30.938 -7.414 1 97.88 82 LEU B C 1
ATOM 2589 O O . LEU B 1 82 ? 8.531 -30.75 -8.609 1 97.88 82 LEU B O 1
ATOM 2593 N N . GLY B 1 83 ? 9.922 -30.625 -6.824 1 96.38 83 GLY B N 1
ATOM 2594 C CA . GLY B 1 83 ? 11.039 -30.156 -7.617 1 96.38 83 GLY B CA 1
ATOM 2595 C C . GLY B 1 83 ? 11.047 -28.641 -7.812 1 96.38 83 GLY B C 1
ATOM 2596 O O . GLY B 1 83 ? 11.867 -28.109 -8.555 1 96.38 83 GLY B O 1
ATOM 2597 N N . GLY B 1 84 ? 10.094 -27.953 -7.227 1 96.81 84 GLY B N 1
ATOM 2598 C CA . GLY B 1 84 ? 10.086 -26.5 -7.312 1 96.81 84 GLY B CA 1
ATOM 2599 C C . GLY B 1 84 ? 8.82 -25.938 -7.93 1 96.81 84 GLY B C 1
ATOM 2600 O O . GLY B 1 84 ? 7.863 -26.672 -8.164 1 96.81 84 GLY B O 1
ATOM 2601 N N . VAL B 1 85 ? 8.852 -24.578 -8.156 1 97.5 85 VAL B N 1
ATOM 2602 C CA . VAL B 1 85 ? 7.656 -23.859 -8.586 1 97.5 85 VAL B CA 1
ATOM 2603 C C . VAL B 1 85 ? 7.871 -23.297 -9.992 1 97.5 85 VAL B C 1
ATOM 2605 O O . VAL B 1 85 ? 8.953 -22.812 -10.312 1 97.5 85 VAL B O 1
ATOM 2608 N N . HIS B 1 86 ? 6.816 -23.375 -10.82 1 97.62 86 HIS B N 1
ATOM 2609 C CA . HIS B 1 86 ? 6.859 -22.812 -12.164 1 97.62 86 HIS B CA 1
ATOM 2610 C C . HIS B 1 86 ? 5.883 -21.656 -12.305 1 97.62 86 HIS B C 1
ATOM 2612 O O . HIS B 1 86 ? 6.113 -20.734 -13.094 1 97.62 86 HIS B O 1
ATOM 2618 N N . VAL B 1 87 ? 4.766 -21.719 -11.594 1 98.31 87 VAL B N 1
ATOM 2619 C CA . VAL B 1 87 ? 3.732 -20.688 -11.625 1 98.31 87 VAL B CA 1
ATOM 2620 C C . VAL B 1 87 ? 3.279 -20.375 -10.203 1 98.31 87 VAL B C 1
ATOM 2622 O O . VAL B 1 87 ? 3.09 -21.266 -9.391 1 98.31 87 VAL B O 1
ATOM 2625 N N . LEU B 1 88 ? 3.229 -19.125 -9.891 1 98.81 88 LEU B N 1
ATOM 2626 C CA . LEU B 1 88 ? 2.574 -18.688 -8.664 1 98.81 88 LEU B CA 1
ATOM 2627 C C . LEU B 1 88 ? 1.322 -17.875 -8.984 1 98.81 88 LEU B C 1
ATOM 2629 O O . LEU B 1 88 ? 1.368 -16.938 -9.797 1 98.81 88 LEU B O 1
ATOM 2633 N N . VAL B 1 89 ? 0.225 -18.266 -8.43 1 98.94 89 VAL B N 1
ATOM 2634 C CA . VAL B 1 89 ? -0.96 -17.422 -8.359 1 98.94 89 VAL B CA 1
ATOM 2635 C C . VAL B 1 89 ? -1.11 -16.859 -6.945 1 98.94 89 VAL B C 1
ATOM 2637 O O . VAL B 1 89 ? -1.614 -17.547 -6.051 1 98.94 89 VAL B O 1
ATOM 2640 N N . SER B 1 90 ? -0.621 -15.688 -6.762 1 98.81 90 SER B N 1
ATOM 2641 C CA . SER B 1 90 ? -0.796 -14.969 -5.508 1 98.81 90 SER B CA 1
ATOM 2642 C C . SER B 1 90 ? -2.197 -14.375 -5.398 1 98.81 90 SER B C 1
ATOM 2644 O O . SER B 1 90 ? -2.449 -13.273 -5.891 1 98.81 90 SER B O 1
ATOM 2646 N N . ASN B 1 91 ? -3.061 -15.07 -4.652 1 98.44 91 ASN B N 1
ATOM 2647 C CA . ASN B 1 91 ? -4.488 -14.766 -4.691 1 98.44 91 ASN B CA 1
ATOM 2648 C C . ASN B 1 91 ? -5.027 -14.43 -3.303 1 98.44 91 ASN B C 1
ATOM 2650 O O . ASN B 1 91 ? -5.992 -13.672 -3.174 1 98.44 91 ASN B O 1
ATOM 2654 N N . ALA B 1 92 ? -4.383 -14.992 -2.262 1 97.5 92 ALA B N 1
ATOM 2655 C CA . ALA B 1 92 ? -4.887 -14.758 -0.912 1 97.5 92 ALA B CA 1
ATOM 2656 C C . ALA B 1 92 ? -5.039 -13.266 -0.633 1 97.5 92 ALA B C 1
ATOM 2658 O O . ALA B 1 92 ? -4.141 -12.477 -0.942 1 97.5 92 ALA B O 1
ATOM 2659 N N . GLY B 1 93 ? -6.133 -12.883 -0.141 1 96.38 93 GLY B N 1
ATOM 2660 C CA . GLY B 1 93 ? -6.434 -11.508 0.207 1 96.38 93 GLY B CA 1
ATOM 2661 C C . GLY B 1 93 ? -7.695 -11.359 1.037 1 96.38 93 GLY B C 1
ATOM 2662 O O . GLY B 1 93 ? -8.562 -12.234 1.017 1 96.38 93 GLY B O 1
ATOM 2663 N N . ILE B 1 94 ? -7.742 -10.273 1.749 1 95.06 94 ILE B N 1
ATOM 2664 C CA . ILE B 1 94 ? -8.93 -10.023 2.557 1 95.06 94 ILE B CA 1
ATOM 2665 C C . ILE B 1 94 ? -9.312 -8.547 2.467 1 95.06 94 ILE B C 1
ATOM 2667 O O . ILE B 1 94 ? -8.516 -7.715 2.029 1 95.06 94 ILE B O 1
ATOM 2671 N N . MET B 1 95 ? -10.523 -8.305 2.803 1 91.81 95 MET B N 1
ATOM 2672 C CA . MET B 1 95 ? -11.07 -6.973 3.043 1 91.81 95 MET B CA 1
ATOM 2673 C C . MET B 1 95 ? -11.586 -6.848 4.473 1 91.81 95 MET B C 1
ATOM 2675 O O . MET B 1 95 ? -12.367 -7.688 4.934 1 91.81 95 MET B O 1
ATOM 2679 N N . ALA B 1 96 ? -11.07 -5.867 5.156 1 83.69 96 ALA B N 1
ATOM 2680 C CA . ALA B 1 96 ? -11.547 -5.66 6.523 1 83.69 96 ALA B CA 1
ATOM 2681 C C . ALA B 1 96 ? -13.047 -5.391 6.547 1 83.69 96 ALA B C 1
ATOM 2683 O O . ALA B 1 96 ? -13.602 -4.844 5.59 1 83.69 96 ALA B O 1
ATOM 2684 N N . ALA B 1 97 ? -13.672 -5.898 7.648 1 76.06 97 ALA B N 1
ATOM 2685 C CA . ALA B 1 97 ? -15.07 -5.555 7.848 1 76.06 97 ALA B CA 1
ATOM 2686 C C . ALA B 1 97 ? -15.273 -4.043 7.836 1 76.06 97 ALA B C 1
ATOM 2688 O O . ALA B 1 97 ? -14.391 -3.291 8.25 1 76.06 97 ALA B O 1
ATOM 2689 N N . SER B 1 98 ? -16.297 -3.717 7.145 1 65.75 98 SER B N 1
ATOM 2690 C CA . SER B 1 98 ? -16.562 -2.316 6.832 1 65.75 98 SER B CA 1
ATOM 2691 C C . SER B 1 98 ? -16.438 -1.44 8.078 1 65.75 98 SER B C 1
ATOM 2693 O O . SER B 1 98 ? -17.078 -1.718 9.102 1 65.75 98 SER B O 1
ATOM 2695 N N . THR B 1 99 ? -15.227 -0.804 8.211 1 78 99 THR B N 1
ATOM 2696 C CA . THR B 1 99 ? -14.961 0.387 9.008 1 78 99 THR B CA 1
ATOM 2697 C C . THR B 1 99 ? -14.227 1.438 8.18 1 78 99 THR B C 1
ATOM 2699 O O . THR B 1 99 ? -13.57 1.108 7.191 1 78 99 THR B O 1
ATOM 2702 N N . GLU B 1 100 ? -14.594 2.658 8.469 1 88.81 100 GLU B N 1
ATOM 2703 C CA . GLU B 1 100 ? -13.914 3.775 7.82 1 88.81 100 GLU B CA 1
ATOM 2704 C C . GLU B 1 1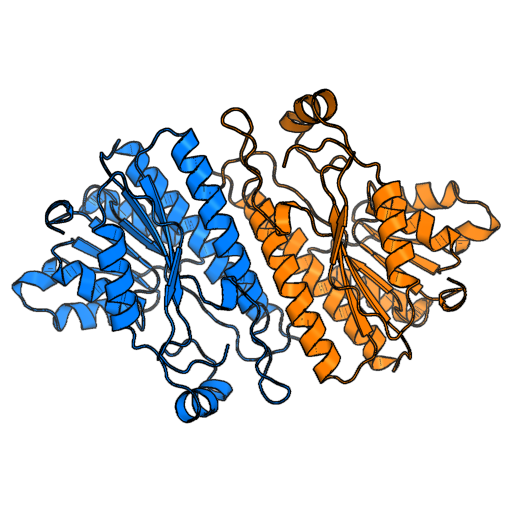00 ? -12.422 3.781 8.156 1 88.81 100 GLU B C 1
ATOM 2706 O O . GLU B 1 100 ? -12.039 3.457 9.281 1 88.81 100 GLU B O 1
ATOM 2711 N N . LEU B 1 101 ? -11.633 4.09 7.152 1 92.75 101 LEU B N 1
ATOM 2712 C CA . LEU B 1 101 ? -10.203 4.234 7.375 1 92.75 101 LEU B CA 1
ATOM 2713 C C . LEU B 1 101 ? -9.914 5.305 8.422 1 92.75 101 LEU B C 1
ATOM 2715 O O . LEU B 1 101 ? -8.961 5.184 9.195 1 92.75 101 LEU B O 1
ATOM 2719 N N . SER B 1 102 ? -10.766 6.215 8.508 1 92.62 102 SER B N 1
ATOM 2720 C CA . SER B 1 102 ? -10.609 7.32 9.445 1 92.62 102 SER B CA 1
ATOM 2721 C C . SER B 1 102 ? -11.312 7.027 10.766 1 92.62 102 SER B C 1
ATOM 2723 O O . SER B 1 102 ? -11.297 7.852 11.68 1 92.62 102 SER B O 1
ATOM 2725 N N . GLY B 1 103 ? -11.922 5.852 10.852 1 89.62 103 GLY B N 1
ATOM 2726 C CA . GLY B 1 103 ? -12.688 5.516 12.047 1 89.62 103 GLY B CA 1
ATOM 2727 C C . GLY B 1 103 ? -11.82 5.078 13.211 1 89.62 103 GLY B C 1
ATOM 2728 O O . GLY B 1 103 ? -10.711 4.574 13.008 1 89.62 103 GLY B O 1
ATOM 2729 N N . ALA B 1 104 ? -12.469 5.184 14.383 1 85 104 ALA B N 1
ATOM 2730 C CA . ALA B 1 104 ? -11.758 4.734 15.578 1 85 104 ALA B CA 1
ATOM 2731 C C . ALA B 1 104 ? -11.797 3.211 15.695 1 85 104 ALA B C 1
ATOM 2733 O O . ALA B 1 104 ? -12.664 2.559 15.117 1 85 104 ALA B O 1
ATOM 2734 N N . THR B 1 105 ? -10.867 2.629 16.344 1 82.69 105 THR B N 1
ATOM 2735 C CA . THR B 1 105 ? -10.82 1.227 16.734 1 82.69 105 THR B CA 1
ATOM 2736 C C . THR B 1 105 ? -10.805 0.317 15.508 1 82.69 105 THR B C 1
ATOM 2738 O O . THR B 1 105 ? -11.516 -0.69 15.469 1 82.69 105 THR B O 1
ATOM 2741 N N . ASN B 1 106 ? -10.164 0.663 14.461 1 89.88 106 ASN B N 1
ATOM 2742 C CA . ASN B 1 106 ? -10.133 -0.177 13.266 1 89.88 106 ASN B CA 1
ATOM 2743 C C . ASN B 1 106 ? -8.711 -0.616 12.93 1 89.88 106 ASN B C 1
ATOM 2745 O O . ASN B 1 106 ? -8.461 -1.16 11.852 1 89.88 106 ASN B O 1
ATOM 2749 N N . THR B 1 107 ? -7.801 -0.468 13.852 1 94.94 107 THR B N 1
ATOM 2750 C CA . THR B 1 107 ? -6.383 -0.687 13.602 1 94.94 107 THR B CA 1
ATOM 2751 C C . THR B 1 107 ? -6.113 -2.15 13.266 1 94.94 107 THR B C 1
ATOM 2753 O O . THR B 1 107 ? -5.367 -2.451 12.328 1 94.94 107 THR B O 1
ATOM 2756 N N . GLN B 1 108 ? -6.699 -2.992 14.016 1 94.94 108 GLN B N 1
ATOM 2757 C CA . GLN B 1 108 ? -6.418 -4.41 13.82 1 94.94 108 GLN B CA 1
ATOM 2758 C C . GLN B 1 108 ? -6.859 -4.871 12.43 1 94.94 108 GLN B C 1
ATOM 2760 O O . GLN B 1 108 ? -6.145 -5.621 11.766 1 94.94 108 GLN B O 1
ATOM 2765 N N . GLY B 1 109 ? -8.086 -4.465 12 1 94.44 109 GLY B N 1
ATOM 2766 C CA . GLY B 1 109 ? -8.547 -4.805 10.664 1 94.44 109 GLY B CA 1
ATOM 2767 C C . GLY B 1 109 ? -7.641 -4.285 9.562 1 94.44 109 GLY B C 1
ATOM 2768 O O . GLY B 1 109 ? -7.402 -4.969 8.57 1 94.44 109 GLY B O 1
ATOM 2769 N N . ILE B 1 110 ? -7.125 -3.074 9.75 1 96.5 110 ILE B N 1
ATOM 2770 C CA . ILE B 1 110 ? -6.195 -2.467 8.797 1 96.5 110 ILE B CA 1
ATOM 2771 C C . ILE B 1 110 ? -4.914 -3.291 8.734 1 96.5 110 ILE B C 1
ATOM 2773 O O . ILE B 1 110 ? -4.445 -3.645 7.648 1 96.5 110 ILE B O 1
ATOM 2777 N N . ARG B 1 111 ? -4.371 -3.637 9.883 1 96.94 111 ARG B N 1
ATOM 2778 C CA . ARG B 1 111 ? -3.135 -4.406 9.961 1 96.94 111 ARG B CA 1
ATOM 2779 C C . ARG B 1 111 ? -3.309 -5.785 9.336 1 96.94 111 ARG B C 1
ATOM 2781 O O . ARG B 1 111 ? -2.438 -6.254 8.594 1 96.94 111 ARG B O 1
ATOM 2788 N N . ASP B 1 112 ? -4.434 -6.422 9.641 1 96.56 112 ASP B N 1
ATOM 2789 C CA . ASP B 1 112 ? -4.707 -7.73 9.055 1 96.56 112 ASP B CA 1
ATOM 2790 C C . ASP B 1 112 ? -4.715 -7.66 7.531 1 96.56 112 ASP B C 1
ATOM 2792 O O . ASP B 1 112 ? -4.184 -8.547 6.859 1 96.56 112 ASP B O 1
ATOM 2796 N N . THR B 1 113 ? -5.309 -6.625 7.004 1 97.06 113 THR B N 1
ATOM 2797 C CA . THR B 1 113 ? -5.395 -6.453 5.555 1 97.06 113 THR B CA 1
ATOM 2798 C C . THR B 1 113 ? -4.008 -6.23 4.953 1 97.06 113 THR B C 1
ATOM 2800 O O . THR B 1 113 ? -3.658 -6.852 3.949 1 97.06 113 THR B O 1
ATOM 2803 N N . ILE B 1 114 ? -3.217 -5.414 5.574 1 98.12 114 ILE B N 1
ATOM 2804 C CA . ILE B 1 114 ? -1.869 -5.117 5.102 1 98.12 114 ILE B CA 1
ATOM 2805 C C . ILE B 1 114 ? -1.009 -6.379 5.176 1 98.12 114 ILE B C 1
ATOM 2807 O O . ILE B 1 114 ? -0.307 -6.715 4.219 1 98.12 114 ILE B O 1
ATOM 2811 N N . ASP B 1 115 ? -1.1 -7.082 6.25 1 98.25 115 ASP B N 1
ATOM 2812 C CA . ASP B 1 115 ? -0.3 -8.289 6.449 1 98.25 115 ASP B CA 1
ATOM 2813 C C . ASP B 1 115 ? -0.657 -9.359 5.422 1 98.25 115 ASP B C 1
ATOM 2815 O O . ASP B 1 115 ? 0.225 -10.039 4.898 1 98.25 115 ASP B O 1
ATOM 2819 N N . THR B 1 116 ? -1.876 -9.469 5.148 1 98.31 116 THR B N 1
ATOM 2820 C CA . THR B 1 116 ? -2.314 -10.5 4.219 1 98.31 116 THR B CA 1
ATOM 2821 C C . THR B 1 116 ? -2.076 -10.062 2.775 1 98.31 116 THR B C 1
ATOM 2823 O O . THR B 1 116 ? -1.377 -10.75 2.021 1 98.31 116 THR B O 1
ATOM 2826 N N . ASN B 1 117 ? -2.578 -8.914 2.398 1 98.69 117 ASN B N 1
ATOM 2827 C CA . ASN B 1 117 ? -2.629 -8.508 0.998 1 98.69 117 ASN B CA 1
ATOM 2828 C C . ASN B 1 117 ? -1.254 -8.086 0.487 1 98.69 117 ASN B C 1
ATOM 2830 O O . ASN B 1 117 ? -0.939 -8.273 -0.69 1 98.69 117 ASN B O 1
ATOM 2834 N N . ILE B 1 118 ? -0.478 -7.469 1.386 1 98.69 118 ILE B N 1
ATOM 2835 C CA . ILE B 1 118 ? 0.807 -6.949 0.929 1 98.69 118 ILE B CA 1
ATOM 2836 C C . ILE B 1 118 ? 1.93 -7.879 1.376 1 98.69 118 ILE B C 1
ATOM 2838 O O . ILE B 1 118 ? 2.586 -8.516 0.546 1 98.69 118 ILE B O 1
ATOM 2842 N N . MET B 1 119 ? 2.055 -8.094 2.682 1 98.5 119 MET B N 1
ATOM 2843 C CA . MET B 1 119 ? 3.188 -8.867 3.182 1 98.5 119 MET B CA 1
ATOM 2844 C C . MET B 1 119 ? 3.094 -10.328 2.734 1 98.5 119 MET B C 1
ATOM 2846 O O . MET B 1 119 ? 4.094 -10.922 2.342 1 98.5 119 MET B O 1
ATOM 2850 N N . GLY B 1 120 ? 1.897 -10.922 2.846 1 98.69 120 GLY B N 1
ATOM 2851 C CA . GLY B 1 120 ? 1.721 -12.273 2.34 1 98.69 120 GLY B CA 1
ATOM 2852 C C . GLY B 1 120 ? 2.133 -12.43 0.889 1 98.69 120 GLY B C 1
ATOM 2853 O O . GLY B 1 120 ? 2.766 -13.422 0.519 1 98.69 120 GLY B O 1
ATOM 2854 N N . THR B 1 121 ? 1.745 -11.438 0.086 1 98.75 121 THR B N 1
ATOM 2855 C CA . THR B 1 121 ? 2.121 -11.422 -1.323 1 98.75 121 THR B CA 1
ATOM 2856 C C . THR B 1 121 ? 3.635 -11.32 -1.478 1 98.75 121 THR B C 1
ATOM 2858 O O . THR 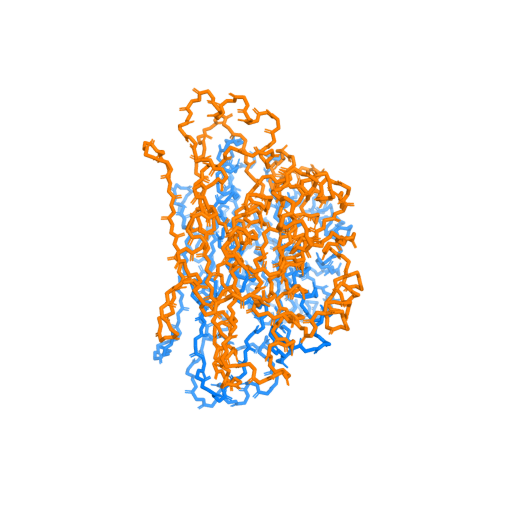B 1 121 ? 4.227 -12.023 -2.301 1 98.75 121 THR B O 1
ATOM 2861 N N . VAL B 1 122 ? 4.285 -10.5 -0.694 1 98.44 122 VAL B N 1
ATOM 2862 C CA . VAL B 1 122 ? 5.738 -10.352 -0.719 1 98.44 122 VAL B CA 1
ATOM 2863 C C . VAL B 1 122 ? 6.402 -11.703 -0.453 1 98.44 122 VAL B C 1
ATOM 2865 O O . VAL B 1 122 ? 7.293 -12.117 -1.195 1 98.44 122 VAL B O 1
ATOM 2868 N N . TYR B 1 123 ? 5.961 -12.398 0.604 1 98.5 123 TYR B N 1
ATOM 2869 C CA . TYR B 1 123 ? 6.574 -13.672 0.982 1 98.5 123 TYR B CA 1
ATOM 2870 C C . TYR B 1 123 ? 6.418 -14.703 -0.13 1 98.5 123 TYR B C 1
ATOM 2872 O O . TYR B 1 123 ? 7.387 -15.367 -0.503 1 98.5 123 TYR B O 1
ATOM 2880 N N . CYS B 1 124 ? 5.215 -14.797 -0.655 1 98.69 124 CYS B N 1
ATOM 2881 C CA . CYS B 1 124 ? 4.938 -15.805 -1.667 1 98.69 124 CYS B CA 1
ATOM 2882 C C . CYS B 1 124 ? 5.738 -15.547 -2.938 1 98.69 124 CYS B C 1
ATOM 2884 O O . CYS B 1 124 ? 6.328 -16.469 -3.506 1 98.69 124 CYS B O 1
ATOM 2886 N N . ILE B 1 125 ? 5.777 -14.312 -3.393 1 98.56 125 ILE B N 1
ATOM 2887 C CA . ILE B 1 125 ? 6.469 -13.992 -4.637 1 98.56 125 ILE B CA 1
ATOM 2888 C C . ILE B 1 125 ? 7.973 -14.188 -4.453 1 98.56 125 ILE B C 1
ATOM 2890 O O . ILE B 1 125 ? 8.648 -14.695 -5.344 1 98.56 125 ILE B O 1
ATOM 2894 N N . ARG B 1 126 ? 8.445 -13.734 -3.312 1 97.5 126 ARG B N 1
ATOM 2895 C CA . ARG B 1 126 ? 9.867 -13.898 -3.037 1 97.5 126 ARG B CA 1
ATOM 2896 C C . ARG B 1 126 ? 10.281 -15.359 -3.15 1 97.5 126 ARG B C 1
ATOM 2898 O O . ARG B 1 126 ? 11.234 -15.688 -3.859 1 97.5 126 ARG B O 1
ATOM 2905 N N . GLU B 1 127 ? 9.578 -16.234 -2.475 1 97.62 127 GLU B N 1
ATOM 2906 C CA . GLU B 1 127 ? 9.938 -17.656 -2.459 1 97.62 127 GLU B CA 1
ATOM 2907 C C . GLU B 1 127 ? 9.734 -18.281 -3.83 1 97.62 127 GLU B C 1
ATOM 2909 O O . GLU B 1 127 ? 10.531 -19.125 -4.262 1 97.62 127 GLU B O 1
ATOM 2914 N N . ALA B 1 128 ? 8.633 -17.938 -4.527 1 97.88 128 ALA B N 1
ATOM 2915 C CA . ALA B 1 128 ? 8.391 -18.453 -5.871 1 97.88 128 ALA B CA 1
ATOM 2916 C C . ALA B 1 128 ? 9.508 -18.047 -6.828 1 97.88 128 ALA B C 1
ATOM 2918 O O . ALA B 1 128 ? 10.016 -18.875 -7.59 1 97.88 128 ALA B O 1
ATOM 2919 N N . PHE B 1 129 ? 9.867 -16.781 -6.77 1 97.25 129 PHE B N 1
ATOM 2920 C CA . PHE B 1 129 ? 10.906 -16.266 -7.656 1 97.25 129 PHE B CA 1
ATOM 2921 C C . PHE B 1 129 ? 12.242 -16.953 -7.387 1 97.25 129 PHE B C 1
ATOM 2923 O O . PHE B 1 129 ? 12.938 -17.344 -8.32 1 97.25 129 PHE B O 1
ATOM 2930 N N . GLN B 1 130 ? 12.57 -17.062 -6.094 1 95.38 130 GLN B N 1
ATOM 2931 C CA . GLN B 1 130 ? 13.82 -17.734 -5.75 1 95.38 130 GLN B CA 1
ATOM 2932 C C . GLN B 1 130 ? 13.836 -19.172 -6.262 1 95.38 130 GLN B C 1
ATOM 2934 O O . GLN B 1 130 ? 14.859 -19.672 -6.742 1 95.38 130 GLN B O 1
ATOM 2939 N N . SER B 1 131 ? 12.766 -19.859 -6.141 1 96.12 131 SER B N 1
ATOM 2940 C CA . SER B 1 131 ? 12.641 -21.219 -6.66 1 96.12 131 SER B CA 1
ATOM 2941 C C . SER B 1 131 ? 12.867 -21.25 -8.172 1 96.12 131 SER B C 1
ATOM 2943 O O . SER B 1 131 ? 13.617 -22.094 -8.672 1 96.12 131 SER B O 1
ATOM 2945 N N . MET B 1 132 ? 12.227 -20.312 -8.883 1 96.06 132 MET B N 1
ATOM 2946 C CA . MET B 1 132 ? 12.328 -20.25 -10.336 1 96.06 132 MET B CA 1
ATOM 2947 C C . MET B 1 132 ? 13.75 -19.891 -10.773 1 96.06 132 MET B C 1
ATOM 2949 O O . MET B 1 132 ? 14.273 -20.484 -11.719 1 96.06 132 MET B O 1
ATOM 2953 N N . ARG B 1 133 ? 14.297 -19 -10.055 1 93.19 133 ARG B N 1
ATOM 2954 C CA . ARG B 1 133 ? 15.633 -18.5 -10.375 1 93.19 133 ARG B CA 1
ATOM 2955 C C . ARG B 1 133 ? 16.688 -19.594 -10.164 1 93.19 133 ARG B C 1
ATOM 2957 O O . ARG B 1 133 ? 17.562 -19.781 -11 1 93.19 133 ARG B O 1
ATOM 2964 N N . ARG B 1 134 ? 16.594 -20.312 -9.133 1 90.31 134 ARG B N 1
ATOM 2965 C CA . ARG B 1 134 ? 17.562 -21.344 -8.773 1 90.31 134 ARG B CA 1
ATOM 2966 C C . ARG B 1 134 ? 17.531 -22.484 -9.781 1 90.31 134 ARG B C 1
ATOM 2968 O O . ARG B 1 134 ? 18.562 -23.109 -10.055 1 90.31 134 ARG B O 1
ATOM 2975 N N . ARG B 1 135 ? 16.438 -22.703 -10.297 1 87.62 135 ARG B N 1
ATOM 2976 C CA . ARG B 1 135 ? 16.281 -23.828 -11.211 1 87.62 135 ARG B CA 1
ATOM 2977 C C . ARG B 1 135 ? 16.609 -23.438 -12.641 1 87.62 135 ARG B C 1
ATOM 2979 O O . ARG B 1 135 ? 16.547 -24.266 -13.555 1 87.62 135 ARG B O 1
ATOM 2986 N N . GLU B 1 136 ? 16.922 -22.156 -12.742 1 81.38 136 GLU B N 1
ATOM 2987 C CA . GLU B 1 136 ? 17.219 -21.641 -14.07 1 81.38 136 GLU B CA 1
ATOM 2988 C C . GLU B 1 136 ? 16.141 -22.031 -15.07 1 81.38 136 GLU B C 1
ATOM 2990 O O . GLU B 1 136 ? 16.438 -22.5 -16.172 1 81.38 136 GLU B O 1
ATOM 2995 N N . THR B 1 137 ? 14.93 -21.984 -14.492 1 71.25 137 THR B N 1
ATOM 2996 C CA . THR B 1 137 ? 13.781 -22.391 -15.305 1 71.25 137 THR B CA 1
ATOM 2997 C C . THR B 1 137 ? 13.734 -21.594 -16.609 1 71.25 137 THR B C 1
ATOM 2999 O O . THR B 1 137 ? 14.094 -20.406 -16.625 1 71.25 137 THR B O 1
ATOM 3002 N N . GLU B 1 138 ? 13.406 -22.312 -17.578 1 77.06 138 GLU B N 1
ATOM 3003 C CA . GLU B 1 138 ? 13.258 -21.656 -18.859 1 77.06 138 GLU B CA 1
ATOM 3004 C C . GLU B 1 138 ? 12.078 -20.688 -18.859 1 77.06 138 GLU B C 1
ATOM 3006 O O . GLU B 1 138 ? 12.047 -19.734 -19.641 1 77.06 138 GLU B O 1
ATOM 3011 N N . GLU B 1 139 ? 11.133 -21.094 -17.969 1 89.69 139 GLU B N 1
ATOM 3012 C CA . GLU B 1 139 ? 9.977 -20.219 -17.938 1 89.69 139 GLU B CA 1
ATOM 3013 C C . GLU B 1 139 ? 9.305 -20.25 -16.562 1 89.69 139 GLU B C 1
ATOM 3015 O O . GLU B 1 139 ? 9.227 -21.297 -15.922 1 89.69 139 GLU B O 1
ATOM 3020 N N . GLY B 1 140 ? 8.93 -19.094 -15.992 1 96.06 140 GLY B N 1
ATOM 3021 C CA . GLY B 1 140 ? 8.148 -18.906 -14.781 1 96.06 140 GLY B CA 1
ATOM 3022 C C . GLY B 1 140 ? 7.129 -17.781 -14.891 1 96.06 140 GLY B C 1
ATOM 3023 O O . GLY B 1 140 ? 7.273 -16.891 -15.727 1 96.06 140 GLY B O 1
ATOM 3024 N N . HIS B 1 141 ? 6.109 -17.906 -14.18 1 98.06 141 HIS B N 1
ATOM 3025 C CA . HIS B 1 141 ? 5.09 -16.859 -14.25 1 98.06 141 HIS B CA 1
ATOM 3026 C C . HIS B 1 141 ? 4.469 -16.609 -12.875 1 98.06 141 HIS B C 1
ATOM 3028 O O . HIS B 1 141 ? 3.99 -17.547 -12.227 1 98.06 141 HIS B O 1
ATOM 3034 N N . VAL B 1 142 ? 4.551 -15.406 -12.461 1 98.44 142 VAL B N 1
ATOM 3035 C CA . VAL B 1 142 ? 3.885 -14.945 -11.242 1 98.44 142 VAL B CA 1
ATOM 3036 C C . VAL B 1 142 ? 2.619 -14.172 -11.609 1 98.44 142 VAL B C 1
ATOM 3038 O O . VAL B 1 142 ? 2.674 -13.203 -12.367 1 98.44 142 VAL B O 1
ATOM 3041 N N . ILE B 1 143 ? 1.495 -14.633 -11.125 1 98.81 143 ILE B N 1
ATOM 3042 C CA . ILE B 1 143 ? 0.223 -13.945 -11.297 1 98.81 143 ILE B CA 1
ATOM 3043 C C . ILE B 1 143 ? -0.227 -13.352 -9.961 1 98.81 143 ILE B C 1
ATOM 3045 O O . ILE B 1 143 ? -0.334 -14.062 -8.961 1 98.81 143 ILE B O 1
ATOM 3049 N N . ILE B 1 144 ? -0.443 -12.047 -9.93 1 98.81 144 ILE B N 1
ATOM 3050 C CA . ILE B 1 144 ? -1.002 -11.375 -8.766 1 98.81 144 ILE B CA 1
ATOM 3051 C C . ILE B 1 144 ? -2.484 -11.086 -9 1 98.81 144 ILE B C 1
ATOM 3053 O O . ILE B 1 144 ? -2.848 -10.398 -9.953 1 98.81 144 ILE B O 1
ATOM 3057 N N . VAL B 1 145 ? -3.322 -11.672 -8.141 1 98.62 145 VAL B N 1
ATOM 3058 C CA . VAL B 1 145 ? -4.742 -11.344 -8.227 1 98.62 145 VAL B CA 1
ATOM 3059 C C . VAL B 1 145 ? -5.012 -10.016 -7.527 1 98.62 145 VAL B C 1
ATOM 3061 O O . VAL B 1 145 ? -5.016 -9.938 -6.297 1 98.62 145 VAL B O 1
ATOM 3064 N N . ASN B 1 146 ? -5.188 -9.039 -8.281 1 98.19 146 ASN B N 1
ATOM 3065 C CA . ASN B 1 146 ? -5.461 -7.684 -7.82 1 98.19 146 ASN B CA 1
ATOM 3066 C C . ASN B 1 146 ? -6.957 -7.375 -7.832 1 98.19 146 ASN B C 1
ATOM 3068 O O . ASN B 1 146 ? -7.758 -8.156 -7.316 1 98.19 146 ASN B O 1
ATOM 3072 N N . SER B 1 147 ? -7.344 -6.195 -8.211 1 96.25 147 SER B N 1
ATOM 3073 C CA . SER B 1 147 ? -8.727 -5.723 -8.266 1 96.25 147 SER B CA 1
ATOM 3074 C C . SER B 1 147 ? -8.836 -4.445 -9.094 1 96.25 147 SER B C 1
ATOM 3076 O O . SER B 1 147 ? -7.855 -3.729 -9.273 1 96.25 147 SER B O 1
ATOM 3078 N N . VAL B 1 148 ? -10.062 -4.203 -9.617 1 94.19 148 VAL B N 1
ATOM 3079 C CA . VAL B 1 148 ? -10.32 -2.881 -10.18 1 94.19 148 VAL B CA 1
ATOM 3080 C C . VAL B 1 148 ? -10.078 -1.812 -9.109 1 94.19 148 VAL B C 1
ATOM 3082 O O . VAL B 1 148 ? -9.711 -0.68 -9.43 1 94.19 148 VAL B O 1
ATOM 3085 N N . ALA B 1 149 ? -10.219 -2.16 -7.879 1 93.69 149 ALA B N 1
ATOM 3086 C CA . ALA B 1 149 ? -9.969 -1.257 -6.758 1 93.69 149 ALA B CA 1
ATOM 3087 C C . ALA B 1 149 ? -8.484 -0.936 -6.633 1 93.69 149 ALA B C 1
ATOM 3089 O O . ALA B 1 149 ? -8.102 -0.036 -5.883 1 93.69 149 ALA B O 1
ATOM 3090 N N . GLY B 1 150 ? -7.613 -1.661 -7.293 1 96.38 150 GLY B N 1
ATOM 3091 C CA . GLY B 1 150 ? -6.195 -1.357 -7.367 1 96.38 150 GLY B CA 1
ATOM 3092 C C . GLY B 1 150 ? -5.852 -0.385 -8.484 1 96.38 150 GLY B C 1
ATOM 3093 O O . GLY B 1 150 ? -4.727 0.116 -8.547 1 96.38 150 GLY B O 1
ATOM 3094 N N . GLN B 1 151 ? -6.871 -0.152 -9.32 1 93.44 151 GLN B N 1
ATOM 3095 C CA . GLN B 1 151 ? -6.691 0.765 -10.445 1 93.44 151 GLN B CA 1
ATOM 3096 C C . GLN B 1 151 ? -7.297 2.133 -10.141 1 93.44 151 GLN B C 1
ATOM 3098 O O . GLN B 1 151 ? -6.746 3.162 -10.539 1 93.44 151 GLN B O 1
ATOM 3103 N N . GLN B 1 152 ? -8.359 2.043 -9.438 1 93.75 152 GLN B N 1
ATOM 3104 C CA . GLN B 1 152 ? -9.07 3.244 -9.016 1 93.75 152 GLN B CA 1
ATOM 3105 C C . GLN B 1 152 ? -9.867 2.99 -7.738 1 93.75 152 GLN B C 1
ATOM 3107 O O . GLN B 1 152 ? -10.492 1.938 -7.59 1 93.75 152 GLN B O 1
ATOM 3112 N N . VAL B 1 153 ? -9.883 4.016 -6.875 1 93.69 153 VAL B N 1
ATOM 3113 C CA . VAL B 1 153 ? -10.695 3.895 -5.664 1 93.69 153 VAL B CA 1
ATOM 3114 C C . VAL B 1 153 ? -12.172 3.998 -6.016 1 93.69 153 VAL B C 1
ATOM 3116 O O . VAL B 1 153 ? -12.625 5.023 -6.535 1 93.69 153 VAL B O 1
ATOM 3119 N N . PRO B 1 154 ? -12.898 2.957 -5.723 1 86.62 154 PRO B N 1
ATOM 3120 C CA . PRO B 1 154 ? -14.32 3.018 -6.062 1 86.62 154 PRO B CA 1
ATOM 3121 C C . PRO B 1 154 ? -15.086 4.055 -5.238 1 86.62 154 PRO B C 1
ATOM 3123 O O . PRO B 1 154 ? -14.797 4.238 -4.051 1 86.62 154 PRO B O 1
ATOM 3126 N N . ASN B 1 155 ? -15.914 4.746 -5.875 1 84.44 155 ASN B N 1
ATOM 3127 C CA . ASN B 1 155 ? -16.891 5.594 -5.199 1 84.44 155 ASN B CA 1
ATOM 3128 C C . ASN B 1 155 ? -18.25 4.898 -5.078 1 84.44 155 ASN B C 1
ATOM 3130 O O . ASN B 1 155 ? -18.969 4.781 -6.062 1 84.44 155 ASN B O 1
ATOM 3134 N N . LEU B 1 156 ? -18.547 4.398 -3.934 1 74.75 156 LEU B N 1
ATOM 3135 C CA . LEU B 1 156 ? -19.734 3.578 -3.729 1 74.75 156 LEU B CA 1
ATOM 3136 C C . LEU B 1 156 ? -20.922 4.438 -3.324 1 74.75 156 LEU B C 1
ATOM 3138 O O . LEU B 1 156 ? -21.953 3.918 -2.877 1 74.75 156 LEU B O 1
ATOM 3142 N N . GLY B 1 157 ? -20.766 5.676 -3.529 1 72.62 157 GLY B N 1
ATOM 3143 C CA . GLY B 1 157 ? -21.844 6.586 -3.178 1 72.62 157 GLY B CA 1
ATOM 3144 C C . GLY B 1 157 ? -21.938 6.855 -1.688 1 72.62 157 GLY B C 1
ATOM 3145 O O . GLY B 1 157 ? -21.156 6.328 -0.906 1 72.62 157 GLY B O 1
ATOM 3146 N N . PRO B 1 158 ? -22.828 7.684 -1.329 1 70.69 158 PRO B N 1
ATOM 3147 C CA . PRO B 1 158 ? -22.906 8.156 0.053 1 70.69 158 PRO B CA 1
ATOM 3148 C C . PRO B 1 158 ? -23.5 7.125 1.005 1 70.69 158 PRO B C 1
ATOM 3150 O O . PRO B 1 158 ? -23.375 7.262 2.225 1 70.69 158 PRO B O 1
ATOM 3153 N N . LEU B 1 159 ? -24.047 6.086 0.41 1 70.38 159 LEU B N 1
ATOM 3154 C CA . LEU B 1 159 ? -24.812 5.18 1.265 1 70.38 159 LEU B CA 1
ATOM 3155 C C . LEU B 1 159 ? -24 3.912 1.558 1 70.38 159 LEU B C 1
ATOM 3157 O O . LEU B 1 159 ? -24.328 3.174 2.492 1 70.38 159 LEU B O 1
ATOM 3161 N N . LEU B 1 160 ? -23 3.709 0.791 1 72.75 160 LEU B N 1
ATOM 3162 C CA . LEU B 1 160 ? -22.25 2.484 1.007 1 72.75 160 LEU B CA 1
ATOM 3163 C C . LEU B 1 160 ? -20.953 2.773 1.777 1 72.75 160 LEU B C 1
ATOM 3165 O O . LEU B 1 160 ? -20.375 3.854 1.643 1 72.75 160 LEU B O 1
ATOM 3169 N N . PRO B 1 161 ? -20.625 1.771 2.529 1 76.25 161 PRO B N 1
ATOM 3170 C CA . PRO B 1 161 ? -19.469 1.994 3.404 1 76.25 161 PRO B CA 1
ATOM 3171 C C . PRO B 1 161 ? -18.141 2.049 2.637 1 76.25 161 PRO B C 1
ATOM 3173 O O . PRO B 1 161 ? -18.062 1.572 1.502 1 76.25 161 PRO B O 1
ATOM 3176 N N . SER B 1 162 ? -17.219 2.711 3.293 1 82.88 162 SER B N 1
ATOM 3177 C CA . SER B 1 162 ? -15.844 2.734 2.82 1 82.88 162 SER B CA 1
ATOM 3178 C C . SER B 1 162 ? -15.25 1.331 2.783 1 82.88 162 SER B C 1
ATOM 3180 O O . SER B 1 162 ? -15.648 0.462 3.561 1 82.88 162 SER B O 1
ATOM 3182 N N . LEU B 1 163 ? -14.391 1.114 1.83 1 87.56 163 LEU B N 1
ATOM 3183 C CA . LEU B 1 163 ? -13.688 -0.16 1.726 1 87.56 163 LEU B CA 1
ATOM 3184 C C . LEU B 1 163 ? -12.422 -0.151 2.574 1 87.56 163 LEU B C 1
ATOM 3186 O O . LEU B 1 163 ? -11.57 -1.032 2.436 1 87.56 163 LEU B O 1
ATOM 3190 N N . ASN B 1 164 ? -12.344 0.884 3.43 1 91.25 164 ASN B N 1
ATOM 3191 C CA . ASN B 1 164 ? -11.227 1.007 4.367 1 91.25 164 ASN B CA 1
ATOM 3192 C C . ASN B 1 164 ? -9.883 0.996 3.643 1 91.25 164 ASN B C 1
ATOM 3194 O O . ASN B 1 164 ? -9.695 1.725 2.668 1 91.25 164 ASN B O 1
ATOM 3198 N N . ILE B 1 165 ? -8.953 0.156 4.078 1 96.38 165 ILE B N 1
ATOM 3199 C CA . ILE B 1 165 ? -7.586 0.197 3.564 1 96.38 165 ILE B CA 1
ATOM 3200 C C . ILE B 1 165 ? -7.477 -0.692 2.328 1 96.38 165 ILE B C 1
ATOM 3202 O O . ILE B 1 165 ? -6.441 -0.705 1.657 1 96.38 165 ILE B O 1
ATOM 3206 N N . TYR B 1 166 ? -8.477 -1.354 1.881 1 95.44 166 TYR B N 1
ATOM 3207 C CA . TYR B 1 166 ? -8.438 -2.375 0.839 1 95.44 166 TYR B CA 1
ATOM 3208 C C . TYR B 1 166 ? -7.949 -1.785 -0.48 1 95.44 166 TYR B C 1
ATOM 3210 O O . TYR B 1 166 ? -6.977 -2.27 -1.062 1 95.44 166 TYR B O 1
ATOM 3218 N N . PRO B 1 167 ? -8.57 -0.688 -0.985 1 96.56 167 PRO B N 1
ATOM 3219 C CA . PRO B 1 167 ? -8.055 -0.146 -2.244 1 96.56 167 PRO B CA 1
ATOM 3220 C C . PRO B 1 167 ? -6.578 0.219 -2.168 1 96.56 167 PRO B C 1
ATOM 3222 O O . PRO B 1 167 ? -5.836 0.019 -3.135 1 96.56 167 PRO B O 1
ATOM 3225 N N . ALA B 1 168 ? -6.168 0.761 -1.035 1 98 168 ALA B N 1
ATOM 3226 C CA . ALA B 1 168 ? -4.762 1.114 -0.862 1 98 168 ALA B CA 1
ATOM 3227 C C . ALA B 1 168 ? -3.867 -0.112 -1.008 1 98 168 ALA B C 1
ATOM 3229 O O . ALA B 1 168 ? -2.811 -0.045 -1.639 1 98 168 ALA B O 1
ATOM 3230 N N . SER B 1 169 ? -4.254 -1.22 -0.407 1 98.31 169 SER B N 1
ATOM 3231 C CA . SER B 1 169 ? -3.486 -2.453 -0.536 1 98.31 169 SER B CA 1
ATOM 3232 C C . SER B 1 169 ? -3.414 -2.91 -1.989 1 98.31 169 SER B C 1
ATOM 3234 O O . SER B 1 169 ? -2.383 -3.422 -2.434 1 98.31 169 SER B O 1
ATOM 3236 N N . LYS B 1 170 ? -4.469 -2.713 -2.688 1 98.38 170 LYS B N 1
ATOM 3237 C CA . LYS B 1 170 ? -4.516 -3.164 -4.078 1 98.38 170 LYS B CA 1
ATOM 3238 C C . LYS B 1 170 ? -3.75 -2.209 -4.988 1 98.38 170 LYS B C 1
ATOM 3240 O O . LYS B 1 170 ? -3.158 -2.633 -5.984 1 98.38 170 LYS B O 1
ATOM 3245 N N . PHE B 1 171 ? -3.705 -0.938 -4.645 1 98.62 171 PHE B N 1
ATOM 3246 C CA . PHE B 1 171 ? -2.797 -0.017 -5.32 1 98.62 171 PHE B CA 1
ATOM 3247 C C . PHE B 1 171 ? -1.348 -0.446 -5.125 1 98.62 171 PHE B C 1
ATOM 3249 O O . PHE B 1 171 ? -0.542 -0.373 -6.055 1 98.62 171 PHE B O 1
ATOM 3256 N N . ALA B 1 172 ? -1.075 -0.827 -3.943 1 98.75 172 ALA B N 1
ATOM 3257 C CA . ALA B 1 172 ? 0.278 -1.298 -3.656 1 98.75 172 ALA B CA 1
ATOM 3258 C C . ALA B 1 172 ? 0.641 -2.49 -4.535 1 98.75 172 ALA B C 1
ATOM 3260 O O . ALA B 1 172 ? 1.758 -2.572 -5.051 1 98.75 172 ALA B O 1
ATOM 3261 N N . LEU B 1 173 ? -0.27 -3.406 -4.691 1 98.69 173 LEU B N 1
ATOM 3262 C CA . LEU B 1 173 ? -0.03 -4.578 -5.523 1 98.69 173 LEU B CA 1
ATOM 3263 C C . LEU B 1 173 ? 0.25 -4.172 -6.969 1 98.69 173 LEU B C 1
ATOM 3265 O O . LEU B 1 173 ? 1.073 -4.793 -7.645 1 98.69 173 LEU B O 1
ATOM 3269 N N . ARG B 1 174 ? -0.472 -3.207 -7.434 1 98.19 174 ARG B N 1
ATOM 3270 C CA . ARG B 1 174 ? -0.234 -2.691 -8.773 1 98.19 174 ARG B CA 1
ATOM 3271 C C . ARG B 1 174 ? 1.204 -2.205 -8.93 1 98.19 174 ARG B C 1
ATOM 3273 O O . ARG B 1 174 ? 1.873 -2.531 -9.914 1 98.19 174 ARG B O 1
ATOM 3280 N N . ALA B 1 175 ? 1.625 -1.438 -7.984 1 98.25 175 ALA B N 1
ATOM 3281 C CA . ALA B 1 175 ? 3.006 -0.965 -8.008 1 98.25 175 ALA B CA 1
ATOM 3282 C C . ALA B 1 175 ? 3.986 -2.131 -7.918 1 98.25 175 ALA B C 1
ATOM 3284 O O . ALA B 1 175 ? 5.008 -2.146 -8.609 1 98.25 175 ALA B O 1
ATOM 3285 N N . MET B 1 176 ? 3.701 -3.07 -7.078 1 98.12 176 MET B N 1
ATOM 3286 C CA . MET B 1 176 ? 4.574 -4.219 -6.859 1 98.12 176 MET B CA 1
ATOM 3287 C C . MET B 1 176 ? 4.758 -5.016 -8.141 1 98.12 176 MET B C 1
ATOM 3289 O O . MET B 1 176 ? 5.848 -5.531 -8.414 1 98.12 176 MET B O 1
ATOM 3293 N N . GLN B 1 177 ? 3.693 -5.129 -8.883 1 97.81 177 GLN B N 1
ATOM 3294 C CA . GLN B 1 177 ? 3.807 -5.828 -10.164 1 97.81 177 GLN B CA 1
ATOM 3295 C C . GLN B 1 177 ? 4.926 -5.234 -11.016 1 97.81 177 GLN B C 1
ATOM 3297 O O . GLN B 1 177 ? 5.766 -5.965 -11.547 1 97.81 177 GLN B O 1
ATOM 3302 N N . GLU B 1 178 ? 4.93 -3.961 -11.117 1 96.62 178 GLU B N 1
ATOM 3303 C CA . GLU B 1 178 ? 5.941 -3.289 -11.93 1 96.62 178 GLU B CA 1
ATOM 3304 C C . GLU B 1 178 ? 7.324 -3.398 -11.297 1 96.62 178 GLU B C 1
ATOM 3306 O O . GLU B 1 178 ? 8.32 -3.576 -11.992 1 96.62 178 GLU B O 1
ATOM 3311 N N . ILE B 1 179 ? 7.422 -3.307 -10.016 1 96 179 ILE B N 1
ATOM 3312 C CA . ILE B 1 179 ? 8.688 -3.445 -9.305 1 96 179 ILE B CA 1
ATOM 3313 C C . ILE B 1 179 ? 9.289 -4.824 -9.578 1 96 179 ILE B C 1
ATOM 3315 O O . ILE B 1 179 ? 10.453 -4.934 -9.969 1 96 179 ILE B O 1
ATOM 3319 N N . TYR B 1 180 ? 8.5 -5.832 -9.398 1 96.75 180 TYR B N 1
ATOM 3320 C CA . TYR B 1 180 ? 8.953 -7.199 -9.633 1 96.75 180 TYR B CA 1
ATOM 3321 C C . TYR B 1 180 ? 9.383 -7.391 -11.078 1 96.75 180 TYR B C 1
ATOM 3323 O O . TYR B 1 180 ? 10.406 -8.023 -11.352 1 96.75 180 TYR B O 1
ATOM 3331 N N . ARG B 1 181 ? 8.555 -6.891 -12.023 1 95.25 181 ARG B N 1
ATOM 3332 C CA . ARG B 1 181 ? 8.914 -7.008 -13.438 1 95.25 181 ARG B CA 1
ATOM 3333 C C . ARG B 1 181 ? 10.328 -6.492 -13.688 1 95.25 181 ARG B C 1
ATOM 3335 O O . ARG B 1 181 ? 11.133 -7.156 -14.352 1 95.25 181 ARG B O 1
ATOM 3342 N N . GLN B 1 182 ? 10.617 -5.352 -13.141 1 94.06 182 GLN B N 1
ATOM 3343 C CA . GLN B 1 182 ? 11.93 -4.738 -13.328 1 94.06 182 GLN B CA 1
ATOM 3344 C C . GLN B 1 182 ? 13.023 -5.562 -12.656 1 94.06 182 GLN B C 1
ATOM 3346 O O . GLN B 1 182 ? 14.094 -5.773 -13.234 1 94.06 182 GLN B O 1
ATOM 3351 N N . GLU B 1 183 ? 12.789 -6.039 -11.492 1 93.25 183 GLU B N 1
ATOM 3352 C CA . GLU B 1 183 ? 13.781 -6.82 -10.758 1 93.25 183 GLU B CA 1
ATOM 3353 C C . GLU B 1 183 ? 14.07 -8.148 -11.453 1 93.25 183 GLU B C 1
ATOM 3355 O O . GLU B 1 183 ? 15.219 -8.562 -11.555 1 93.25 183 GLU B O 1
ATOM 3360 N N . PHE B 1 184 ? 12.953 -8.805 -11.859 1 93.44 184 PHE B N 1
ATOM 3361 C CA . PHE B 1 184 ? 13.117 -10.078 -12.555 1 93.44 184 PHE B CA 1
ATOM 3362 C C . PHE B 1 184 ? 13.969 -9.906 -13.805 1 93.44 184 PHE B C 1
ATOM 3364 O O . PHE B 1 184 ? 14.82 -10.742 -14.102 1 93.44 184 PHE B O 1
ATOM 3371 N N . GLN B 1 185 ? 13.75 -8.82 -14.484 1 90.38 185 GLN B N 1
ATOM 3372 C CA . GLN B 1 185 ? 14.516 -8.508 -15.68 1 90.38 185 GLN B CA 1
ATOM 3373 C C . GLN B 1 185 ? 15.977 -8.242 -15.344 1 90.38 185 GLN B C 1
ATOM 3375 O O . GLN B 1 185 ? 16.875 -8.672 -16.062 1 90.38 185 GLN B O 1
ATOM 3380 N N . ARG B 1 186 ? 16.203 -7.582 -14.273 1 89.69 186 ARG B N 1
ATOM 3381 C CA . ARG B 1 186 ? 17.562 -7.273 -13.859 1 89.69 186 ARG B CA 1
ATOM 3382 C C . ARG B 1 186 ? 18.344 -8.547 -13.531 1 89.69 186 ARG B C 1
ATOM 3384 O O . ARG B 1 186 ? 19.547 -8.625 -13.758 1 89.69 186 ARG B O 1
ATOM 3391 N N . HIS B 1 187 ? 17.656 -9.531 -13.094 1 90.56 187 HIS B N 1
ATOM 3392 C CA . HIS B 1 187 ? 18.266 -10.82 -12.805 1 90.56 187 HIS B CA 1
ATOM 3393 C C . HIS B 1 187 ? 18.391 -11.664 -14.07 1 90.56 187 HIS B C 1
ATOM 3395 O O . HIS B 1 187 ? 18.859 -12.805 -14.016 1 90.56 187 HIS B O 1
ATOM 3401 N N . LYS B 1 188 ? 17.844 -11.148 -15.172 1 90.12 188 LYS B N 1
ATOM 3402 C CA . LYS B 1 188 ? 17.906 -11.789 -16.484 1 90.12 188 LYS B CA 1
ATOM 3403 C C . LYS B 1 188 ? 17.188 -13.125 -16.469 1 90.12 188 LYS B C 1
ATOM 3405 O O . LYS B 1 188 ? 17.625 -14.086 -17.109 1 90.12 188 LYS B O 1
ATOM 3410 N N . THR B 1 189 ? 16.156 -13.148 -15.68 1 92 189 THR B N 1
ATOM 3411 C CA . THR B 1 189 ? 15.32 -14.344 -15.688 1 92 189 THR B CA 1
ATOM 3412 C C . THR B 1 189 ? 14.219 -14.234 -16.734 1 92 189 THR B C 1
ATOM 3414 O O . THR B 1 189 ? 13.945 -13.141 -17.234 1 92 189 THR B O 1
ATOM 3417 N N . ARG B 1 190 ? 13.656 -15.422 -17.016 1 91.88 190 ARG B N 1
ATOM 3418 C CA . ARG B 1 190 ? 12.508 -15.445 -17.922 1 91.88 190 ARG B CA 1
ATOM 3419 C C . ARG B 1 190 ? 11.203 -15.57 -17.141 1 91.88 190 ARG B C 1
ATOM 3421 O O . ARG B 1 190 ? 10.211 -16.078 -17.656 1 91.88 190 ARG B O 1
ATOM 3428 N N . VAL B 1 191 ? 11.289 -15.172 -15.898 1 95.62 191 VAL B N 1
ATOM 3429 C CA . VAL B 1 191 ? 10.094 -15.164 -15.062 1 95.62 191 VAL B CA 1
ATOM 3430 C C . VAL B 1 191 ? 9.25 -13.93 -15.383 1 95.62 191 VAL B C 1
ATOM 3432 O O . VAL B 1 191 ? 9.758 -12.805 -15.383 1 95.62 191 VAL B O 1
ATOM 3435 N N . ARG B 1 192 ? 8.016 -14.164 -15.727 1 96.81 192 ARG B N 1
ATOM 3436 C CA . ARG B 1 192 ? 7.074 -13.078 -16 1 96.81 192 ARG B CA 1
ATOM 3437 C C . ARG B 1 192 ? 6.223 -12.766 -14.781 1 96.81 192 ARG B C 1
ATOM 3439 O O . ARG B 1 192 ? 6.098 -13.594 -13.875 1 96.81 192 ARG B O 1
ATOM 3446 N N . VAL B 1 193 ? 5.672 -11.531 -14.75 1 97.88 193 VAL B N 1
ATOM 3447 C CA . VAL B 1 193 ? 4.762 -11.133 -13.68 1 97.88 193 VAL B CA 1
ATOM 3448 C C . VAL B 1 193 ? 3.572 -10.375 -14.273 1 97.88 193 VAL B C 1
ATOM 3450 O O . VAL B 1 193 ? 3.746 -9.461 -15.078 1 97.88 193 VAL B O 1
ATOM 3453 N N . SER B 1 194 ? 2.344 -10.852 -13.914 1 98.19 194 SER B N 1
ATOM 3454 C CA . SER B 1 194 ? 1.099 -10.266 -14.406 1 98.19 194 SER B CA 1
ATOM 3455 C C . SER B 1 194 ? 0.112 -10.039 -13.266 1 98.19 194 SER B C 1
ATOM 3457 O O . SER B 1 194 ? 0.164 -10.727 -12.242 1 98.19 194 SER B O 1
ATOM 3459 N N . THR B 1 195 ? -0.734 -9.055 -13.477 1 98.44 195 THR B N 1
ATOM 3460 C CA . THR B 1 195 ? -1.854 -8.867 -12.562 1 98.44 195 THR B CA 1
ATOM 3461 C C . THR B 1 195 ? -3.18 -9.141 -13.266 1 98.44 195 THR B C 1
ATOM 3463 O O . THR B 1 195 ? -3.322 -8.883 -14.461 1 98.44 195 THR B O 1
ATOM 3466 N N . ILE B 1 196 ? -4.094 -9.75 -12.555 1 98.31 196 ILE B N 1
ATOM 3467 C CA . ILE B 1 196 ? -5.504 -9.805 -12.922 1 98.31 196 ILE B CA 1
ATOM 3468 C C . ILE B 1 196 ? -6.312 -8.875 -12.023 1 98.31 196 ILE B C 1
ATOM 3470 O O . ILE B 1 196 ? -6.227 -8.961 -10.797 1 98.31 196 ILE B O 1
ATOM 3474 N N . SER B 1 197 ? -7.047 -7.973 -12.625 1 98.06 197 SER B N 1
ATOM 3475 C CA . SER B 1 197 ? -7.832 -6.992 -11.883 1 98.06 197 SER B CA 1
ATOM 3476 C C . SER B 1 197 ? -9.32 -7.16 -12.148 1 98.06 197 SER B C 1
ATOM 3478 O O . SER B 1 197 ? -9.898 -6.426 -12.953 1 98.06 197 SER B O 1
ATOM 3480 N N . PRO B 1 198 ? -9.953 -7.996 -11.359 1 96.69 198 PRO B N 1
ATOM 3481 C CA . PRO B 1 198 ? -11.383 -8.211 -11.57 1 96.69 198 PRO B CA 1
ATOM 3482 C C . PRO B 1 198 ? -12.242 -7.133 -10.922 1 96.69 198 PRO B C 1
ATOM 3484 O O . PRO B 1 198 ? -11.836 -6.512 -9.938 1 96.69 198 PRO B O 1
ATOM 3487 N N . GLY B 1 199 ? -13.414 -6.941 -11.531 1 93.56 199 GLY B N 1
ATOM 3488 C CA . GLY B 1 199 ? -14.484 -6.242 -10.844 1 93.56 199 GLY B CA 1
ATOM 3489 C C . GLY B 1 199 ? -15.125 -7.066 -9.742 1 93.56 199 GLY B C 1
ATOM 3490 O O . GLY B 1 199 ? -14.453 -7.855 -9.078 1 93.56 199 GLY B O 1
ATOM 3491 N N . ILE B 1 200 ? -16.312 -6.852 -9.469 1 90.44 200 ILE B N 1
ATOM 3492 C CA . ILE B 1 200 ? -16.984 -7.562 -8.383 1 90.44 200 ILE B CA 1
ATOM 3493 C C . ILE B 1 200 ? -17.141 -9.039 -8.75 1 90.44 200 ILE B C 1
ATOM 3495 O O . ILE B 1 200 ? -17.656 -9.367 -9.82 1 90.44 200 ILE B O 1
ATOM 3499 N N . VAL B 1 201 ? -16.578 -9.836 -7.957 1 92.75 201 VAL B N 1
ATOM 3500 C CA . VAL B 1 201 ? -16.656 -11.281 -8.141 1 92.75 201 VAL B CA 1
ATOM 3501 C C . VAL B 1 201 ? -17.516 -11.891 -7.031 1 92.75 201 VAL B C 1
ATOM 3503 O O . VAL B 1 201 ? -17.453 -11.461 -5.879 1 92.75 201 VAL B O 1
ATOM 3506 N N . ASP B 1 202 ? -18.266 -12.82 -7.383 1 89.06 202 ASP B N 1
ATOM 3507 C CA . ASP B 1 202 ? -19.141 -13.492 -6.422 1 89.06 202 ASP B CA 1
ATOM 3508 C C . ASP B 1 202 ? -18.312 -14.367 -5.469 1 89.06 202 ASP B C 1
ATOM 3510 O O . ASP B 1 202 ? -18.141 -15.562 -5.719 1 89.06 202 ASP B O 1
ATOM 3514 N N . THR B 1 203 ? -17.781 -13.742 -4.438 1 89.69 203 THR B N 1
ATOM 3515 C CA . THR B 1 203 ? -17.031 -14.398 -3.375 1 89.69 203 THR B CA 1
ATOM 3516 C C . THR B 1 203 ? -17.422 -13.852 -2.01 1 89.69 203 THR B C 1
ATOM 3518 O O . THR B 1 203 ? -18.25 -12.93 -1.918 1 89.69 203 THR B O 1
ATOM 3521 N N . ASP B 1 204 ? -16.844 -14.438 -1.018 1 81.12 204 ASP B N 1
ATOM 3522 C CA . ASP B 1 204 ? -17.156 -14.016 0.344 1 81.12 204 ASP B CA 1
ATOM 3523 C C . ASP B 1 204 ? -16.219 -12.898 0.804 1 81.12 204 ASP B C 1
ATOM 3525 O O . ASP B 1 204 ? -16.062 -12.68 2.004 1 81.12 204 ASP B O 1
ATOM 3529 N N . ILE B 1 205 ? -15.562 -12.234 -0.136 1 83.12 205 ILE B N 1
ATOM 3530 C CA . ILE B 1 205 ? -14.562 -11.242 0.247 1 83.12 205 ILE B CA 1
ATOM 3531 C C . ILE B 1 205 ? -15.25 -9.984 0.776 1 83.12 205 ILE B C 1
ATOM 3533 O O . ILE B 1 205 ? -14.711 -9.305 1.651 1 83.12 205 ILE B O 1
ATOM 3537 N N . LEU B 1 206 ? -16.453 -9.695 0.242 1 79.56 206 LEU B N 1
ATOM 3538 C CA . LEU B 1 206 ? -17.172 -8.508 0.686 1 79.56 206 LEU B CA 1
ATOM 3539 C C . LEU B 1 206 ? -17.797 -8.734 2.062 1 79.56 206 LEU B C 1
ATOM 3541 O O . LEU B 1 206 ? -18.312 -9.812 2.35 1 79.56 206 LEU B O 1
ATOM 3545 N N . PRO B 1 207 ? -17.719 -7.715 2.816 1 75.5 207 PRO B N 1
ATOM 3546 C CA . PRO B 1 207 ? -18.422 -7.816 4.094 1 75.5 207 PRO B CA 1
ATOM 3547 C C . PRO B 1 207 ? -19.906 -8.133 3.918 1 75.5 207 PRO B C 1
ATOM 3549 O O . PRO B 1 207 ? -20.516 -7.742 2.914 1 75.5 207 PRO B O 1
ATOM 3552 N N . GLU B 1 208 ? -20.391 -8.812 4.906 1 72.81 208 GLU B N 1
ATOM 3553 C CA . GLU B 1 208 ? -21.781 -9.289 4.848 1 72.81 208 GLU B CA 1
ATOM 3554 C C . GLU B 1 208 ? -22.75 -8.148 4.551 1 72.81 208 GLU B C 1
ATOM 3556 O O . GLU B 1 208 ? -23.703 -8.32 3.795 1 72.81 208 GLU B O 1
ATOM 3561 N N . GLN B 1 209 ? -22.438 -6.996 5.145 1 70.06 209 GLN B N 1
ATOM 3562 C CA . GLN B 1 209 ? -23.328 -5.848 4.992 1 70.06 209 GLN B CA 1
ATOM 3563 C C . GLN B 1 209 ? -23.391 -5.395 3.535 1 70.06 209 GLN B C 1
ATOM 3565 O O . GLN B 1 209 ? -24.406 -4.871 3.088 1 70.06 209 GLN B O 1
ATOM 3570 N N . LEU B 1 210 ? -22.344 -5.66 2.842 1 73.75 210 LEU B N 1
ATOM 3571 C CA . LEU B 1 210 ? -22.266 -5.199 1.459 1 73.75 210 LEU B CA 1
ATOM 3572 C C . LEU B 1 210 ? -22.734 -6.289 0.497 1 73.75 210 LEU B C 1
ATOM 3574 O O . LEU B 1 210 ? -23.203 -5.988 -0.604 1 73.75 210 LEU B O 1
ATOM 3578 N N . GLN B 1 211 ? -22.594 -7.484 0.938 1 75.25 211 GLN B N 1
ATOM 3579 C CA . GLN B 1 211 ? -22.891 -8.617 0.064 1 75.25 211 GLN B CA 1
ATOM 3580 C C . GLN B 1 211 ? -24.359 -8.578 -0.397 1 75.25 211 GLN B C 1
ATOM 3582 O O . GLN B 1 211 ? -24.641 -8.781 -1.58 1 75.25 211 GLN B O 1
ATOM 3587 N N . GLY B 1 212 ? -25.172 -8.227 0.585 1 73.12 212 GLY B N 1
ATOM 3588 C CA . GLY B 1 212 ? -26.594 -8.211 0.255 1 73.12 212 GLY B CA 1
ATOM 3589 C C . GLY B 1 212 ? -26.953 -7.129 -0.744 1 73.12 212 GLY B C 1
ATOM 3590 O O . GLY B 1 212 ? -27.688 -7.383 -1.702 1 73.12 212 GLY B O 1
ATOM 3591 N N . ILE B 1 213 ? -26.375 -6.016 -0.562 1 73.94 213 ILE B N 1
ATOM 3592 C CA . ILE B 1 213 ? -26.703 -4.871 -1.399 1 73.94 213 ILE B CA 1
ATOM 3593 C C . ILE B 1 213 ? -26.094 -5.047 -2.785 1 73.94 213 ILE B C 1
ATOM 3595 O O . ILE B 1 213 ? -26.766 -4.863 -3.801 1 73.94 213 ILE B O 1
ATOM 3599 N N . ILE B 1 214 ? -24.922 -5.504 -2.816 1 75.38 214 ILE B N 1
ATOM 3600 C CA . ILE B 1 214 ? -24.188 -5.605 -4.07 1 75.38 214 ILE B CA 1
ATOM 3601 C C . ILE B 1 214 ? -24.734 -6.758 -4.906 1 75.38 214 ILE B C 1
ATOM 3603 O O . ILE B 1 214 ? -24.969 -6.609 -6.109 1 75.38 214 ILE B O 1
ATOM 3607 N N . LYS B 1 215 ? -24.984 -7.879 -4.285 1 76 215 LYS B N 1
ATOM 3608 C CA . LYS B 1 215 ? -25.469 -9.055 -5 1 76 215 LYS B CA 1
ATOM 3609 C C . LYS B 1 215 ? -26.828 -8.789 -5.645 1 76 215 LYS B C 1
ATOM 3611 O O . LYS B 1 215 ? -27.141 -9.352 -6.695 1 76 215 LYS B O 1
ATOM 3616 N N . GLN B 1 216 ? -27.5 -7.824 -4.992 1 76.5 216 GLN B N 1
ATOM 3617 C CA . GLN B 1 216 ? -28.828 -7.535 -5.492 1 76.5 216 GLN B CA 1
ATOM 3618 C C . GLN B 1 216 ? -28.797 -6.484 -6.598 1 76.5 216 GLN B C 1
ATOM 3620 O O . GLN B 1 216 ? -29.672 -6.441 -7.453 1 76.5 216 GLN B O 1
ATOM 3625 N N . GLN B 1 217 ? -27.781 -5.746 -6.594 1 75.88 217 GLN B N 1
ATOM 3626 C CA . GLN B 1 217 ? -27.875 -4.543 -7.41 1 75.88 217 GLN B CA 1
ATOM 3627 C C . GLN B 1 217 ? -26.859 -4.562 -8.555 1 75.88 217 GLN B C 1
ATOM 3629 O O . GLN B 1 217 ? -27 -3.814 -9.523 1 75.88 217 GLN B O 1
ATOM 3634 N N . MET B 1 218 ? -25.922 -5.48 -8.469 1 80.31 218 MET B N 1
ATOM 3635 C CA . MET B 1 218 ? -24.844 -5.371 -9.445 1 80.31 218 MET B CA 1
ATOM 3636 C C . MET B 1 218 ? -24.516 -6.734 -10.047 1 80.31 218 MET B C 1
ATOM 3638 O O . MET B 1 218 ? -24.531 -7.746 -9.344 1 80.31 218 MET B O 1
ATOM 3642 N N . PRO B 1 219 ? -24.344 -6.723 -11.398 1 87.75 219 PRO B N 1
ATOM 3643 C CA . PRO B 1 219 ? -23.812 -7.961 -11.969 1 87.75 219 PRO B CA 1
ATOM 3644 C C . PRO B 1 219 ? -22.438 -8.32 -11.398 1 87.75 219 PRO B C 1
ATOM 3646 O O . PRO B 1 219 ? -21.672 -7.434 -11.023 1 87.75 219 PRO B O 1
ATOM 3649 N N . MET B 1 220 ? -22.188 -9.57 -11.266 1 92.25 220 MET B N 1
ATOM 3650 C CA . MET B 1 220 ? -20.938 -10.031 -10.703 1 92.25 220 MET B CA 1
ATOM 3651 C C . MET B 1 220 ? -20.266 -11.039 -11.633 1 92.25 220 MET B C 1
ATOM 3653 O O . MET B 1 220 ? -20.938 -11.75 -12.375 1 92.25 220 MET B O 1
ATOM 3657 N N . LEU B 1 221 ? -18.969 -11.078 -11.609 1 94.31 221 LEU B N 1
ATOM 3658 C CA . LEU B 1 221 ? -18.219 -12.172 -12.211 1 94.31 221 LEU B CA 1
ATOM 3659 C C . LEU B 1 221 ? -18.328 -13.438 -11.367 1 94.31 221 LEU B C 1
ATOM 3661 O O . LEU B 1 221 ? -18.531 -13.367 -10.156 1 94.31 221 LEU B O 1
ATOM 3665 N N . SER B 1 222 ? -18.219 -14.547 -12.055 1 95.38 222 SER B N 1
ATOM 3666 C CA . SER B 1 222 ? -18 -15.797 -11.328 1 95.38 222 SER B CA 1
ATOM 3667 C C . SER B 1 222 ? -16.516 -16.016 -11.062 1 95.38 222 SER B C 1
ATOM 3669 O O . SER B 1 222 ? -15.656 -15.438 -11.734 1 95.38 222 SER B O 1
ATOM 3671 N N . CYS B 1 223 ? -16.188 -16.859 -10.133 1 97.31 223 CYS B N 1
ATOM 3672 C CA . CYS B 1 223 ? -14.797 -17.219 -9.859 1 97.31 223 CYS B CA 1
ATOM 3673 C C . CYS B 1 223 ? -14.141 -17.859 -11.078 1 97.31 223 CYS B C 1
ATOM 3675 O O . CYS B 1 223 ? -12.953 -17.656 -11.328 1 97.31 223 CYS B O 1
ATOM 3677 N N . LYS B 1 224 ? -14.898 -18.547 -11.875 1 97.38 224 LYS B N 1
ATOM 3678 C CA . LYS B 1 224 ? -14.406 -19.203 -13.078 1 97.38 224 LYS B CA 1
ATOM 3679 C C . LYS B 1 224 ? -13.961 -18.172 -14.117 1 97.38 224 LYS B C 1
ATOM 3681 O O . LYS B 1 224 ? -13.008 -18.422 -14.859 1 97.38 224 LYS B O 1
ATOM 3686 N N . ASP B 1 225 ? -14.633 -17.062 -14.188 1 97.12 225 ASP B N 1
ATOM 3687 C CA . ASP B 1 225 ? -14.25 -16 -15.117 1 97.12 225 ASP B CA 1
ATOM 3688 C C . ASP B 1 225 ? -12.82 -15.531 -14.852 1 97.12 225 ASP B C 1
ATOM 3690 O O . ASP B 1 225 ? -12.047 -15.32 -15.781 1 97.12 225 ASP B O 1
ATOM 3694 N N . VAL B 1 226 ? -12.5 -15.406 -13.602 1 97.81 226 VAL B N 1
ATOM 3695 C CA . VAL B 1 226 ? -11.164 -14.969 -13.219 1 97.81 226 VAL B CA 1
ATOM 3696 C C . VAL B 1 226 ? -10.156 -16.078 -13.5 1 97.81 226 VAL B C 1
ATOM 3698 O O . VAL B 1 226 ? -9.07 -15.828 -14.031 1 97.81 226 VAL B O 1
ATOM 3701 N N . ALA B 1 227 ? -10.508 -17.328 -13.195 1 98.38 227 ALA B N 1
ATOM 3702 C CA . ALA B 1 227 ? -9.648 -18.469 -13.461 1 98.38 227 ALA B CA 1
ATOM 3703 C C . ALA B 1 227 ? -9.328 -18.578 -14.953 1 98.38 227 ALA B C 1
ATOM 3705 O O . ALA B 1 227 ? -8.195 -18.891 -15.328 1 98.38 227 ALA B O 1
ATOM 3706 N N . ASP B 1 228 ? -10.305 -18.281 -15.789 1 97.56 228 ASP B N 1
ATOM 3707 C CA . ASP B 1 228 ? -10.109 -18.328 -17.234 1 97.56 228 ASP B CA 1
ATOM 3708 C C . ASP B 1 228 ? -9.094 -17.281 -17.688 1 97.56 228 ASP B C 1
ATOM 3710 O O . ASP B 1 228 ? -8.266 -17.547 -18.547 1 97.56 228 ASP B O 1
ATOM 3714 N N . ALA B 1 229 ? -9.219 -16.125 -17.125 1 97.88 229 ALA B N 1
ATOM 3715 C CA . ALA B 1 229 ? -8.266 -15.062 -17.438 1 97.88 229 ALA B CA 1
ATOM 3716 C C . ALA B 1 229 ? -6.848 -15.469 -17.031 1 97.88 229 ALA B C 1
ATOM 3718 O O . ALA B 1 229 ? -5.891 -15.188 -17.766 1 97.88 229 ALA B O 1
ATOM 3719 N N . ILE B 1 230 ? -6.723 -16.125 -15.906 1 97.88 230 ILE B N 1
ATOM 3720 C CA . ILE B 1 230 ? -5.422 -16.562 -15.422 1 97.88 230 ILE B CA 1
ATOM 3721 C C . ILE B 1 230 ? -4.859 -17.641 -16.359 1 97.88 230 ILE B C 1
ATOM 3723 O O . ILE B 1 230 ? -3.688 -17.578 -16.734 1 97.88 230 ILE B O 1
ATOM 3727 N N . LEU B 1 231 ? -5.66 -18.594 -16.812 1 97.88 231 LEU B N 1
ATOM 3728 C CA . LEU B 1 231 ? -5.223 -19.625 -17.734 1 97.88 231 LEU B CA 1
ATOM 3729 C C . LEU B 1 231 ? -4.77 -19.016 -19.062 1 97.88 231 LEU B C 1
ATOM 3731 O O . LEU B 1 231 ? -3.736 -19.406 -19.609 1 97.88 231 LEU B O 1
ATOM 3735 N N . TRP B 1 232 ? -5.59 -18.078 -19.531 1 96.81 232 TRP B N 1
ATOM 3736 C CA . TRP B 1 232 ? -5.199 -17.406 -20.766 1 96.81 232 TRP B CA 1
ATOM 3737 C C . TRP B 1 232 ? -3.848 -16.719 -20.625 1 96.81 232 TRP B C 1
ATOM 3739 O O . TRP B 1 232 ? -2.994 -16.812 -21.5 1 96.81 232 TRP B O 1
ATOM 3749 N N . THR B 1 233 ? -3.66 -16.078 -19.531 1 97.38 233 THR B N 1
ATOM 3750 C CA . THR B 1 233 ? -2.453 -15.305 -19.281 1 97.38 233 THR B CA 1
ATOM 3751 C C . THR B 1 233 ? -1.222 -16.203 -19.266 1 97.38 233 THR B C 1
ATOM 3753 O O . THR B 1 233 ? -0.229 -15.914 -19.938 1 97.38 233 THR B O 1
ATOM 3756 N N . ILE B 1 234 ? -1.276 -17.328 -18.531 1 96.75 234 ILE B N 1
ATOM 3757 C CA . ILE B 1 234 ? -0.092 -18.172 -18.453 1 96.75 234 ILE B CA 1
ATOM 3758 C C . ILE B 1 234 ? 0.094 -18.938 -19.766 1 96.75 234 ILE B C 1
ATOM 3760 O O . ILE B 1 234 ? 1.182 -19.438 -20.047 1 96.75 234 ILE B O 1
ATOM 3764 N N . GLY B 1 235 ? -0.929 -18.953 -20.609 1 96.38 235 GLY B N 1
ATOM 3765 C CA . GLY B 1 235 ? -0.867 -19.656 -21.875 1 96.38 235 GLY B CA 1
ATOM 3766 C C . GLY B 1 235 ? -0.253 -18.828 -22.984 1 96.38 235 GLY B C 1
ATOM 3767 O O . GLY B 1 235 ? 0.042 -19.344 -24.062 1 96.38 235 GLY B O 1
ATOM 3768 N N . THR B 1 236 ? -0.122 -17.531 -22.75 1 95 236 THR B N 1
ATOM 3769 C CA . THR B 1 236 ? 0.475 -16.688 -23.781 1 95 236 THR B CA 1
ATOM 3770 C C . THR B 1 236 ? 1.913 -17.109 -24.062 1 95 236 THR B C 1
ATOM 3772 O O . THR B 1 236 ? 2.574 -17.688 -23.188 1 95 236 THR B O 1
ATOM 3775 N N . PRO B 1 237 ? 2.41 -16.859 -25.266 1 92.25 237 PRO B N 1
ATOM 3776 C CA . PRO B 1 237 ? 3.789 -17.25 -25.594 1 92.25 237 PRO B CA 1
ATOM 3777 C C . PRO B 1 237 ? 4.812 -16.594 -24.656 1 92.25 237 PRO B C 1
ATOM 3779 O O . PRO B 1 237 ? 4.531 -15.555 -24.062 1 92.25 237 PRO B O 1
ATOM 3782 N N . SER B 1 238 ? 5.977 -17.25 -24.641 1 88.12 238 SER B N 1
ATOM 3783 C CA . SER B 1 238 ? 6.996 -16.859 -23.672 1 88.12 238 SER B CA 1
ATOM 3784 C C . SER B 1 238 ? 7.5 -15.445 -23.922 1 88.12 238 SER B C 1
ATOM 3786 O O . SER B 1 238 ? 8.07 -14.82 -23.016 1 88.12 238 SER B O 1
ATOM 3788 N N . ASN B 1 239 ? 7.27 -14.945 -25.078 1 90.31 239 ASN B N 1
ATOM 3789 C CA . ASN B 1 239 ? 7.75 -13.602 -25.391 1 90.31 239 ASN B CA 1
ATOM 3790 C C . ASN B 1 239 ? 6.711 -12.539 -25.047 1 90.31 239 ASN B C 1
ATOM 3792 O O . ASN B 1 239 ? 6.973 -11.344 -25.172 1 90.31 239 ASN B O 1
ATOM 3796 N N . VAL B 1 240 ? 5.523 -12.961 -24.609 1 93.38 240 VAL B N 1
ATOM 3797 C CA . VAL B 1 240 ? 4.441 -12.031 -24.312 1 93.38 240 VAL B CA 1
ATOM 3798 C C . VAL B 1 240 ? 4.398 -11.75 -22.812 1 93.38 240 VAL B C 1
ATOM 3800 O O . VAL B 1 240 ? 4.219 -12.664 -22 1 93.38 240 VAL B O 1
ATOM 3803 N N . GLN B 1 241 ? 4.609 -10.484 -22.438 1 94.81 241 GLN B N 1
ATOM 3804 C CA . GLN B 1 241 ? 4.457 -10 -21.062 1 94.81 241 GLN B CA 1
ATOM 3805 C C . GLN B 1 241 ? 3.117 -9.289 -20.891 1 94.81 241 GLN B C 1
ATOM 3807 O O . GLN B 1 241 ? 2.955 -8.141 -21.297 1 94.81 241 GLN B O 1
ATOM 3812 N N . VAL B 1 242 ? 2.182 -9.977 -20.281 1 95.25 242 VAL B N 1
ATOM 3813 C CA . VAL B 1 242 ? 0.896 -9.359 -19.969 1 95.25 242 VAL B CA 1
ATOM 3814 C C . VAL B 1 242 ? 1.008 -8.555 -18.672 1 95.25 242 VAL B C 1
ATOM 3816 O O . VAL B 1 242 ? 1.14 -9.117 -17.594 1 95.25 242 VAL B O 1
ATOM 3819 N N . GLN B 1 243 ? 0.88 -7.309 -18.797 1 95.38 243 GLN B N 1
ATOM 3820 C CA . GLN B 1 243 ? 1.057 -6.457 -17.625 1 95.38 243 GLN B CA 1
ATOM 3821 C C . GLN B 1 243 ? -0.148 -6.555 -16.688 1 95.38 243 GLN B C 1
ATOM 3823 O O . GLN B 1 243 ? 0.008 -6.746 -15.484 1 95.38 243 GLN B O 1
ATOM 3828 N N . ASN B 1 244 ? -1.292 -6.402 -17.219 1 96.62 244 ASN B N 1
ATOM 3829 C CA . ASN B 1 244 ? -2.537 -6.406 -16.453 1 96.62 244 ASN B CA 1
ATOM 3830 C C . ASN B 1 244 ? -3.729 -6.777 -17.328 1 96.62 244 ASN B C 1
ATOM 3832 O O . ASN B 1 244 ? -3.797 -6.379 -18.5 1 96.62 244 ASN B O 1
ATOM 3836 N N . ILE B 1 245 ? -4.633 -7.562 -16.781 1 95.75 245 ILE B N 1
ATOM 3837 C CA . ILE B 1 245 ? -5.949 -7.781 -17.375 1 95.75 245 ILE B CA 1
ATOM 3838 C C . ILE B 1 245 ? -7.027 -7.227 -16.438 1 95.75 245 ILE B C 1
ATOM 3840 O O . ILE B 1 245 ? -7.137 -7.652 -15.289 1 95.75 245 ILE B O 1
ATOM 3844 N N . THR B 1 246 ? -7.766 -6.273 -16.906 1 96.31 246 THR B N 1
ATOM 3845 C CA . THR B 1 246 ? -8.961 -5.824 -16.188 1 96.31 246 THR B CA 1
ATOM 3846 C C . THR B 1 246 ? -10.211 -6.488 -16.766 1 96.31 246 THR B C 1
ATOM 3848 O O . THR B 1 246 ? -10.469 -6.402 -17.969 1 96.31 246 THR B O 1
ATOM 3851 N N . ILE B 1 247 ? -10.938 -7.164 -15.938 1 94.19 247 ILE B N 1
ATOM 3852 C CA . ILE B 1 247 ? -12.172 -7.797 -16.391 1 94.19 247 ILE B CA 1
ATOM 3853 C C . ILE B 1 247 ? -13.328 -7.41 -15.469 1 94.19 247 ILE B C 1
ATOM 3855 O O . ILE B 1 247 ? -13.172 -7.395 -14.242 1 94.19 247 ILE B O 1
ATOM 3859 N N . LYS B 1 248 ? -14.445 -7.082 -15.977 1 92.94 248 LYS B N 1
ATOM 3860 C CA . LYS B 1 248 ? -15.625 -6.637 -15.242 1 92.94 248 LYS B CA 1
ATOM 3861 C C . LYS B 1 248 ? -16.891 -7.332 -15.75 1 92.94 248 LYS B C 1
ATOM 3863 O O . LYS B 1 248 ? -16.953 -7.711 -16.922 1 92.94 248 LYS B O 1
ATOM 3868 N N . PRO B 1 249 ? -17.781 -7.516 -14.875 1 91.56 249 PRO B N 1
ATOM 3869 C CA . PRO B 1 249 ? -19.078 -7.934 -15.422 1 91.56 249 PRO B CA 1
ATOM 3870 C C . PRO B 1 249 ? -19.703 -6.871 -16.328 1 91.56 249 PRO B C 1
ATOM 3872 O O . PRO B 1 249 ? -19.562 -5.672 -16.062 1 91.56 249 PRO B O 1
ATOM 3875 N N . GLN B 1 250 ? -20.312 -7.391 -17.344 1 86.62 250 GLN B N 1
ATOM 3876 C CA . GLN B 1 250 ? -21.031 -6.449 -18.203 1 86.62 250 GLN B CA 1
ATOM 3877 C C . GLN B 1 250 ? -22.031 -5.633 -17.391 1 86.62 250 GLN B C 1
ATOM 3879 O O . GLN B 1 250 ? -22.844 -6.191 -16.656 1 86.62 250 GLN B O 1
ATOM 3884 N N . GLY B 1 251 ? -21.969 -4.316 -17.406 1 79.25 251 GLY B N 1
ATOM 3885 C CA . GLY B 1 251 ? -22.922 -3.461 -16.719 1 79.25 251 GLY B CA 1
ATOM 3886 C C . GLY B 1 251 ? -22.375 -2.9 -15.414 1 79.25 251 GLY B C 1
ATOM 3887 O O . GLY B 1 251 ? -23.062 -2.146 -14.727 1 79.25 251 GLY B O 1
ATOM 3888 N N . GLU B 1 252 ? -21.188 -3.305 -14.961 1 82.06 252 GLU B N 1
ATOM 3889 C CA . GLU B 1 252 ? -20.594 -2.738 -13.75 1 82.06 252 GLU B CA 1
ATOM 3890 C C . GLU B 1 252 ? -20.422 -1.228 -13.883 1 82.06 252 GLU B C 1
ATOM 3892 O O . GLU B 1 252 ? -19.922 -0.739 -14.898 1 82.06 252 GLU B O 1
ATOM 3897 N N . LYS B 1 253 ? -20.812 -0.407 -12.875 1 69.25 253 LYS B N 1
ATOM 3898 C CA . LYS B 1 253 ? -20.953 1.045 -12.961 1 69.25 253 LYS B CA 1
ATOM 3899 C C . LYS B 1 253 ? -19.625 1.735 -12.648 1 69.25 253 LYS B C 1
ATOM 3901 O O . LYS B 1 253 ? -19.438 2.908 -12.984 1 69.25 253 LYS B O 1
ATOM 3906 N N . PHE B 1 254 ? -18.734 1.022 -12.047 1 68.38 254 PHE B N 1
ATOM 3907 C CA . PHE B 1 254 ? -17.5 1.732 -11.695 1 68.38 254 PHE B CA 1
ATOM 3908 C C . PHE B 1 254 ? -16.297 1.068 -12.336 1 68.38 254 PHE B C 1
ATOM 3910 O O . PHE B 1 254 ? -16.328 -0.118 -12.672 1 68.38 254 PHE B O 1
#

Foldseek 3Di:
DVVQAQAEEEFEPLLDFLNVLLQLLCLVVRYQYEYEDQPQVSQLVSLVVDDPVSSRSYHGDYADLLDLVRLVVSQVCCCVPRVGHAEYEAEWAAFFAFDALPDPPCVVSLVVRCSTLPVSSVSNCVSRLVRCVVVLDPEHEYEYEAAVLLVDPDDPDPPDTHSHCRSVSRVVVLVVQVVVQVVCVVSVGLYAYEYEHEYAEPTPRHHPVVNVVDVVPHDHHYSNVSSVVVVVQVPDDSVDHHHYDYYYPPPGPD/DVVQAQAEEEFEPCLDFLNVLLQLLCLVVRYQYEYEDQPQVSQLVSLVVDDPVSSRSYHGDYADLLDLVRLVVSQVCCCVPRVGHAEYEAEWAAFFAFDALPDPPCVVSLVVRCSTLPVSSVSNCVSRLVRCLVVLPLHHEYEYEAAVLLVDPDDPDPPDTHSHCRSVSRVVVLVVQVVVQVVCVVSVGLYAYEYEHEYAEPTPRHHPVVNVVDVVPHDHHYSNVSSVVVVVQVPDDSVDHHHYDYYYPPPGPD

Nearest PDB structures (foldseek):
  3pk0-assembly1_C  TM=8.515E-01  e=2.390E-19  Mycolicibacterium smegmatis MC2 155
  8bci-assembly1_A  TM=8.694E-01  e=1.465E-17  Pseudomonas aeruginosa PAO1
  3ioy-assembly1_B  TM=7.410E-01  e=8.447E-16  Novosphingobium aromaticivorans DSM 12444
  3i4f-assembly1_B  TM=8.416E-01  e=7.962E-14  Bacillus thuringiensis serovar kurstaki str. T03a001
  7btm-assembly3_H-2  TM=7.553E-01  e=2.899E-11  Streptomyces lusitanus

Solvent-accessible surface area (backbone atoms only — not comparable to full-atom values): 25735 Å² total; per-residue (Å²): 88,72,91,43,48,69,35,29,31,38,29,31,35,18,47,44,49,50,25,30,35,31,51,52,52,41,34,72,55,40,21,29,29,39,29,26,13,71,56,22,65,46,32,49,55,51,29,72,70,41,59,77,91,47,30,86,26,50,41,59,37,71,26,48,51,65,36,61,67,40,42,52,50,54,52,50,48,37,33,73,76,66,73,32,45,36,31,36,37,45,44,45,64,60,47,46,65,77,43,47,65,61,42,82,92,42,61,66,45,46,49,52,28,45,36,32,42,43,50,16,42,46,50,52,50,22,55,43,49,51,40,26,58,74,61,63,42,83,55,28,40,39,36,35,56,56,26,41,38,25,76,43,71,79,81,67,58,90,84,43,74,49,63,35,59,37,31,18,43,25,18,17,50,54,38,43,45,56,50,48,44,54,51,34,50,68,70,68,49,57,51,44,50,29,34,41,20,40,45,58,52,68,50,84,58,52,38,72,82,47,42,59,55,44,68,72,71,42,60,54,30,52,32,56,59,54,26,50,52,52,54,53,59,72,50,46,56,93,87,60,79,58,65,67,45,78,47,63,29,82,82,56,89,120,88,71,90,42,47,71,35,29,32,38,29,32,35,18,46,45,50,50,24,30,34,31,50,52,51,41,33,73,54,39,21,28,29,39,30,25,13,73,54,22,66,47,33,48,53,51,32,71,71,40,58,77,92,47,29,86,26,50,42,60,37,72,26,48,51,64,37,60,67,41,43,52,49,52,52,49,49,36,33,74,76,65,72,32,44,35,31,36,38,45,43,44,65,62,48,46,66,75,43,47,65,61,43,80,94,42,61,66,46,46,50,52,27,45,36,32,42,42,49,15,43,46,50,51,50,25,55,43,48,50,39,25,58,74,62,63,42,81,55,29,39,38,35,38,56,55,26,42,40,26,77,44,71,78,80,66,56,87,83,43,77,50,64,36,57,37,33,18,44,25,19,17,49,51,37,42,45,55,51,48,45,54,50,34,49,69,70,68,50,54,50,44,50,29,34,40,19,40,44,57,52,69,49,82,56,54,37,71,83,47,41,60,56,43,67,72,71,44,60,53,29,53,30,56,59,54,27,49,53,51,53,52,59,74,48,46,56,93,87,59,81,59,63,66,46,78,47,63,28,81,82,54,88,120

Sequence (508 aa):
MQRWHNKVAVVSGASAGIGAACARALVGAGLVVVGLARRHQRIEQMRLQLPLAEQNRLHALRCDITSESQVLDAFEWTQRELGGVHVLVSNAGIMAASTELSGATNTQGIRDTIDTNIMGTVYCIREAFQSMRRRETEEGHVIIVNSVAGQQVPNLGPLLPSLNIYPASKFALRAMQEIYRQEFQRHKTRVRVSTISPGIVDTDILPEQLQGIIKQQMPMLSCKDVADAILWTIGTPSNVQVQNITIKPQGEKFMQRWHNKVAVVSGASAGIGAACARALVGAGLVVVGLARRHQRIEQMRLQLPLAEQNRLHALRCDITSESQVLDAFEWTQRELGGVHVLVSNAGIMAASTELSGATNTQGIRDTIDTNIMGTVYCIREAFQSMRRRETEEGHVIIVNSVAGQQVPNLGPLLPSLNIYPASKFALRAMQEIYRQEFQRHKTRVRVSTISPGIVDTDILPEQLQGIIKQQMPMLSCKDVADAILWTIGTPSNVQVQNITIKPQGEKF

Organism: Drosophila grimshawi (NCBI:txid7222)

Radius of gyration: 23.79 Å; Cα contacts (8 Å, |Δi|>4): 1090; chains: 2; bounding box: 55×76×51 Å

InterPro domains:
  IPR002347 Short-chain dehydrogenase/reductase SDR [PF00106] (7-208)
  IPR002347 Short-chain dehydrogenase/reductase SDR [PR00081] (8-25)
  IPR002347 Short-chain dehydrogenase/reductase SDR [PR00081] (83-94)
  IPR002347 Short-chain dehydrogenase/reductase SDR [PR00081] (134-150)
  IPR002347 Short-chain dehydrogenase/reductase SDR [PR00081] (166-185)
  IPR002347 Short-chain dehydrogenase/reductase SDR [PR00081] (189-206)
  IPR020904 Short-chain dehydrogenase/reductase, conserved site [PS00061] (153-181)
  IPR036291 NAD(P)-binding domain superfamily [SSF51735] (1-239)

pLDDT: mean 93.42, std 7.76, range [65.5, 98.94]

Secondary structure (DSSP, 8-state):
-GGGTT-EEEEETTTSHHHHHHHHHHHHTT-EEEEEETTHHHHHHHHHHS-HHHHTTEEEEE--TT-HHHHHHHHHHHHHHHS--SEEEE-------S--TTSTT-HHHHHHHHIIIIIIHHHHHHHHHHHHHHTT-S-EEEEEE--GGGTS----TTTSPP-TTHHHHHHHHHHHHHHHHHHHHHTT--EEEEEEEESSBSSTTS-HHHHHHHHHHS--B-HHHHHHHHHHHHHS-TT----EEEE--TT---/-GGGTT-EEEEETTTSHHHHHHHHHHHHTT-EEEEEETTHHHHHHHHHHS-HHHHTTEEEEE--TT-HHHHHHHHHHHHHHHS--SEEEE------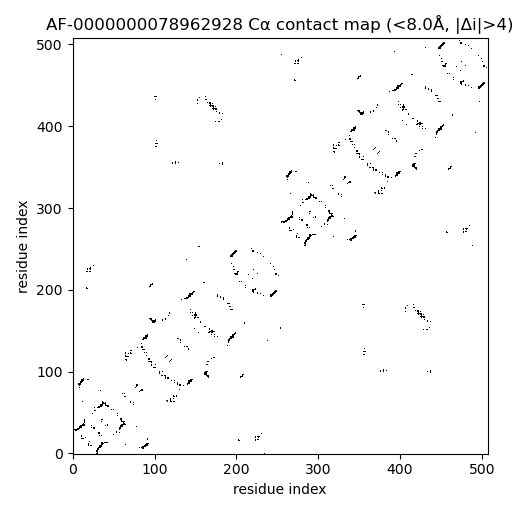-S--TTSTT-HHHHHHHHIIIIIIHHHHHHHHHHHHHHTT-S-EEEEEE--GGGTS----TTTSPP-TTHHHHHHHHHHHHHHHHHHHHHTT--EEEEEEEESSBSSTTS-HHHHHHHHHHS--B-HHHHHHHHHHHHHS-TT----EEEE--TT---